Protein AF-A0A7S1I8C1-F1 (afdb_monomer_lite)

Foldseek 3Di:
DDDDPVVVVVVVVVVVVVVVPDDDDDDDDDDDDDDDDDDDDDDDDDDDDDDDDDDDDDDDDDDDDDDDDDDDDDDDDDDDDDDDDDDDDDDPDPPPPVVVVVVVVVVVVVVVVVVPDDDDDDDDDPVVVCVVVVCVVVPPDPPPQDLLGDWDDPAVLRTFFKKKKKWKKAFDDPVLVQQLLVLCVVQVLVLLPDPQKWWKWWAFPPRRMTMIMIMHGPVCVVVCVVVVVPPVVSSLVSSVVGPRIGDTDMAMWTKHWPDDDDFDFADWDAPHPSRIFFKKKKKKKWAFDCPPNRVLVVQLSVLCVVCVVVLNPDRRKTWMWIAGPPRRMTMIMIMHGPVCVVVCVVVVVPPVVSSQVRSVPRPGTDDIDMGMIGMDGPPFPPPNPAPDFDAPFVPRTFFKKKKKWKWAADPPPVRVLVVQLLVLCVVCVVVLVPDPQWWWKWWAAPPRRMTMIIIMHGPVCVVVCVVVVNPPVVVSLVSSVPRPRIGDTDMAMWGKHWPARDDADFADWDAPGVVRIFFKKKKKWKKAFQDSQLVVQLVVLCVVCVCVLRVDPNKIWMWIAGPPRRMTMIMIMHTPVCVVVCVVVVVPPVVVSLVSSVVRPRIGDGDMGMITMDID

Secondary structure (DSSP, 8-state):
---GGGHHHHHHHHHHHHHHHS----PPPP-----------------------------PPPPPP-------------------------S-SSSSSHHHHHHHHHHHHHHHHHHTS-S--PPPPHHHHHHHHHTTTT-------BTTB--EEEETTEEESEEEEEEEEEESSHHHHHHHHHHHHHHHHHHHTSTT-EEEEEE-TTT-EEEEEEEEETTTHHHHHHTTSTTHHHHHHHHHTSTTEEEEEEEEEEEEE--SS-------EEEETTEEESEEEEEEEEE---HHHHHHHHHHHHHHHHHHHHHHTSTT-EEEEEEETTTTEEEEEEEEETTTHHHHHHTTTTTHHHHHHHHHTSTT--EEEEEEEEEEESSSS--SS-PPPEEEETTEEESEEEEEEEEEPPSHHHHHHHHHHHHHHHHHHHHHHTSTT-EEEEEE-TTT-EEEEEEEEEGGGHHHHHHTTSTTHHHHHHHHHTSTT-EEEEEEEEEEEE---SPPPPPPPEEEETTEEESEEEEEEEEEESSHHHHHHHHHHHHHHHHHHHTSTT-EEEEEE-TTT-EEEEEEEEETTTHHHHHHTTTTTHHHHHHHHHTSTTEEEEEEEEEEEEE-

Structure (mmCIF, N/CA/C/O backbone):
data_AF-A0A7S1I8C1-F1
#
_entry.id   AF-A0A7S1I8C1-F1
#
loop_
_atom_site.group_PDB
_atom_site.id
_atom_site.type_symbol
_atom_site.label_atom_id
_atom_site.label_alt_id
_atom_site.label_comp_id
_atom_site.label_asym_id
_atom_site.label_entity_id
_atom_site.label_seq_id
_atom_site.pdbx_PDB_ins_code
_atom_site.Cartn_x
_atom_site.Cartn_y
_atom_site.Cartn_z
_atom_site.occupancy
_atom_site.B_iso_or_equiv
_atom_site.auth_seq_id
_atom_site.auth_comp_id
_atom_site.auth_asym_id
_atom_site.auth_atom_id
_atom_site.pdbx_PDB_model_num
ATOM 1 N N . MET A 1 1 ? -0.318 79.618 -6.166 1.00 37.19 1 MET A N 1
ATOM 2 C CA . MET A 1 1 ? -0.338 79.553 -7.643 1.00 37.19 1 MET A CA 1
ATOM 3 C C . MET A 1 1 ? -0.225 78.093 -8.035 1.00 37.19 1 MET A C 1
ATOM 5 O O . MET A 1 1 ? 0.751 77.452 -7.673 1.00 37.19 1 MET A O 1
ATOM 9 N N . VAL A 1 2 ? -1.281 77.556 -8.643 1.00 34.56 2 VAL A N 1
ATOM 10 C CA . VAL A 1 2 ? -1.393 76.158 -9.086 1.00 34.56 2 VAL A CA 1
ATOM 11 C C . VAL A 1 2 ? -0.577 75.999 -10.368 1.00 34.56 2 VAL A C 1
ATOM 13 O O . VAL A 1 2 ? -0.745 76.809 -11.276 1.00 34.56 2 VAL A O 1
ATOM 16 N N . ASN A 1 3 ? 0.309 75.002 -10.443 1.00 35.75 3 ASN A N 1
ATOM 17 C CA . ASN A 1 3 ? 1.153 74.789 -11.620 1.00 35.75 3 ASN A CA 1
ATOM 18 C C . ASN A 1 3 ? 0.598 73.643 -12.486 1.00 35.75 3 ASN A C 1
ATOM 20 O O . ASN A 1 3 ? 0.357 72.543 -11.996 1.00 35.75 3 ASN A O 1
ATOM 24 N N . GLN A 1 4 ? 0.375 73.938 -13.768 1.00 37.97 4 GLN A N 1
ATOM 25 C CA . GLN A 1 4 ? -0.399 73.174 -14.760 1.00 37.97 4 GLN A CA 1
ATOM 26 C C . GLN A 1 4 ? 0.244 71.861 -15.260 1.00 37.97 4 GLN A C 1
ATOM 28 O O . GLN A 1 4 ? -0.316 71.201 -16.134 1.00 37.97 4 GLN A O 1
ATOM 33 N N . SER A 1 5 ? 1.387 71.433 -14.723 1.00 40.28 5 SER A N 1
ATOM 34 C CA . SER A 1 5 ? 2.154 70.318 -15.306 1.00 40.28 5 SER A CA 1
ATOM 35 C C . SER A 1 5 ? 1.695 68.916 -14.879 1.00 40.28 5 SER A C 1
ATOM 37 O O . SER A 1 5 ? 2.104 67.932 -15.490 1.00 40.28 5 SER A O 1
ATOM 39 N N . THR A 1 6 ? 0.814 68.789 -13.884 1.00 40.53 6 THR A N 1
ATOM 40 C CA . THR A 1 6 ? 0.330 67.483 -13.389 1.00 40.53 6 THR A CA 1
ATOM 41 C C . THR A 1 6 ? -0.906 66.946 -14.122 1.00 40.53 6 THR A C 1
ATOM 43 O O . THR A 1 6 ? -1.202 65.759 -14.008 1.00 40.53 6 THR A O 1
ATOM 46 N N . CYS A 1 7 ? -1.594 67.759 -14.935 1.00 38.00 7 CYS A N 1
ATOM 47 C CA . CYS A 1 7 ? -2.794 67.317 -15.665 1.00 38.00 7 CYS A CA 1
ATOM 48 C C . CYS A 1 7 ? -2.507 66.620 -17.009 1.00 38.00 7 CYS A C 1
ATOM 50 O O . CYS A 1 7 ? -3.356 65.872 -17.494 1.00 38.00 7 CYS A O 1
ATOM 52 N N . MET A 1 8 ? -1.319 66.788 -17.607 1.00 38.31 8 MET A N 1
ATOM 53 C CA . MET A 1 8 ? -1.001 66.117 -18.880 1.00 38.31 8 MET A CA 1
ATOM 54 C C . MET A 1 8 ? -0.524 64.665 -18.710 1.00 38.31 8 MET A C 1
ATOM 56 O O . MET A 1 8 ? -0.721 63.852 -19.610 1.00 38.31 8 MET A O 1
ATOM 60 N N . ALA A 1 9 ? 0.027 64.297 -17.548 1.00 41.09 9 ALA A N 1
ATOM 61 C CA . ALA A 1 9 ? 0.518 62.937 -17.304 1.00 41.09 9 ALA A CA 1
ATOM 62 C C . ALA A 1 9 ? -0.613 61.915 -17.067 1.00 41.09 9 ALA A C 1
ATOM 64 O O . ALA A 1 9 ? -0.488 60.755 -17.454 1.00 41.09 9 ALA A O 1
ATOM 65 N N . PHE A 1 10 ? -1.749 62.344 -16.505 1.00 41.38 10 PHE A N 1
ATOM 66 C CA . PHE A 1 10 ? -2.892 61.454 -16.262 1.00 41.38 10 PHE A CA 1
ATOM 67 C C . PHE A 1 10 ? -3.710 61.146 -17.527 1.00 41.38 10 PHE A C 1
ATOM 69 O O . PHE A 1 10 ? -4.270 60.057 -17.639 1.00 41.38 10 PHE A O 1
ATOM 76 N N . SER A 1 11 ? -3.714 62.042 -18.519 1.00 40.66 11 SER A N 1
ATOM 77 C CA . SER A 1 11 ? -4.449 61.819 -19.776 1.00 40.66 11 SER A CA 1
ATOM 78 C C . SER A 1 11 ? -3.752 60.818 -20.712 1.00 40.66 11 SER A C 1
ATOM 80 O O . SER A 1 11 ? -4.420 60.117 -21.467 1.00 40.66 11 SER A O 1
ATOM 82 N N . ALA A 1 12 ? -2.423 60.678 -20.626 1.00 41.50 12 ALA A N 1
ATOM 83 C CA . ALA A 1 12 ? -1.667 59.712 -21.431 1.00 41.50 12 ALA A CA 1
ATOM 84 C C . ALA A 1 12 ? -1.784 58.267 -20.907 1.00 41.50 12 ALA A C 1
ATOM 86 O O . ALA A 1 12 ? -1.798 57.322 -21.692 1.00 41.50 12 ALA A O 1
ATOM 87 N N . ILE A 1 13 ? -1.926 58.084 -19.589 1.00 44.09 13 ILE A N 1
ATOM 88 C CA . ILE A 1 13 ? -2.053 56.755 -18.966 1.00 44.09 13 ILE A CA 1
ATOM 89 C C . ILE A 1 13 ? -3.467 56.182 -19.173 1.00 44.09 13 ILE A C 1
ATOM 91 O O . ILE A 1 13 ? -3.617 54.986 -19.425 1.00 44.09 13 ILE A O 1
ATOM 95 N N . ALA A 1 14 ? -4.499 57.033 -19.183 1.00 41.22 14 ALA A N 1
ATOM 96 C CA . ALA A 1 14 ? -5.868 56.617 -19.498 1.00 41.22 14 ALA A CA 1
ATOM 97 C C . ALA A 1 14 ? -6.046 56.190 -20.973 1.00 41.22 14 ALA A C 1
ATOM 99 O O . ALA A 1 14 ? -6.811 55.270 -21.259 1.00 41.22 14 ALA A O 1
ATOM 100 N N . ALA A 1 15 ? -5.297 56.791 -21.907 1.00 39.44 15 ALA A N 1
ATOM 101 C CA . ALA A 1 15 ? -5.354 56.443 -23.330 1.00 39.44 15 ALA A CA 1
ATOM 102 C C . ALA A 1 15 ? -4.697 55.085 -23.655 1.00 39.44 15 ALA A C 1
ATOM 104 O O . ALA A 1 15 ? -5.156 54.378 -24.549 1.00 39.44 15 ALA A O 1
ATOM 105 N N . VAL A 1 16 ? -3.666 54.674 -22.905 1.00 41.69 16 VAL A N 1
ATOM 106 C CA . VAL A 1 16 ? -3.013 53.362 -23.090 1.00 41.69 16 VAL A CA 1
ATOM 107 C C . VAL A 1 16 ? -3.849 52.229 -22.485 1.00 41.69 16 VAL A C 1
ATOM 109 O O . VAL A 1 16 ? -3.922 51.150 -23.067 1.00 41.69 16 VAL A O 1
ATOM 112 N N . ALA A 1 17 ? -4.553 52.480 -21.377 1.00 36.91 17 ALA A N 1
ATOM 113 C CA . ALA A 1 17 ? -5.458 51.498 -20.776 1.00 36.91 17 ALA A CA 1
ATOM 114 C C . ALA A 1 17 ? -6.724 51.249 -21.626 1.00 36.91 17 ALA A C 1
ATOM 116 O O . ALA A 1 17 ? -7.213 50.121 -21.680 1.00 36.91 17 ALA A O 1
ATOM 117 N N . ALA A 1 18 ? -7.219 52.263 -22.348 1.00 35.97 18 ALA A N 1
ATOM 118 C CA . ALA A 1 18 ? -8.381 52.126 -23.232 1.00 35.97 18 ALA A CA 1
ATOM 119 C C . ALA A 1 18 ? -8.076 51.371 -24.545 1.00 35.97 18 ALA A C 1
ATOM 121 O O . ALA A 1 18 ? -8.955 50.694 -25.074 1.00 35.97 18 ALA A O 1
ATOM 122 N N . CYS A 1 19 ? -6.833 51.413 -25.041 1.00 35.44 19 CYS A N 1
ATOM 123 C CA . CYS A 1 19 ? -6.423 50.686 -26.252 1.00 35.44 19 CYS A CA 1
ATOM 124 C C . CYS A 1 19 ? -6.177 49.182 -26.035 1.00 35.44 19 CYS A C 1
ATOM 126 O O . CYS A 1 19 ? -6.079 48.443 -27.009 1.00 35.44 19 CYS A O 1
ATOM 128 N N . VAL A 1 20 ? -6.091 48.711 -24.785 1.00 40.03 20 VAL A N 1
ATOM 129 C CA . VAL A 1 20 ? -5.910 47.277 -24.475 1.00 40.03 20 VAL A CA 1
ATOM 130 C C . VAL A 1 20 ? -7.253 46.554 -24.284 1.00 40.03 20 VAL A C 1
ATOM 132 O O . VAL A 1 20 ? -7.303 45.332 -24.378 1.00 40.03 20 VAL A O 1
ATOM 135 N N . PHE A 1 21 ? -8.359 47.285 -24.091 1.00 37.84 21 PHE A N 1
ATOM 136 C CA . PHE A 1 21 ? -9.670 46.692 -23.785 1.00 37.84 21 PHE A CA 1
ATOM 137 C C . PHE A 1 21 ? -10.739 46.812 -24.884 1.00 37.84 21 PHE A C 1
ATOM 139 O O . PHE A 1 21 ? -11.842 46.299 -24.702 1.00 37.84 21 PHE A O 1
ATOM 146 N N . LEU A 1 22 ? -10.443 47.419 -26.039 1.00 41.19 22 LEU A N 1
ATOM 147 C CA . LEU A 1 22 ? -11.403 47.532 -27.145 1.00 41.19 22 LEU A CA 1
ATOM 148 C C . LEU A 1 22 ? -10.769 47.236 -28.515 1.00 41.19 22 LEU A C 1
ATOM 150 O O . LEU A 1 22 ? -10.002 48.033 -29.044 1.00 41.19 22 LEU A O 1
ATOM 154 N N . GLY A 1 23 ? -11.193 46.115 -29.111 1.00 29.22 23 GLY A N 1
ATOM 155 C CA . GLY A 1 23 ? -11.020 45.763 -30.529 1.00 29.22 23 GLY A CA 1
ATOM 156 C C . GLY A 1 23 ? -10.177 44.495 -30.721 1.00 29.22 23 GLY A C 1
ATOM 157 O O . GLY A 1 23 ? -9.024 44.459 -30.332 1.00 29.22 23 GLY A O 1
ATOM 158 N N . THR A 1 24 ? -10.637 43.411 -31.344 1.00 32.47 24 THR A N 1
ATOM 159 C CA . THR A 1 24 ? -11.573 43.325 -32.469 1.00 32.47 24 THR A CA 1
ATOM 160 C C . THR A 1 24 ? -12.175 41.919 -32.552 1.00 32.47 24 THR A C 1
ATOM 162 O O . THR A 1 24 ? -11.469 40.916 -32.591 1.00 32.47 24 THR A O 1
ATOM 165 N N . VAL A 1 25 ? -13.507 41.862 -32.609 1.00 34.44 25 VAL A N 1
ATOM 166 C CA . VAL A 1 25 ? -14.264 40.702 -33.087 1.00 34.44 25 VAL A CA 1
ATOM 167 C C . VAL A 1 25 ? -14.068 40.644 -34.599 1.00 34.44 25 VAL A C 1
ATOM 169 O O . VAL A 1 25 ? -14.557 41.510 -35.323 1.00 34.44 25 VAL A O 1
ATOM 172 N N . VAL A 1 26 ? -13.333 39.642 -35.075 1.00 32.72 26 VAL A N 1
ATOM 173 C CA . VAL A 1 26 ? -13.293 39.281 -36.494 1.00 32.72 26 VAL A CA 1
ATOM 174 C C . VAL A 1 26 ? -14.374 38.232 -36.724 1.00 32.72 26 VAL A C 1
ATOM 176 O O . VAL A 1 26 ? -14.334 37.141 -36.159 1.00 32.72 26 VAL A O 1
ATOM 179 N N . ALA A 1 27 ? -15.366 38.596 -37.533 1.00 36.28 27 ALA A N 1
ATOM 180 C CA . ALA A 1 27 ? -16.424 37.711 -37.989 1.00 36.28 27 ALA A CA 1
ATOM 181 C C . ALA A 1 27 ? -15.836 36.529 -38.781 1.00 36.28 27 ALA A C 1
ATOM 183 O O . ALA A 1 27 ? -15.124 36.733 -39.765 1.00 36.28 27 ALA A O 1
ATOM 184 N N . GLN A 1 28 ? -16.163 35.299 -38.376 1.00 30.73 28 GLN A N 1
ATOM 185 C CA . GLN A 1 28 ? -15.996 34.118 -39.222 1.00 30.73 28 GLN A CA 1
ATOM 186 C C . GLN A 1 28 ? -17.268 33.878 -40.052 1.00 30.73 28 GLN A C 1
ATOM 188 O O . GLN A 1 28 ? -18.375 34.055 -39.536 1.00 30.73 28 GLN A O 1
ATOM 193 N N . PRO A 1 29 ? -17.138 33.472 -41.328 1.00 36.06 29 PRO A N 1
ATOM 194 C CA . PRO A 1 29 ? -18.282 33.181 -42.178 1.00 36.06 29 PRO A CA 1
ATOM 195 C C . PRO A 1 29 ? -18.934 31.853 -41.778 1.00 36.06 29 PRO A C 1
ATOM 197 O O . PRO A 1 29 ? -18.263 30.837 -41.599 1.00 36.06 29 PRO A O 1
ATOM 200 N N . GLN A 1 30 ? -20.264 31.870 -41.677 1.00 31.44 30 GLN A N 1
ATOM 201 C CA . GLN A 1 30 ? -21.093 30.677 -41.543 1.00 31.44 30 GLN A CA 1
ATOM 202 C C . GLN A 1 30 ? -20.862 29.742 -42.736 1.00 31.44 30 GLN A C 1
ATOM 204 O O . GLN A 1 30 ? -21.173 30.092 -43.874 1.00 31.44 30 GLN A O 1
ATOM 209 N N . GLN A 1 31 ? -20.368 28.534 -42.469 1.00 31.52 31 GLN A N 1
ATOM 210 C CA . GLN A 1 31 ? -20.551 27.409 -43.378 1.00 31.52 31 GLN A CA 1
ATOM 211 C C . GLN A 1 31 ? -21.857 26.708 -43.012 1.00 31.52 31 GLN A C 1
ATOM 213 O O . GLN A 1 31 ? -22.021 26.165 -41.920 1.00 31.52 31 GLN A O 1
ATOM 218 N N . SER A 1 32 ? -22.808 26.772 -43.936 1.00 31.12 32 SER A N 1
ATOM 219 C CA . SER A 1 32 ? -24.047 26.015 -43.923 1.00 31.12 32 SER A CA 1
ATOM 220 C C . SER A 1 32 ? -23.748 24.528 -44.126 1.00 31.12 32 SER A C 1
ATOM 222 O O . SER A 1 32 ? -23.233 24.110 -45.161 1.00 31.12 32 SER A O 1
ATOM 224 N N . ILE A 1 33 ? -24.103 23.712 -43.136 1.00 29.45 33 ILE A N 1
ATOM 225 C CA . ILE A 1 33 ? -24.192 22.260 -43.296 1.00 29.45 33 ILE A CA 1
ATOM 226 C C . ILE A 1 33 ? -25.513 21.967 -44.012 1.00 29.45 33 ILE A C 1
ATOM 228 O O . ILE A 1 33 ? -26.596 22.212 -43.483 1.00 29.45 33 ILE A O 1
ATOM 232 N N . SER A 1 34 ? -25.409 21.473 -45.244 1.00 29.80 34 SER A N 1
ATOM 233 C CA . SER A 1 34 ? -26.529 20.946 -46.019 1.00 29.80 34 SER A CA 1
ATOM 234 C C . SER A 1 34 ? -26.852 19.530 -45.531 1.00 29.80 34 SER A C 1
ATOM 236 O O . SER A 1 34 ? -26.017 18.630 -45.612 1.00 29.80 34 SER A O 1
ATOM 238 N N . LEU A 1 35 ? -28.057 19.345 -44.990 1.00 29.31 35 LEU A N 1
ATOM 239 C CA . LEU A 1 35 ? -28.636 18.039 -44.680 1.00 29.31 35 LEU A CA 1
ATOM 240 C C . LEU A 1 35 ? -29.057 17.358 -45.989 1.00 29.31 35 LEU A C 1
ATOM 242 O O . LEU A 1 35 ? -30.078 17.719 -46.572 1.00 29.31 35 LEU A O 1
ATOM 246 N N . TYR A 1 36 ? -28.304 16.347 -46.425 1.00 28.06 36 TYR A N 1
ATOM 247 C CA . TYR A 1 36 ? -28.823 15.361 -47.371 1.00 28.06 36 TYR A CA 1
ATOM 248 C C . TYR A 1 36 ? -29.654 14.331 -46.608 1.00 28.06 36 TYR A C 1
ATOM 250 O O . TYR A 1 36 ? -29.152 13.554 -45.797 1.00 28.06 36 TYR A O 1
ATOM 258 N N . THR A 1 37 ? -30.953 14.355 -46.876 1.00 32.25 37 THR A N 1
ATOM 259 C CA . THR A 1 37 ? -31.883 13.271 -46.584 1.00 32.25 37 THR A CA 1
ATOM 260 C C . THR A 1 37 ? -31.732 12.211 -47.671 1.00 32.25 37 THR A C 1
ATOM 262 O O . THR A 1 37 ? -31.907 12.497 -48.852 1.00 32.25 37 THR A O 1
ATOM 265 N N . THR A 1 38 ? -31.446 10.972 -47.278 1.00 29.30 38 THR A N 1
ATOM 266 C CA . THR A 1 38 ? -31.682 9.797 -48.126 1.00 29.30 38 THR A CA 1
ATOM 267 C C . THR A 1 38 ? -32.585 8.832 -47.383 1.00 29.30 38 THR A C 1
ATOM 269 O O . THR A 1 38 ? -32.194 8.182 -46.417 1.00 29.30 38 THR A O 1
ATOM 272 N N . THR A 1 39 ? -33.826 8.787 -47.849 1.00 35.16 39 THR A N 1
ATOM 273 C CA . THR A 1 39 ? -34.814 7.741 -47.619 1.00 35.16 39 THR A CA 1
ATOM 274 C C . THR A 1 39 ? -34.453 6.493 -48.429 1.00 35.16 39 THR A C 1
ATOM 276 O O . THR A 1 39 ? -34.165 6.574 -49.620 1.00 35.16 39 THR A O 1
ATOM 279 N N . SER A 1 40 ? -34.521 5.319 -47.802 1.00 30.64 40 SER A N 1
ATOM 280 C CA . SER A 1 40 ? -34.923 4.054 -48.443 1.00 30.64 40 SER A CA 1
ATOM 281 C C . SER A 1 40 ? -35.280 3.064 -47.334 1.00 30.64 40 SER A C 1
ATOM 283 O O . SER A 1 40 ? -34.445 2.722 -46.509 1.00 30.64 40 SER A O 1
ATOM 285 N N . THR A 1 41 ? -36.570 2.888 -47.063 1.00 31.31 41 THR A N 1
ATOM 286 C CA . THR A 1 41 ? -37.467 1.867 -47.638 1.00 31.31 41 THR A CA 1
ATOM 287 C C . THR A 1 41 ? -37.170 0.469 -47.104 1.00 31.31 41 THR A C 1
ATOM 289 O O . THR A 1 41 ? -36.234 -0.211 -47.511 1.00 31.31 41 THR A O 1
ATOM 292 N N . VAL A 1 42 ? -38.049 0.069 -46.187 1.00 33.34 42 VAL A N 1
ATOM 293 C CA . VAL A 1 42 ? -38.255 -1.279 -45.665 1.00 33.34 42 VAL A CA 1
ATOM 294 C C . VAL A 1 42 ? -38.789 -2.169 -46.789 1.00 33.34 42 VAL A C 1
ATOM 296 O O . VAL A 1 42 ? -39.798 -1.831 -47.406 1.00 33.34 42 VAL A O 1
ATOM 299 N N . VAL A 1 43 ? -38.162 -3.325 -47.012 1.00 31.77 43 VAL A N 1
ATOM 300 C CA . VAL A 1 43 ? -38.801 -4.459 -47.690 1.00 31.77 43 VAL A CA 1
ATOM 301 C C . VAL A 1 43 ? -38.682 -5.679 -46.790 1.00 31.77 43 VAL A C 1
ATOM 303 O O . VAL A 1 43 ? -37.597 -6.184 -46.511 1.00 31.77 43 VAL A O 1
ATOM 306 N N . SER A 1 44 ? -39.844 -6.116 -46.326 1.00 36.22 44 SER A N 1
ATOM 307 C CA . SER A 1 44 ? -40.100 -7.369 -45.635 1.00 36.22 44 SER A CA 1
ATOM 308 C C . SER A 1 44 ? -39.995 -8.545 -46.608 1.00 36.22 44 SER A C 1
ATOM 310 O O . SER A 1 44 ? -40.531 -8.472 -47.712 1.00 36.22 44 SER A O 1
ATOM 312 N N . ALA A 1 45 ? -39.423 -9.667 -46.172 1.00 32.56 45 ALA A N 1
ATOM 313 C CA . ALA A 1 45 ? -39.722 -10.976 -46.747 1.00 32.56 45 ALA A CA 1
ATOM 314 C C . ALA A 1 45 ? -39.643 -12.062 -45.665 1.00 32.56 45 ALA A C 1
ATOM 316 O O . ALA A 1 45 ? -38.740 -12.086 -44.832 1.00 32.56 45 ALA A O 1
ATOM 317 N N . VAL A 1 46 ? -40.662 -12.914 -45.688 1.00 35.28 46 VAL A N 1
ATOM 318 C CA . VAL A 1 46 ? -41.021 -13.984 -44.755 1.00 35.28 46 VAL A CA 1
ATOM 319 C C . VAL A 1 46 ? -40.590 -15.343 -45.328 1.00 35.28 46 VAL A C 1
ATOM 321 O O . VAL A 1 46 ? -40.656 -15.530 -46.539 1.00 35.28 46 VAL A O 1
ATOM 324 N N . GLY A 1 47 ? -40.287 -16.305 -44.443 1.00 31.72 47 GLY A N 1
ATOM 325 C CA . GLY A 1 47 ? -40.320 -17.763 -44.687 1.00 31.72 47 GLY A CA 1
ATOM 326 C C . GLY A 1 47 ? -38.968 -18.393 -45.051 1.00 31.72 47 GLY A C 1
ATOM 327 O O . GLY A 1 47 ? -38.155 -17.764 -45.708 1.00 31.72 47 GLY A O 1
ATOM 328 N N . THR A 1 48 ? -38.616 -19.628 -44.678 1.00 33.19 48 THR A N 1
ATOM 329 C CA . THR A 1 48 ? -39.319 -20.728 -43.991 1.00 33.19 48 THR A CA 1
ATOM 330 C C . THR A 1 48 ? -38.292 -21.826 -43.646 1.00 33.19 48 THR A C 1
ATOM 332 O O . THR A 1 48 ? -37.316 -21.999 -44.362 1.00 33.19 48 THR A O 1
ATOM 335 N N . ALA A 1 49 ? -38.559 -22.547 -42.554 1.00 34.47 49 ALA A N 1
ATOM 336 C CA . ALA A 1 49 ? -38.154 -23.902 -42.141 1.00 34.47 49 ALA A CA 1
ATOM 337 C C . ALA A 1 49 ? -37.050 -24.717 -42.875 1.00 34.47 49 ALA A C 1
ATOM 339 O O . ALA A 1 49 ? -37.192 -25.074 -44.037 1.00 34.47 49 ALA A O 1
ATOM 340 N N . GLY A 1 50 ? -36.110 -25.229 -42.060 1.00 33.12 50 GLY A N 1
ATOM 341 C CA . GLY A 1 50 ? -35.802 -26.667 -41.931 1.00 33.12 50 GLY A CA 1
ATOM 342 C C . GLY A 1 50 ? -34.701 -27.285 -42.810 1.00 33.12 50 GLY A C 1
ATOM 343 O O . GLY A 1 50 ? -34.831 -27.332 -44.023 1.00 33.12 50 GLY A O 1
ATOM 344 N N . VAL A 1 51 ? -33.683 -27.891 -42.176 1.00 33.53 51 VAL A N 1
ATOM 345 C CA . VAL A 1 51 ? -33.351 -29.343 -42.208 1.00 33.53 51 VAL A CA 1
ATOM 346 C C . VAL A 1 51 ? -31.887 -29.596 -41.781 1.00 33.53 51 VAL A C 1
ATOM 348 O O . VAL A 1 51 ? -30.968 -28.827 -42.038 1.00 33.53 51 VAL A O 1
ATOM 351 N N . VAL A 1 52 ? -31.743 -30.706 -41.060 1.00 40.66 52 VAL A N 1
ATOM 352 C CA . VAL A 1 52 ? -30.594 -31.346 -40.407 1.00 40.66 52 VAL A CA 1
ATOM 353 C C . VAL A 1 52 ? -29.531 -31.879 -41.382 1.00 40.66 52 VAL A C 1
ATOM 355 O O . VAL A 1 52 ? -29.892 -32.586 -42.314 1.00 40.66 52 VAL A O 1
ATOM 358 N N . SER A 1 53 ? -28.236 -31.716 -41.062 1.00 33.56 53 SER A N 1
ATOM 359 C CA . SER A 1 53 ? -27.222 -32.795 -41.166 1.00 33.56 53 SER A CA 1
ATOM 360 C C . SER A 1 53 ? -25.867 -32.414 -40.544 1.00 33.56 53 SER A C 1
ATOM 362 O O . SER A 1 53 ? -25.392 -31.291 -40.678 1.00 33.56 53 SER A O 1
ATOM 364 N N . ARG A 1 54 ? -25.272 -33.391 -39.847 1.00 33.66 54 ARG A N 1
ATOM 365 C CA . ARG A 1 54 ? -23.993 -33.392 -39.103 1.00 33.66 54 ARG A CA 1
ATOM 366 C C . ARG A 1 54 ? -22.814 -33.841 -40.026 1.00 33.66 54 ARG A C 1
ATOM 368 O O . ARG A 1 54 ? -23.057 -34.028 -41.212 1.00 33.66 54 ARG A O 1
ATOM 375 N N . PRO A 1 55 ? -21.549 -33.987 -39.562 1.00 53.22 55 PRO A N 1
ATOM 376 C CA . PRO A 1 55 ? -20.383 -33.324 -40.153 1.00 53.22 55 PRO A CA 1
ATOM 377 C C . PRO A 1 55 ? -19.392 -34.274 -40.858 1.00 53.22 55 PRO A C 1
ATOM 379 O O . PRO A 1 55 ? -19.380 -35.477 -40.605 1.00 53.22 55 PRO A O 1
ATOM 382 N N . THR A 1 56 ? -18.464 -33.723 -41.645 1.00 35.34 56 THR A N 1
ATOM 383 C CA . THR A 1 56 ? -17.290 -34.463 -42.143 1.00 35.34 56 THR A CA 1
ATOM 384 C C . THR A 1 56 ? -15.991 -33.676 -41.975 1.00 35.34 56 THR A C 1
ATOM 386 O O . THR A 1 56 ? -15.769 -32.666 -42.631 1.00 35.34 56 THR A O 1
ATOM 389 N N . ASN A 1 57 ? -15.161 -34.192 -41.065 1.00 32.84 57 ASN A N 1
ATOM 390 C CA . ASN A 1 57 ? -13.736 -34.510 -41.209 1.00 32.84 57 ASN A CA 1
ATOM 391 C C . ASN A 1 57 ? -12.836 -33.534 -42.003 1.00 32.84 57 ASN A C 1
ATOM 393 O O . ASN A 1 57 ? -12.807 -33.557 -43.230 1.00 32.84 57 ASN A O 1
ATOM 397 N N . MET A 1 58 ? -12.000 -32.777 -41.282 1.00 31.98 58 MET A N 1
ATOM 398 C CA . MET A 1 58 ? -10.779 -32.163 -41.815 1.00 31.98 58 MET A CA 1
ATOM 399 C C . MET A 1 58 ? -9.569 -33.043 -41.476 1.00 31.98 58 MET A C 1
ATOM 401 O O . MET A 1 58 ? -9.321 -33.335 -40.307 1.00 31.98 58 MET A O 1
ATOM 405 N N . GLN A 1 59 ? -8.791 -33.414 -42.495 1.00 34.22 59 GLN A N 1
ATOM 406 C CA . GLN A 1 59 ? -7.402 -33.859 -42.355 1.00 34.22 59 GLN A CA 1
ATOM 407 C C . GLN A 1 59 ? -6.441 -32.817 -42.963 1.00 34.22 59 GLN A C 1
ATOM 409 O O . GLN A 1 59 ? -6.845 -32.066 -43.853 1.00 34.22 59 GLN A O 1
ATOM 414 N N . PRO A 1 60 ? -5.188 -32.740 -42.473 1.00 43.78 60 PRO A N 1
ATOM 415 C CA . PRO A 1 60 ? -4.314 -31.584 -42.658 1.00 43.78 60 PRO A CA 1
ATOM 416 C C . PRO A 1 60 ? -3.485 -31.630 -43.951 1.00 43.78 60 PRO A C 1
ATOM 418 O O . PRO A 1 60 ? -2.946 -32.667 -44.340 1.00 43.78 60 PRO A O 1
ATOM 421 N N . HIS A 1 61 ? -3.313 -30.461 -44.573 1.00 32.53 61 HIS A N 1
ATOM 422 C CA . HIS A 1 61 ? -2.379 -30.247 -45.677 1.00 32.53 61 HIS A CA 1
ATOM 423 C C . HIS A 1 61 ? -0.931 -30.145 -45.172 1.00 32.53 61 HIS A C 1
ATOM 425 O O . HIS A 1 61 ? -0.606 -29.322 -44.319 1.00 32.53 61 HIS A O 1
ATOM 431 N N . LYS A 1 62 ? -0.058 -30.974 -45.755 1.00 31.78 62 LYS A N 1
ATOM 432 C CA . LYS A 1 62 ? 1.406 -30.884 -45.671 1.00 31.78 62 LYS A CA 1
ATOM 433 C C . LYS A 1 62 ? 1.895 -29.654 -46.447 1.00 31.78 62 LYS A C 1
ATOM 435 O O . LYS A 1 62 ? 1.546 -29.503 -47.616 1.00 31.78 62 LYS A O 1
ATOM 440 N N . SER A 1 63 ? 2.730 -28.822 -45.827 1.00 35.25 63 SER A N 1
ATOM 441 C CA . SER A 1 63 ? 3.483 -27.762 -46.503 1.00 35.25 63 SER A CA 1
ATOM 442 C C . SER A 1 63 ? 4.751 -28.340 -47.141 1.00 35.25 63 SER A C 1
ATOM 444 O O . SER A 1 63 ? 5.521 -29.054 -46.500 1.00 35.25 63 SER A O 1
ATOM 446 N N . GLN A 1 64 ? 4.950 -28.053 -48.428 1.00 32.72 64 GLN A N 1
ATOM 447 C CA . GLN A 1 64 ? 6.201 -28.294 -49.143 1.00 32.72 64 GLN A CA 1
ATOM 448 C C . GLN A 1 64 ? 7.000 -26.991 -49.189 1.00 32.72 64 GLN A C 1
ATOM 450 O O . GLN A 1 64 ? 6.488 -25.941 -49.572 1.00 32.72 64 GLN A O 1
ATOM 455 N N . THR A 1 65 ? 8.259 -27.082 -48.781 1.00 35.59 65 THR A N 1
ATOM 456 C CA . THR A 1 65 ? 9.312 -26.084 -48.950 1.00 35.59 65 THR A CA 1
ATOM 457 C C . THR A 1 65 ? 9.792 -26.075 -50.401 1.00 35.59 65 THR A C 1
ATOM 459 O O . THR A 1 65 ? 10.130 -27.121 -50.950 1.00 35.59 65 THR A O 1
ATOM 462 N N . ALA A 1 66 ? 9.869 -24.891 -51.010 1.00 32.19 66 ALA A N 1
ATOM 463 C CA . ALA A 1 66 ? 10.559 -24.682 -52.278 1.00 32.19 66 ALA A CA 1
ATOM 464 C C . ALA A 1 66 ? 11.471 -23.454 -52.169 1.00 32.19 66 ALA A C 1
ATOM 466 O O . ALA A 1 66 ? 11.022 -22.318 -52.035 1.00 32.19 66 ALA A O 1
ATOM 467 N N . THR A 1 67 ? 12.769 -23.733 -52.194 1.00 35.84 67 THR A N 1
ATOM 468 C CA . THR A 1 67 ? 13.889 -22.801 -52.310 1.00 35.84 67 THR A CA 1
ATOM 469 C C . THR A 1 67 ? 14.040 -22.402 -53.778 1.00 35.84 67 THR A C 1
ATOM 471 O O . THR A 1 67 ? 14.132 -23.280 -54.634 1.00 35.84 67 THR A O 1
ATOM 474 N N . ALA A 1 68 ? 14.117 -21.107 -54.085 1.00 33.06 68 ALA A N 1
ATOM 475 C CA . ALA A 1 68 ? 14.526 -20.631 -55.406 1.00 33.06 68 ALA A CA 1
ATOM 476 C C . ALA A 1 68 ? 15.468 -19.430 -55.262 1.00 33.06 68 ALA A C 1
ATOM 478 O O . ALA A 1 68 ? 15.106 -18.392 -54.711 1.00 33.06 68 ALA A O 1
ATOM 479 N N . ALA A 1 69 ? 16.696 -19.629 -55.736 1.00 32.62 69 ALA A N 1
ATOM 480 C CA . ALA A 1 69 ? 17.742 -18.629 -55.875 1.00 32.62 69 ALA A CA 1
ATOM 481 C C . ALA A 1 69 ? 17.489 -17.750 -57.113 1.00 32.62 69 ALA A C 1
ATOM 483 O O . ALA A 1 69 ? 16.994 -18.242 -58.127 1.00 32.62 69 ALA A O 1
ATOM 484 N N . LEU A 1 70 ? 17.885 -16.477 -57.047 1.00 36.38 70 LEU A N 1
ATOM 485 C CA . LEU A 1 70 ? 17.979 -15.576 -58.201 1.00 36.38 70 LEU A CA 1
ATOM 486 C C . LEU A 1 70 ? 19.431 -15.095 -58.373 1.00 36.38 70 LEU A C 1
ATOM 488 O O . LEU A 1 70 ? 20.117 -14.910 -57.365 1.00 36.38 70 LEU A O 1
ATOM 492 N N . PRO A 1 71 ? 19.915 -14.918 -59.618 1.00 52.53 71 PRO A N 1
ATOM 493 C CA . PRO A 1 71 ? 21.314 -14.622 -59.894 1.00 52.53 71 PRO A CA 1
ATOM 494 C C . PRO A 1 71 ? 21.623 -13.119 -59.971 1.00 52.53 71 PRO A C 1
ATOM 496 O O . PRO A 1 71 ? 20.757 -12.281 -60.217 1.00 52.53 71 PRO A O 1
ATOM 499 N N . PHE A 1 72 ? 22.912 -12.832 -59.789 1.00 35.38 72 PHE A N 1
ATOM 500 C CA . PHE A 1 72 ? 23.589 -11.552 -59.981 1.00 35.38 72 PHE A CA 1
ATOM 501 C C . PHE A 1 72 ? 23.534 -11.056 -61.437 1.00 35.38 72 PHE A C 1
ATOM 503 O O . PHE A 1 72 ? 23.655 -11.848 -62.371 1.00 35.38 72 PHE A O 1
ATOM 510 N N . GLY A 1 73 ? 23.460 -9.732 -61.605 1.00 33.28 73 GLY A N 1
ATOM 511 C CA . GLY A 1 73 ? 23.721 -9.016 -62.855 1.00 33.28 73 GLY A CA 1
ATOM 512 C C . GLY A 1 73 ? 24.422 -7.685 -62.565 1.00 33.28 73 GLY A C 1
ATOM 513 O O . GLY A 1 73 ? 23.963 -6.913 -61.726 1.00 33.28 73 GLY A O 1
ATOM 514 N N . GLU A 1 74 ? 25.563 -7.485 -63.219 1.00 31.34 74 GLU A N 1
ATOM 515 C C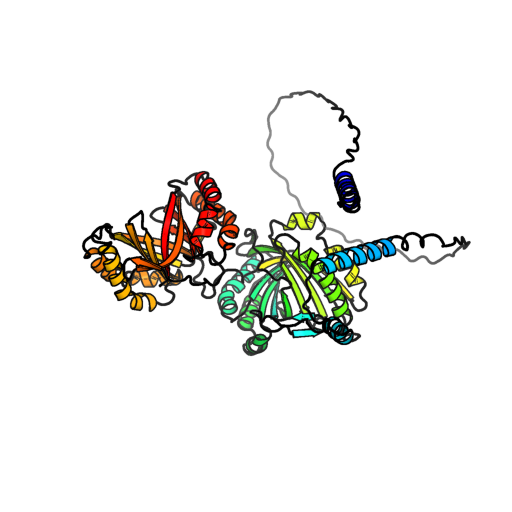A . GLU A 1 74 ? 26.502 -6.363 -63.106 1.00 31.34 74 GLU A CA 1
ATOM 516 C C . GLU A 1 74 ? 26.076 -5.113 -63.911 1.00 31.34 74 GLU A C 1
ATOM 518 O O . GLU A 1 74 ? 25.381 -5.221 -64.916 1.00 31.34 74 GLU A O 1
ATOM 523 N N . VAL A 1 75 ? 26.542 -3.961 -63.404 1.00 38.97 75 VAL A N 1
ATOM 524 C CA . VAL A 1 75 ? 26.789 -2.608 -63.965 1.00 38.97 75 VAL A CA 1
ATOM 525 C C . VAL A 1 75 ? 26.326 -2.214 -65.377 1.00 38.97 75 VAL A C 1
ATOM 527 O O . VAL A 1 75 ? 26.677 -2.853 -66.358 1.00 38.97 75 VAL A O 1
ATOM 530 N N . ASP A 1 76 ? 25.761 -0.997 -65.472 1.00 29.78 76 ASP A N 1
ATOM 531 C CA . ASP A 1 76 ? 26.290 0.024 -66.391 1.00 29.78 76 ASP A CA 1
ATOM 532 C C . ASP A 1 76 ? 25.925 1.476 -66.007 1.00 29.78 76 ASP A C 1
ATOM 534 O O . ASP A 1 76 ? 25.097 1.744 -65.138 1.00 29.78 76 ASP A O 1
ATOM 538 N N . ALA A 1 77 ? 26.660 2.399 -66.628 1.00 31.19 77 ALA A N 1
ATOM 539 C CA . ALA A 1 77 ? 27.067 3.716 -66.158 1.00 31.19 77 ALA A CA 1
ATOM 540 C C . ALA A 1 77 ? 26.080 4.908 -66.280 1.00 31.19 77 ALA A C 1
ATOM 542 O O . ALA A 1 77 ? 25.060 4.902 -66.962 1.00 31.19 77 ALA A O 1
ATOM 543 N N . VAL A 1 78 ? 26.516 5.974 -65.598 1.00 37.53 78 VAL A N 1
ATOM 544 C CA . VAL A 1 78 ? 26.071 7.378 -65.503 1.00 37.53 78 VAL A CA 1
ATOM 545 C C . VAL A 1 78 ? 25.801 8.067 -66.855 1.00 37.53 78 VAL A C 1
ATOM 547 O O . VAL A 1 78 ? 26.527 7.837 -67.821 1.00 37.53 78 VAL A O 1
ATOM 550 N N . PRO A 1 79 ? 24.898 9.071 -66.874 1.00 40.91 79 PRO A N 1
ATOM 551 C CA . PRO A 1 79 ? 25.304 10.369 -67.414 1.00 40.91 79 PRO A CA 1
ATOM 552 C C . PRO A 1 79 ? 25.005 11.547 -66.468 1.00 40.91 79 PRO A C 1
ATOM 554 O O . PRO A 1 79 ? 23.945 11.668 -65.857 1.00 40.91 79 PRO A O 1
ATOM 557 N N . SER A 1 80 ? 25.997 12.426 -66.374 1.00 42.25 80 SER A N 1
ATOM 558 C CA . SER A 1 80 ? 26.028 13.733 -65.719 1.00 42.25 80 SER A CA 1
ATOM 559 C C . SER A 1 80 ? 25.382 14.818 -66.589 1.00 42.25 80 SER A C 1
ATOM 561 O O . SER A 1 80 ? 25.490 14.718 -67.807 1.00 42.25 80 SER A O 1
ATOM 563 N N . ASN A 1 81 ? 24.765 15.853 -65.977 1.00 30.41 81 ASN A N 1
ATOM 564 C CA . ASN A 1 81 ? 24.983 17.317 -66.172 1.00 30.41 81 ASN A CA 1
ATOM 565 C C . ASN A 1 81 ? 23.854 18.176 -65.500 1.00 30.41 81 ASN A C 1
ATOM 567 O O . ASN A 1 81 ? 22.877 17.595 -65.041 1.00 30.41 81 ASN A O 1
ATOM 571 N N . PRO A 1 82 ? 23.922 19.529 -65.403 1.00 50.31 82 PRO A N 1
ATOM 572 C CA . PRO A 1 82 ? 24.686 20.281 -64.400 1.00 50.31 82 PRO A CA 1
ATOM 573 C C . PRO A 1 82 ? 23.884 21.376 -63.63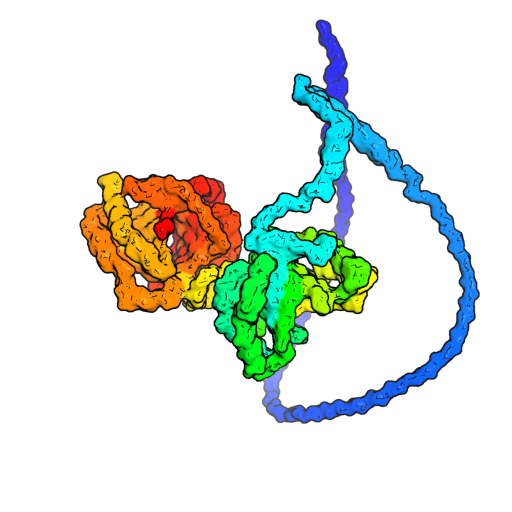6 1.00 50.31 82 PRO A C 1
ATOM 575 O O . PRO A 1 82 ? 22.789 21.772 -64.011 1.00 50.31 82 PRO A O 1
ATOM 578 N N . LEU A 1 83 ? 24.530 21.911 -62.588 1.00 35.22 83 LEU A N 1
ATOM 579 C CA . LEU A 1 83 ? 24.521 23.300 -62.075 1.00 35.22 83 LEU A CA 1
ATOM 580 C C . LEU A 1 83 ? 23.224 24.143 -62.101 1.00 35.22 83 LEU A C 1
ATOM 582 O O . LEU A 1 83 ? 22.829 24.672 -63.135 1.00 35.22 83 LEU A O 1
ATOM 586 N N . ALA A 1 84 ? 22.771 24.536 -60.903 1.00 33.41 84 ALA A N 1
ATOM 587 C CA . ALA A 1 84 ? 22.201 25.8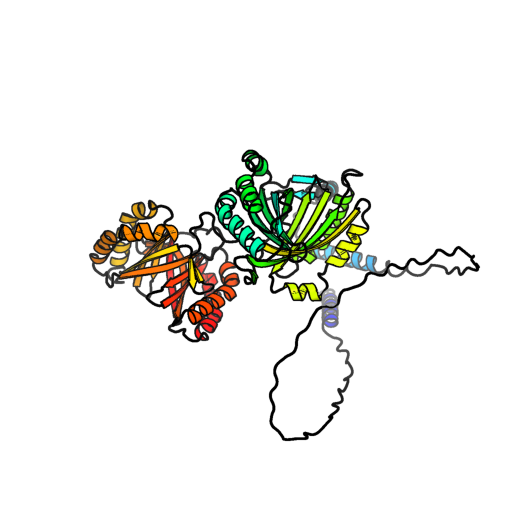66 -60.668 1.00 33.41 84 ALA A CA 1
ATOM 588 C C . ALA A 1 84 ? 22.662 26.420 -59.306 1.00 33.41 84 ALA A C 1
ATOM 590 O O . ALA A 1 84 ? 22.337 25.891 -58.246 1.00 33.41 84 ALA A O 1
ATOM 591 N N . ARG A 1 85 ? 23.459 27.495 -59.359 1.00 38.47 85 ARG A N 1
ATOM 592 C CA . ARG A 1 85 ? 23.790 28.375 -58.229 1.00 38.47 85 ARG A CA 1
ATOM 593 C C . ARG A 1 85 ? 22.598 29.301 -57.967 1.00 38.47 85 ARG A C 1
ATOM 595 O O . ARG A 1 85 ? 22.098 29.908 -58.907 1.00 38.47 85 ARG A O 1
ATOM 602 N N . GLY A 1 86 ? 22.215 29.472 -56.704 1.00 31.64 86 GLY A N 1
ATOM 603 C CA . GLY A 1 86 ? 21.229 30.460 -56.264 1.00 31.64 86 GLY A CA 1
ATOM 604 C C . GLY A 1 86 ? 21.625 31.032 -54.906 1.00 31.64 86 GLY A C 1
ATOM 605 O O . GLY A 1 86 ? 21.837 30.300 -53.948 1.00 31.64 86 GLY A O 1
ATOM 606 N N . THR A 1 87 ? 21.806 32.343 -54.878 1.00 34.47 87 THR A N 1
ATOM 607 C CA . THR A 1 87 ? 22.428 33.182 -53.850 1.00 34.47 87 THR A CA 1
ATOM 608 C C . THR A 1 87 ? 21.587 33.366 -52.587 1.00 34.47 87 THR A C 1
ATOM 610 O O . THR A 1 87 ? 20.403 33.685 -52.669 1.00 34.47 87 THR A O 1
ATOM 613 N N . GLY A 1 88 ? 22.229 33.279 -51.419 1.00 33.19 88 GLY A N 1
ATOM 614 C CA . GLY A 1 88 ? 21.696 33.770 -50.149 1.00 33.19 88 GLY A CA 1
ATOM 615 C C . GLY A 1 88 ? 22.001 35.255 -49.942 1.00 33.19 88 GLY A C 1
ATOM 616 O O . GLY A 1 88 ? 23.145 35.668 -50.095 1.00 33.19 88 GLY A O 1
ATOM 617 N N . ALA A 1 89 ? 20.973 36.033 -49.592 1.00 36.50 89 ALA A N 1
ATOM 618 C CA . ALA A 1 89 ? 21.032 37.273 -48.807 1.00 36.50 89 ALA A CA 1
ATOM 619 C C . ALA A 1 89 ? 19.618 37.877 -48.738 1.00 36.50 89 ALA A C 1
ATOM 621 O O . ALA A 1 89 ? 19.206 38.503 -49.707 1.00 36.50 89 ALA A O 1
ATOM 622 N N . SER A 1 90 ? 18.878 37.676 -47.633 1.00 36.84 90 SER A N 1
ATOM 623 C CA . SER A 1 90 ? 17.786 38.558 -47.136 1.00 36.84 90 SER A CA 1
ATOM 624 C C . SER A 1 90 ? 17.026 37.938 -45.944 1.00 36.84 90 SER A C 1
ATOM 626 O O . SER A 1 90 ? 15.834 37.685 -46.041 1.00 36.84 90 SER A O 1
ATOM 628 N N . VAL A 1 91 ? 17.680 37.681 -44.799 1.00 36.56 91 VAL A N 1
ATOM 629 C CA . VAL A 1 91 ? 16.968 37.375 -43.523 1.00 36.56 91 VAL A CA 1
ATOM 630 C C . VAL A 1 91 ? 17.667 38.009 -42.305 1.00 36.56 91 VAL A C 1
ATOM 632 O O . VAL A 1 91 ? 17.601 37.521 -41.185 1.00 36.56 91 VAL A O 1
ATOM 635 N N . LEU A 1 92 ? 18.361 39.133 -42.489 1.00 35.56 92 LEU A N 1
ATOM 636 C CA . LEU A 1 92 ? 19.082 39.807 -41.402 1.00 35.56 92 LEU A CA 1
ATOM 637 C C . LEU A 1 92 ? 18.783 41.306 -41.415 1.00 35.56 92 LEU A C 1
ATOM 639 O O . LEU A 1 92 ? 19.643 42.123 -41.712 1.00 35.56 92 LEU A O 1
ATOM 643 N N . ARG A 1 93 ? 17.518 41.666 -41.152 1.00 36.09 93 ARG A N 1
ATOM 644 C CA . ARG A 1 93 ? 17.130 43.056 -40.828 1.00 36.09 93 ARG A CA 1
ATOM 645 C C . ARG A 1 93 ? 15.853 43.232 -39.993 1.00 36.09 93 ARG A C 1
ATOM 647 O O . ARG A 1 93 ? 15.478 44.369 -39.744 1.00 36.09 93 ARG A O 1
ATOM 654 N N . LEU A 1 94 ? 15.227 42.158 -39.492 1.00 32.88 94 LEU A N 1
ATOM 655 C CA . LEU A 1 94 ? 14.091 42.264 -38.552 1.00 32.88 94 LEU A CA 1
ATOM 656 C C . LEU A 1 94 ? 14.443 41.998 -37.075 1.00 32.88 94 LEU A C 1
ATOM 658 O O . LEU A 1 94 ? 13.640 42.307 -36.203 1.00 32.88 94 LEU A O 1
ATOM 662 N N . ALA A 1 95 ? 15.647 41.508 -36.764 1.00 35.31 95 ALA A N 1
ATOM 663 C CA . ALA A 1 95 ? 16.045 41.181 -35.386 1.00 35.31 95 ALA A CA 1
ATOM 664 C C . ALA A 1 95 ? 16.698 42.345 -34.605 1.00 35.31 95 ALA A C 1
ATOM 666 O O . ALA A 1 95 ? 17.021 42.188 -33.434 1.00 35.31 95 ALA A O 1
ATOM 667 N N . GLN A 1 96 ? 16.905 43.516 -35.224 1.00 36.53 96 GLN A N 1
ATOM 668 C CA . GLN A 1 96 ? 17.584 44.655 -34.579 1.00 36.53 96 GLN A CA 1
ATOM 669 C C . GLN A 1 96 ? 16.642 45.733 -34.021 1.00 36.53 96 GLN A C 1
ATOM 671 O O . GLN A 1 96 ? 17.091 46.587 -33.263 1.00 36.53 96 GLN A O 1
ATOM 676 N N . VAL A 1 97 ? 15.343 45.688 -34.338 1.00 39.16 97 VAL A N 1
ATOM 677 C CA . VAL A 1 97 ? 14.368 46.684 -33.847 1.00 39.16 97 VAL A CA 1
ATOM 678 C C . VAL A 1 97 ? 13.717 46.248 -32.523 1.00 39.16 97 VAL A C 1
ATOM 680 O O . VAL A 1 97 ? 13.340 47.093 -31.717 1.00 39.16 97 VAL A O 1
ATOM 683 N N . SER A 1 98 ? 13.660 44.945 -32.226 1.00 42.62 98 SER A N 1
ATOM 684 C CA . SER A 1 98 ? 13.047 44.422 -30.993 1.00 42.62 98 SER A CA 1
ATOM 685 C C . SER A 1 98 ? 13.923 44.599 -29.745 1.00 42.62 98 SER A C 1
ATOM 687 O O . SER A 1 98 ? 13.398 44.851 -28.662 1.00 42.62 98 SER A O 1
ATOM 689 N N . SER A 1 99 ? 15.251 44.559 -29.879 1.00 44.44 99 SER A N 1
ATOM 690 C CA . SER A 1 99 ? 16.171 44.670 -28.736 1.00 44.44 99 SER A CA 1
ATOM 691 C C . SER A 1 99 ? 16.217 46.079 -28.132 1.00 44.44 99 SER A C 1
ATOM 693 O O . SER A 1 99 ? 16.373 46.227 -26.922 1.00 44.44 99 SER A O 1
ATOM 695 N N . GLY A 1 100 ? 16.030 47.122 -28.951 1.00 46.16 100 GLY A N 1
ATOM 696 C CA . GLY A 1 100 ? 16.039 48.516 -28.489 1.00 46.16 100 GLY A CA 1
ATOM 697 C C . GLY A 1 100 ? 14.812 48.884 -27.650 1.00 46.16 100 GLY A C 1
ATOM 698 O O . GLY A 1 100 ? 14.929 49.605 -26.661 1.00 46.16 100 GLY A O 1
ATOM 699 N N . VAL A 1 101 ? 13.643 48.335 -27.998 1.00 53.38 101 VAL A N 1
ATOM 700 C CA . VAL A 1 101 ? 12.384 48.589 -27.278 1.00 53.38 101 VAL A CA 1
ATOM 701 C C . VAL A 1 101 ? 12.378 47.885 -25.920 1.00 53.38 101 VAL A C 1
ATOM 703 O O . VAL A 1 101 ? 11.976 48.482 -24.925 1.00 53.38 101 VAL A O 1
ATOM 706 N N . VAL A 1 102 ? 12.904 46.659 -25.838 1.00 58.31 102 VAL A N 1
ATOM 707 C CA . VAL A 1 102 ? 12.991 45.908 -24.572 1.00 58.31 102 VAL A CA 1
ATOM 708 C C . VAL A 1 102 ? 13.972 46.566 -23.593 1.00 58.31 102 VAL A C 1
ATOM 710 O O . VAL A 1 102 ? 13.673 46.673 -22.404 1.00 58.31 102 VAL A O 1
ATOM 713 N N . LEU A 1 103 ? 15.100 47.092 -24.084 1.00 55.25 103 LEU A N 1
ATOM 714 C CA . LEU A 1 103 ? 16.058 47.842 -23.262 1.00 55.25 103 LEU A CA 1
ATOM 715 C C . LEU A 1 103 ? 15.492 49.182 -22.765 1.00 55.25 103 LEU A C 1
ATOM 717 O O . LEU A 1 103 ? 15.701 49.536 -21.605 1.00 55.25 103 LEU A O 1
ATOM 721 N N . ALA A 1 104 ? 14.731 49.900 -23.597 1.00 61.84 104 ALA A N 1
ATOM 722 C CA . ALA A 1 104 ? 14.106 51.164 -23.207 1.00 61.84 104 ALA A CA 1
ATOM 723 C C . ALA A 1 104 ? 12.976 50.970 -22.177 1.00 61.84 104 ALA A C 1
ATOM 725 O O . ALA A 1 104 ? 12.889 51.721 -21.205 1.00 61.84 104 ALA A O 1
ATOM 726 N N . VAL A 1 105 ? 12.153 49.926 -22.340 1.00 67.38 105 VAL A N 1
ATOM 727 C CA . VAL A 1 105 ? 11.088 49.574 -21.384 1.00 67.38 105 VAL A CA 1
ATOM 728 C C . VAL A 1 105 ? 11.679 49.063 -20.066 1.00 67.38 105 VAL A C 1
ATOM 730 O O . VAL A 1 105 ? 11.219 49.461 -18.997 1.00 67.38 105 VAL A O 1
ATOM 733 N N . GLY A 1 106 ? 12.749 48.264 -20.118 1.00 68.38 106 GLY A N 1
ATOM 734 C CA . GLY A 1 106 ? 13.470 47.813 -18.925 1.00 68.38 106 GLY A CA 1
ATOM 735 C C . GLY A 1 106 ? 14.098 48.966 -18.135 1.00 68.38 106 GLY A C 1
ATOM 736 O O . GLY A 1 106 ? 13.970 49.020 -16.912 1.00 68.38 106 GLY A O 1
ATOM 737 N N . ALA A 1 107 ? 14.706 49.937 -18.823 1.00 69.25 107 ALA A N 1
ATOM 738 C CA . ALA A 1 107 ? 15.281 51.123 -18.189 1.00 69.25 107 ALA A CA 1
ATOM 739 C C . ALA A 1 107 ? 14.207 52.037 -17.567 1.00 69.25 107 ALA A C 1
ATOM 741 O O . ALA A 1 107 ? 14.404 52.553 -16.465 1.00 69.25 107 ALA A O 1
ATOM 742 N N . ALA A 1 108 ? 13.054 52.194 -18.227 1.00 69.50 108 ALA A N 1
ATOM 743 C CA . ALA A 1 108 ? 11.931 52.971 -17.705 1.00 69.50 108 ALA A CA 1
ATOM 744 C C . ALA A 1 108 ? 11.294 52.312 -16.467 1.00 69.50 108 ALA A C 1
ATOM 746 O O . ALA A 1 108 ? 11.060 52.987 -15.465 1.00 69.50 108 ALA A O 1
ATOM 747 N N . LEU A 1 109 ? 11.088 50.990 -16.486 1.00 67.44 109 LEU A N 1
ATOM 748 C CA . LEU A 1 109 ? 10.570 50.239 -15.335 1.00 67.44 109 LEU A CA 1
ATOM 749 C C . LEU A 1 109 ? 11.547 50.250 -14.152 1.00 67.44 109 LEU A C 1
ATOM 751 O O . LEU A 1 109 ? 11.123 50.380 -13.004 1.00 67.44 109 LEU A O 1
ATOM 755 N N . TYR A 1 110 ? 12.853 50.193 -14.420 1.00 59.47 110 TYR A N 1
ATOM 756 C CA . TYR A 1 110 ? 13.884 50.322 -13.392 1.00 59.47 110 TYR A CA 1
ATOM 757 C C . TYR A 1 110 ? 13.914 51.729 -12.771 1.00 59.47 110 TYR A C 1
ATOM 759 O O . TYR A 1 110 ? 14.032 51.861 -11.552 1.00 59.47 110 TYR A O 1
ATOM 767 N N . ALA A 1 111 ? 13.744 52.784 -13.575 1.00 70.06 111 ALA A N 1
ATOM 768 C CA . ALA A 1 111 ? 13.661 54.161 -13.086 1.00 70.06 111 ALA A CA 1
ATOM 769 C C . ALA A 1 111 ? 12.405 54.402 -12.228 1.00 70.06 111 ALA A C 1
ATOM 771 O O . ALA A 1 111 ? 12.496 55.038 -11.177 1.00 70.06 111 ALA A O 1
ATOM 772 N N . VAL A 1 112 ? 11.260 53.827 -12.616 1.00 67.31 112 VAL A N 1
ATOM 773 C CA . VAL A 1 112 ? 10.019 53.862 -11.823 1.00 67.31 112 VAL A CA 1
ATOM 774 C C . VAL A 1 112 ? 10.190 53.091 -10.511 1.00 67.31 112 VAL A C 1
ATOM 776 O O . VAL A 1 112 ? 9.864 53.617 -9.452 1.00 67.31 112 VAL A O 1
ATOM 779 N N . ALA A 1 113 ? 10.798 51.901 -10.532 1.00 62.41 113 ALA A N 1
ATOM 780 C CA . ALA A 1 113 ? 11.078 51.130 -9.317 1.00 62.41 113 ALA A CA 1
ATOM 781 C C . ALA A 1 113 ? 12.042 51.850 -8.350 1.00 62.41 113 ALA A C 1
ATOM 783 O O . ALA A 1 113 ? 11.972 51.642 -7.136 1.00 62.41 113 ALA A O 1
ATOM 784 N N . ARG A 1 114 ? 12.916 52.723 -8.870 1.00 56.94 114 ARG A N 1
ATOM 785 C CA . ARG A 1 114 ? 13.828 53.560 -8.075 1.00 56.94 114 ARG A CA 1
ATOM 786 C C . ARG A 1 114 ? 13.132 54.740 -7.395 1.00 56.94 114 ARG A C 1
ATOM 788 O O . ARG A 1 114 ? 13.592 55.170 -6.346 1.00 56.94 114 ARG A O 1
ATOM 795 N N . LEU A 1 115 ? 12.027 55.233 -7.956 1.00 57.22 115 LEU A N 1
ATOM 796 C CA . LEU A 1 115 ? 11.238 56.327 -7.377 1.00 57.22 115 LEU A CA 1
ATOM 797 C C . LEU A 1 115 ? 10.370 55.879 -6.186 1.00 57.22 115 LEU A C 1
ATOM 799 O O . LEU A 1 115 ? 9.954 56.722 -5.398 1.00 57.22 115 LEU A O 1
ATOM 803 N N . PHE A 1 116 ? 10.143 54.570 -6.012 1.00 56.00 116 PHE A N 1
ATOM 804 C CA . PHE A 1 116 ? 9.304 54.012 -4.939 1.00 56.00 116 PHE A CA 1
ATOM 805 C C . PHE A 1 116 ? 10.073 53.404 -3.754 1.00 56.00 116 PHE A C 1
ATOM 807 O O . PHE A 1 116 ? 9.451 52.870 -2.837 1.00 56.00 116 PHE A O 1
ATOM 814 N N . LYS A 1 117 ? 11.411 53.477 -3.723 1.00 45.62 117 LYS A N 1
ATOM 815 C CA . LYS A 1 117 ? 12.208 52.974 -2.591 1.00 45.62 117 LYS A CA 1
ATOM 816 C C . LYS A 1 117 ? 12.945 54.119 -1.902 1.00 45.62 117 LYS A C 1
ATOM 818 O O . LYS A 1 117 ? 13.817 54.747 -2.493 1.00 45.62 117 LYS A O 1
ATOM 823 N N . GLY A 1 118 ? 12.558 54.376 -0.651 1.00 52.19 118 GLY A N 1
ATOM 824 C CA . GLY A 1 118 ? 13.178 55.361 0.233 1.00 52.19 118 GLY A CA 1
ATOM 825 C C . GLY A 1 118 ? 14.661 55.078 0.527 1.00 52.19 118 GLY A C 1
ATOM 826 O O . GLY A 1 118 ? 15.175 54.004 0.195 1.00 52.19 118 GLY A O 1
ATOM 827 N N . PRO A 1 119 ? 15.369 56.050 1.124 1.00 45.25 119 PRO A N 1
ATOM 828 C CA . PRO A 1 119 ? 16.820 56.082 1.141 1.00 45.25 119 PRO A CA 1
ATOM 829 C C . PRO A 1 119 ? 17.369 55.262 2.307 1.00 45.25 119 PRO A C 1
ATOM 831 O O . PRO A 1 119 ? 17.698 55.815 3.342 1.00 45.25 119 PRO A O 1
ATOM 834 N N . GLU A 1 120 ? 17.489 53.948 2.139 1.00 49.66 120 GLU A N 1
ATOM 835 C CA . GLU A 1 120 ? 18.436 53.146 2.921 1.00 49.66 120 GLU A CA 1
ATOM 836 C C . GLU A 1 120 ? 18.602 51.759 2.294 1.00 49.66 120 GLU A C 1
ATOM 838 O O . GLU A 1 120 ? 17.794 50.854 2.494 1.00 49.66 120 GLU A O 1
ATOM 843 N N . ARG A 1 121 ? 19.653 51.599 1.484 1.00 42.53 121 ARG A N 1
ATOM 844 C CA . ARG A 1 121 ? 20.398 50.340 1.319 1.00 42.53 121 ARG A CA 1
ATOM 845 C C . ARG A 1 121 ? 21.675 50.610 0.533 1.00 42.53 121 ARG A C 1
ATOM 847 O O . ARG A 1 121 ? 21.641 51.177 -0.558 1.00 42.53 121 ARG A O 1
ATOM 854 N N . GLN A 1 122 ? 22.795 50.213 1.127 1.00 49.56 122 GLN A N 1
ATOM 855 C CA . GLN A 1 122 ? 24.134 50.318 0.561 1.00 49.56 122 GLN A CA 1
ATOM 856 C C . GLN A 1 122 ? 24.216 49.566 -0.774 1.00 49.56 122 GLN A C 1
ATOM 858 O O . GLN A 1 122 ? 23.750 48.433 -0.900 1.00 49.56 122 GLN A O 1
ATOM 863 N N . SER A 1 123 ? 24.797 50.218 -1.780 1.00 49.34 123 SER A N 1
ATOM 864 C CA . SER A 1 123 ? 25.093 49.618 -3.077 1.00 49.34 123 SER A CA 1
ATOM 865 C C . SER A 1 123 ? 26.220 48.596 -2.929 1.00 49.34 123 SER A C 1
ATOM 867 O O . SER A 1 123 ? 27.329 48.967 -2.545 1.00 49.34 123 SER A O 1
ATOM 869 N N . LEU A 1 124 ? 25.946 47.335 -3.260 1.00 49.78 124 LEU A N 1
ATOM 870 C CA . LEU A 1 124 ? 26.980 46.316 -3.427 1.00 49.78 124 LEU A CA 1
ATOM 871 C C . LEU A 1 124 ? 27.852 46.636 -4.645 1.00 49.78 124 LEU A C 1
ATOM 873 O O . LEU A 1 124 ? 27.371 47.179 -5.646 1.00 49.78 124 LEU A O 1
ATOM 877 N N . SER A 1 125 ? 29.140 46.322 -4.538 1.00 68.62 125 SER A N 1
ATOM 878 C CA . SER A 1 125 ? 30.122 46.631 -5.569 1.00 68.62 125 SER A CA 1
ATOM 879 C C . SER A 1 125 ? 29.972 45.692 -6.781 1.00 68.62 125 SER A C 1
ATOM 881 O O . SER A 1 125 ? 29.446 44.584 -6.653 1.00 68.62 125 SER A O 1
ATOM 883 N N . PRO A 1 126 ? 30.470 46.071 -7.973 1.00 49.88 126 PRO A N 1
ATOM 884 C CA . PRO A 1 126 ? 30.497 45.188 -9.145 1.00 49.88 126 PRO A CA 1
ATOM 885 C C . PRO A 1 126 ? 31.233 43.851 -8.914 1.00 49.88 126 PRO A C 1
ATOM 887 O O . PRO A 1 126 ? 30.964 42.879 -9.618 1.00 49.88 126 PRO A O 1
ATOM 890 N N . VAL A 1 127 ? 32.117 43.781 -7.909 1.00 56.81 127 VAL A N 1
ATOM 891 C CA . VAL A 1 127 ? 32.822 42.554 -7.495 1.00 56.81 127 VAL A CA 1
ATOM 892 C C . VAL A 1 127 ? 31.882 41.606 -6.738 1.00 56.81 127 VAL A C 1
ATOM 894 O O . VAL A 1 127 ? 31.917 40.396 -6.958 1.00 56.81 127 VAL A O 1
ATOM 897 N N . ASP A 1 128 ? 30.960 42.148 -5.942 1.00 52.53 128 ASP A N 1
ATOM 898 C CA . ASP A 1 128 ? 29.951 41.363 -5.224 1.00 52.53 128 ASP A CA 1
ATOM 899 C C . ASP A 1 128 ? 28.895 40.787 -6.181 1.00 52.53 128 ASP A C 1
ATOM 901 O O . ASP A 1 128 ? 28.420 39.669 -5.986 1.00 52.53 128 ASP A O 1
ATOM 905 N N . LEU A 1 129 ? 28.577 41.497 -7.274 1.00 45.81 129 LEU A N 1
ATOM 906 C CA . LEU A 1 129 ? 27.692 40.985 -8.330 1.00 45.81 129 LEU A CA 1
ATOM 907 C C . LEU A 1 129 ? 28.333 39.838 -9.130 1.00 45.81 129 LEU A C 1
ATOM 909 O O . LEU A 1 129 ? 27.636 38.895 -9.512 1.00 45.81 129 LEU A O 1
ATOM 913 N N . ALA A 1 130 ? 29.650 39.886 -9.355 1.00 45.88 130 ALA A N 1
ATOM 914 C CA . ALA A 1 130 ? 30.390 38.820 -10.030 1.00 45.88 130 ALA A CA 1
ATOM 915 C C . ALA A 1 130 ? 30.485 37.549 -9.166 1.00 45.88 130 ALA A C 1
ATOM 917 O O . ALA A 1 130 ? 30.334 36.444 -9.688 1.00 45.88 130 ALA A O 1
ATOM 918 N N . HIS A 1 131 ? 30.615 37.686 -7.841 1.00 46.69 131 HIS A N 1
ATOM 919 C CA . HIS A 1 131 ? 30.521 36.553 -6.912 1.00 46.69 131 HIS A CA 1
ATOM 920 C C . HIS A 1 131 ? 29.096 35.979 -6.811 1.00 46.69 131 HIS A C 1
ATOM 922 O O . HIS A 1 131 ? 28.929 34.771 -6.632 1.00 46.69 131 HIS A O 1
ATOM 928 N N . HIS A 1 132 ? 28.062 36.810 -6.985 1.00 42.22 132 HIS A N 1
ATOM 929 C CA . HIS A 1 132 ? 26.664 36.366 -6.963 1.00 42.22 132 HIS A CA 1
ATOM 930 C C . HIS A 1 132 ? 26.235 35.617 -8.240 1.00 42.22 132 HIS A C 1
ATOM 932 O O . HIS A 1 132 ? 25.381 34.734 -8.169 1.00 42.22 132 HIS A O 1
ATOM 938 N N . TYR A 1 133 ? 26.845 35.914 -9.397 1.00 41.06 133 TYR A N 1
ATOM 939 C CA . TYR A 1 133 ? 26.562 35.223 -10.666 1.00 41.06 133 TYR A CA 1
ATOM 940 C C . TYR A 1 133 ? 27.548 34.090 -11.005 1.00 41.06 133 TYR A C 1
ATOM 942 O O . TYR A 1 133 ? 27.144 33.132 -11.658 1.00 41.06 133 TYR A O 1
ATOM 950 N N . GLY A 1 134 ? 28.794 34.131 -10.518 1.00 34.97 134 GLY A N 1
ATOM 951 C CA . GLY A 1 134 ? 29.790 33.063 -10.713 1.00 34.97 134 GLY A CA 1
ATOM 952 C C . GLY A 1 134 ? 29.624 31.841 -9.796 1.00 34.97 134 GLY A C 1
ATOM 953 O O . GLY A 1 134 ? 30.214 30.798 -10.053 1.00 34.97 134 GLY A O 1
ATOM 954 N N . SER A 1 135 ? 28.801 31.944 -8.746 1.00 37.81 135 SER A N 1
ATOM 955 C CA . SER A 1 135 ? 28.554 30.869 -7.766 1.00 37.81 135 SER A CA 1
ATOM 956 C C . SER A 1 135 ? 27.339 29.982 -8.106 1.00 37.81 135 SER A C 1
ATOM 958 O O . SER A 1 135 ? 27.124 28.928 -7.506 1.00 37.81 135 SER A O 1
ATOM 960 N N . ARG A 1 136 ? 26.539 30.345 -9.121 1.00 36.25 136 ARG A N 1
ATOM 961 C CA . ARG A 1 136 ? 25.321 29.593 -9.483 1.00 36.25 136 ARG A CA 1
ATOM 962 C C . ARG A 1 136 ? 25.570 28.252 -10.182 1.00 36.25 136 ARG A C 1
ATOM 964 O O . ARG A 1 136 ? 24.637 27.466 -10.283 1.00 36.25 136 ARG A O 1
ATOM 971 N N . THR A 1 137 ? 26.803 27.953 -10.586 1.00 38.00 137 THR A N 1
ATOM 972 C CA . THR A 1 137 ? 27.174 26.661 -11.194 1.00 38.00 137 THR A CA 1
ATOM 973 C C . THR A 1 137 ? 27.651 25.618 -10.173 1.00 38.00 137 THR A C 1
ATOM 975 O O . THR A 1 137 ? 27.855 24.470 -10.542 1.00 38.00 137 THR A O 1
ATOM 978 N N . MET A 1 138 ? 27.799 25.982 -8.892 1.00 38.47 138 MET A N 1
ATOM 979 C CA . MET A 1 138 ? 28.203 25.069 -7.802 1.00 38.47 138 MET A CA 1
ATOM 980 C C . MET A 1 138 ? 27.122 24.908 -6.715 1.00 38.47 138 MET A C 1
ATOM 982 O O . MET A 1 138 ? 27.301 24.148 -5.770 1.00 38.47 138 MET A O 1
ATOM 986 N N . ALA A 1 139 ? 25.975 25.584 -6.846 1.00 34.00 139 ALA A N 1
ATOM 987 C CA . ALA A 1 139 ? 24.855 25.509 -5.902 1.00 34.00 139 ALA A CA 1
ATOM 988 C C . ALA A 1 139 ? 23.788 24.465 -6.305 1.00 34.00 139 ALA A C 1
ATOM 990 O O . ALA A 1 139 ? 22.595 24.676 -6.100 1.00 34.00 139 ALA A O 1
ATOM 991 N N . MET A 1 140 ? 24.211 23.340 -6.884 1.00 42.31 140 MET A N 1
ATOM 992 C CA . MET A 1 140 ? 23.379 22.149 -7.088 1.00 42.31 140 MET A CA 1
ATOM 993 C C . MET A 1 140 ? 23.958 21.006 -6.257 1.00 42.31 140 MET A C 1
ATOM 995 O O . MET A 1 140 ? 24.728 20.215 -6.779 1.00 42.31 140 MET A O 1
ATOM 999 N N . ALA A 1 141 ? 23.646 20.989 -4.955 1.00 41.78 141 ALA A N 1
ATOM 1000 C CA . ALA A 1 141 ? 23.596 19.806 -4.079 1.00 41.78 141 ALA A CA 1
ATOM 1001 C C . ALA A 1 141 ? 23.680 20.214 -2.595 1.00 41.78 141 ALA A C 1
ATOM 1003 O O . ALA A 1 141 ? 24.548 19.760 -1.854 1.00 41.78 141 ALA A O 1
ATOM 1004 N N . THR A 1 142 ? 22.734 21.005 -2.086 1.00 39.69 142 THR A N 1
ATOM 1005 C CA . THR A 1 142 ? 22.254 20.674 -0.736 1.00 39.69 142 THR A CA 1
ATOM 1006 C C . THR A 1 142 ? 21.394 19.432 -0.911 1.00 39.69 142 THR A C 1
ATOM 1008 O O . THR A 1 142 ? 20.204 19.542 -1.193 1.00 39.69 142 THR A O 1
ATOM 1011 N N . ALA A 1 143 ? 22.037 18.260 -0.884 1.00 45.38 143 ALA A N 1
ATOM 1012 C CA . ALA A 1 143 ? 21.369 16.974 -0.978 1.00 45.38 143 ALA A CA 1
ATOM 1013 C C . ALA A 1 143 ? 20.392 16.867 0.195 1.00 45.38 143 ALA A C 1
ATOM 1015 O O . ALA A 1 143 ? 20.789 16.612 1.332 1.00 45.38 143 ALA A O 1
ATOM 1016 N N . THR A 1 144 ? 19.109 17.107 -0.062 1.00 43.56 144 THR A N 1
ATOM 1017 C CA . THR A 1 144 ? 18.051 16.641 0.824 1.00 43.56 144 THR A CA 1
ATOM 1018 C C . THR A 1 144 ? 18.227 15.135 0.921 1.00 43.56 144 THR A C 1
ATOM 1020 O O . THR A 1 144 ? 18.119 14.434 -0.084 1.00 43.56 144 THR A O 1
ATOM 1023 N N . ALA A 1 145 ? 18.586 14.649 2.110 1.00 48.25 145 ALA A N 1
ATOM 1024 C CA . ALA A 1 145 ? 18.700 13.226 2.368 1.00 48.25 145 ALA A CA 1
ATOM 1025 C C . ALA A 1 145 ? 17.360 12.576 2.004 1.00 48.25 145 ALA A C 1
ATOM 1027 O O . ALA A 1 145 ? 16.341 12.824 2.648 1.00 48.25 145 ALA A O 1
ATOM 1028 N N . THR A 1 146 ? 17.349 11.811 0.916 1.00 65.94 146 THR A N 1
ATOM 1029 C CA . THR A 1 146 ? 16.198 10.981 0.569 1.00 65.94 146 THR A CA 1
ATOM 1030 C C . THR A 1 146 ? 16.189 9.764 1.489 1.00 65.94 146 THR A C 1
ATOM 1032 O O . THR A 1 146 ? 17.225 9.411 2.061 1.00 65.94 146 THR A O 1
ATOM 1035 N N . LYS A 1 147 ? 15.042 9.085 1.601 1.00 72.94 147 LYS A N 1
ATOM 1036 C CA . LYS A 1 147 ? 14.942 7.785 2.291 1.00 72.94 147 LYS A CA 1
ATOM 1037 C C . LYS A 1 147 ? 15.967 6.748 1.781 1.00 72.94 147 LYS A C 1
ATOM 1039 O O . LYS A 1 147 ? 16.252 5.789 2.482 1.00 72.94 147 LYS A O 1
ATOM 1044 N N . ASP A 1 148 ? 16.531 6.972 0.593 1.00 78.00 148 ASP A N 1
ATOM 1045 C CA . ASP A 1 148 ? 17.434 6.071 -0.122 1.00 78.00 148 ASP A CA 1
ATOM 1046 C C . ASP A 1 148 ? 18.918 6.481 -0.023 1.00 78.00 148 ASP A C 1
ATOM 1048 O O . ASP A 1 148 ? 19.771 5.914 -0.703 1.00 78.00 148 ASP A O 1
ATOM 1052 N N . GLY A 1 149 ? 19.250 7.469 0.816 1.00 85.00 149 GLY A N 1
ATOM 1053 C CA . GLY A 1 149 ? 20.625 7.936 1.005 1.00 85.00 149 GLY A CA 1
ATOM 1054 C C . GLY A 1 149 ? 21.103 8.943 -0.056 1.00 85.00 149 GLY A C 1
ATOM 1055 O O . GLY A 1 149 ? 20.285 9.556 -0.755 1.00 85.00 149 GLY A O 1
ATOM 1056 N N . PRO A 1 150 ? 22.425 9.202 -0.127 1.00 89.56 150 PRO A N 1
ATOM 1057 C CA . PRO A 1 150 ? 23.002 10.161 -1.062 1.00 89.56 150 PRO A CA 1
ATOM 1058 C C . PRO A 1 150 ? 23.039 9.614 -2.494 1.00 89.56 150 PRO A C 1
ATOM 1060 O O . PRO A 1 150 ? 23.198 8.418 -2.728 1.00 89.56 150 PRO A O 1
ATOM 1063 N N . MET A 1 151 ? 22.953 10.524 -3.461 1.00 90.50 151 MET A N 1
ATOM 1064 C CA . MET A 1 151 ? 23.140 10.206 -4.875 1.00 90.50 151 MET A CA 1
ATOM 1065 C C . MET A 1 151 ? 24.618 9.924 -5.172 1.00 90.50 151 MET A C 1
ATOM 1067 O O . MET A 1 151 ? 25.494 10.691 -4.777 1.00 90.50 151 MET A O 1
ATOM 1071 N N . ILE A 1 152 ? 24.881 8.841 -5.897 1.00 92.94 152 ILE A N 1
ATOM 1072 C CA . ILE A 1 152 ? 26.199 8.394 -6.348 1.00 92.94 152 ILE A CA 1
ATOM 1073 C C . ILE A 1 152 ? 26.303 8.636 -7.852 1.00 92.94 152 ILE A C 1
ATOM 1075 O O . ILE A 1 152 ? 25.432 8.225 -8.616 1.00 92.94 152 ILE A O 1
ATOM 1079 N N . GLU A 1 153 ? 27.375 9.280 -8.299 1.00 93.38 153 GLU A N 1
ATOM 1080 C CA . GLU A 1 153 ? 27.610 9.541 -9.718 1.00 93.38 153 GLU A CA 1
ATOM 1081 C C . GLU A 1 153 ? 28.370 8.382 -10.380 1.00 93.38 153 GLU A C 1
ATOM 1083 O O . GLU A 1 153 ? 29.472 8.023 -9.970 1.00 93.38 153 GLU A O 1
ATOM 1088 N N . LYS A 1 154 ? 27.773 7.768 -11.410 1.00 90.06 154 LYS A N 1
ATOM 1089 C CA . LYS A 1 154 ? 28.383 6.675 -12.192 1.00 90.06 154 LYS A CA 1
ATOM 1090 C C . LYS A 1 154 ? 29.234 7.187 -13.358 1.00 90.06 154 LYS A C 1
ATOM 1092 O O . LYS A 1 154 ? 30.210 6.532 -13.734 1.00 90.06 154 LYS A O 1
ATOM 1097 N N . ALA A 1 155 ? 28.786 8.286 -13.951 1.00 90.25 155 ALA A N 1
ATOM 1098 C CA . ALA A 1 155 ? 29.372 9.063 -15.039 1.00 90.25 155 ALA A CA 1
ATOM 1099 C C . ALA A 1 155 ? 28.770 10.483 -14.953 1.00 90.25 155 ALA A C 1
ATOM 1101 O O . ALA A 1 155 ? 27.723 10.616 -14.316 1.00 90.25 155 ALA A O 1
ATOM 1102 N N . PRO A 1 156 ? 29.362 11.519 -15.575 1.00 91.25 156 PRO A N 1
ATOM 1103 C CA . PRO A 1 156 ? 28.853 12.891 -15.492 1.00 91.25 156 PRO A CA 1
ATOM 1104 C C . PRO A 1 156 ? 27.340 13.001 -15.757 1.00 91.25 156 PRO A C 1
ATOM 1106 O O . PRO A 1 156 ? 26.880 12.672 -16.851 1.00 91.25 156 PRO A O 1
ATOM 1109 N N . GLY A 1 157 ? 26.569 13.431 -14.753 1.00 86.81 157 GLY A N 1
ATOM 1110 C CA . GLY A 1 157 ? 25.101 13.561 -14.810 1.00 86.81 157 GLY A CA 1
ATOM 1111 C C . GLY A 1 157 ? 24.308 12.255 -14.622 1.00 86.81 157 GLY A C 1
ATOM 1112 O O . GLY A 1 157 ? 23.084 12.265 -14.515 1.00 86.81 157 GLY A O 1
ATOM 1113 N N . VAL A 1 158 ? 24.977 11.104 -14.525 1.00 91.06 158 VAL A N 1
ATOM 1114 C CA . VAL A 1 158 ? 24.355 9.783 -14.346 1.00 91.06 158 VAL A CA 1
ATOM 1115 C C . VAL A 1 158 ? 24.400 9.394 -12.871 1.00 91.06 158 VAL A C 1
ATOM 1117 O O . VAL A 1 158 ? 25.315 8.707 -12.415 1.00 91.06 158 VAL A O 1
ATOM 1120 N N . LEU A 1 159 ? 23.402 9.846 -12.115 1.00 91.75 159 LEU A N 1
ATOM 1121 C CA . LEU A 1 159 ? 23.327 9.672 -10.660 1.00 91.75 159 LEU A CA 1
ATOM 1122 C C . LEU A 1 159 ? 22.436 8.495 -10.246 1.00 91.75 159 LEU A C 1
ATOM 1124 O O . LEU A 1 159 ? 21.410 8.278 -10.863 1.00 91.75 159 LEU A O 1
ATOM 1128 N N . PHE A 1 160 ? 22.731 7.766 -9.180 1.00 93.38 160 PHE A N 1
ATOM 1129 C CA . PHE A 1 160 ? 21.839 6.732 -8.641 1.00 93.38 160 PHE A CA 1
ATOM 1130 C C . PHE A 1 160 ? 21.940 6.678 -7.119 1.00 93.38 160 PHE A C 1
ATOM 1132 O O . PHE A 1 160 ? 22.988 6.964 -6.558 1.00 93.38 160 PHE A O 1
ATOM 1139 N N . ASN A 1 161 ? 20.871 6.282 -6.444 1.00 93.25 161 ASN A N 1
ATOM 1140 C CA . ASN A 1 161 ? 20.840 6.077 -4.992 1.00 93.25 161 ASN A CA 1
ATOM 1141 C C . ASN A 1 161 ? 20.414 4.652 -4.617 1.00 93.25 161 ASN A C 1
ATOM 1143 O O . ASN A 1 161 ? 20.411 4.306 -3.440 1.00 93.25 161 ASN A O 1
ATOM 1147 N N . ARG A 1 162 ? 20.084 3.805 -5.600 1.00 95.31 162 ARG A N 1
ATOM 1148 C CA . ARG A 1 162 ? 19.693 2.412 -5.380 1.00 95.31 162 ARG A CA 1
ATOM 1149 C C . ARG A 1 162 ? 20.473 1.472 -6.290 1.00 95.31 162 ARG A C 1
ATOM 1151 O O . ARG A 1 162 ? 20.833 1.805 -7.424 1.00 95.31 162 ARG A O 1
ATOM 1158 N N . VAL A 1 163 ? 20.721 0.270 -5.788 1.00 96.56 163 VAL A N 1
ATOM 1159 C CA . VAL A 1 163 ? 21.272 -0.842 -6.568 1.00 96.56 163 VAL A CA 1
ATOM 1160 C C . VAL A 1 163 ? 20.237 -1.950 -6.572 1.00 96.56 163 VAL A C 1
ATOM 1162 O O . VAL A 1 163 ? 19.614 -2.228 -5.548 1.00 96.56 163 VAL A O 1
ATOM 1165 N N . ALA A 1 164 ? 20.021 -2.550 -7.736 1.00 96.88 164 ALA A N 1
ATOM 1166 C CA . ALA A 1 164 ? 19.010 -3.568 -7.929 1.00 96.88 164 ALA A CA 1
ATOM 1167 C C . ALA A 1 164 ? 19.610 -4.892 -8.390 1.00 96.88 164 ALA A C 1
ATOM 1169 O O . ALA A 1 164 ? 20.556 -4.937 -9.183 1.00 96.88 164 ALA A O 1
ATOM 1170 N N . ARG A 1 165 ? 19.002 -5.963 -7.887 1.00 97.56 165 ARG A N 1
ATOM 1171 C CA . ARG A 1 165 ? 19.235 -7.349 -8.258 1.00 97.56 165 ARG A CA 1
ATOM 1172 C C . ARG A 1 165 ? 17.996 -7.867 -8.987 1.00 97.56 165 ARG A C 1
ATOM 1174 O O . ARG A 1 165 ? 16.917 -7.946 -8.408 1.00 97.56 165 ARG A O 1
ATOM 1181 N N . GLU A 1 166 ? 18.149 -8.164 -10.271 1.00 97.38 166 GLU A N 1
ATOM 1182 C CA . GLU A 1 166 ? 17.132 -8.787 -11.122 1.00 97.38 166 GLU A CA 1
ATOM 1183 C C . GLU A 1 166 ? 17.331 -10.302 -11.114 1.00 97.38 166 GLU A C 1
ATOM 1185 O O . GLU A 1 166 ? 18.421 -10.791 -11.412 1.00 97.38 166 GLU A O 1
ATOM 1190 N N . TRP A 1 167 ? 16.265 -11.037 -10.824 1.00 98.12 167 TRP A N 1
ATOM 1191 C CA . TRP A 1 167 ? 16.118 -12.467 -11.073 1.00 98.12 167 TRP A CA 1
ATOM 1192 C C . TRP A 1 167 ? 15.167 -12.634 -12.241 1.00 98.12 167 TRP A C 1
ATOM 1194 O O . TRP A 1 167 ? 14.096 -12.026 -12.245 1.00 98.12 167 TRP A O 1
ATOM 1204 N N . ARG A 1 168 ? 15.523 -13.442 -13.234 1.00 97.31 168 ARG A N 1
ATOM 1205 C CA . ARG A 1 168 ? 14.705 -13.583 -14.440 1.00 97.31 168 ARG A CA 1
ATOM 1206 C C . ARG A 1 168 ? 14.636 -15.015 -14.928 1.00 97.31 168 ARG A C 1
ATOM 1208 O O . ARG A 1 168 ? 15.568 -15.787 -14.726 1.00 97.31 168 ARG A O 1
ATOM 1215 N N . CYS A 1 169 ? 13.554 -15.331 -15.626 1.00 98.31 169 CYS A N 1
ATOM 1216 C CA . CYS A 1 169 ? 13.411 -16.555 -16.399 1.00 98.31 169 CYS A CA 1
ATOM 1217 C C . CYS A 1 169 ? 12.515 -16.347 -17.627 1.00 98.31 169 CYS A C 1
ATOM 1219 O O . CYS A 1 169 ? 11.825 -15.329 -17.756 1.00 98.31 169 CYS A O 1
ATOM 1221 N N . LYS A 1 170 ? 12.527 -17.331 -18.526 1.00 98.25 170 LYS A N 1
ATOM 1222 C CA . LYS A 1 170 ? 11.584 -17.481 -19.634 1.00 98.25 170 LYS A CA 1
ATOM 1223 C C . LYS A 1 170 ? 10.504 -18.499 -19.289 1.00 98.25 170 LYS A C 1
ATOM 1225 O O . LYS A 1 170 ? 10.825 -19.515 -18.681 1.00 98.25 170 LYS A O 1
ATOM 1230 N N . TRP A 1 171 ? 9.272 -18.270 -19.741 1.00 98.06 171 TRP A N 1
ATOM 1231 C CA . TRP A 1 171 ? 8.139 -19.192 -19.565 1.00 98.06 171 TRP A CA 1
ATOM 1232 C C . TRP A 1 171 ? 7.519 -19.632 -20.902 1.00 98.06 171 TRP A C 1
ATOM 1234 O O . TRP A 1 171 ? 7.515 -18.877 -21.874 1.00 98.06 171 TRP A O 1
ATOM 1244 N N . THR A 1 172 ? 6.983 -20.851 -20.976 1.00 97.69 172 THR A N 1
ATOM 1245 C CA . THR A 1 172 ? 6.366 -21.393 -22.205 1.00 97.69 172 THR A CA 1
ATOM 1246 C C . THR A 1 172 ? 4.863 -21.147 -22.292 1.00 97.69 172 THR A C 1
ATOM 1248 O O . THR A 1 172 ? 4.351 -20.858 -23.374 1.00 97.69 172 THR A O 1
ATOM 1251 N N . ASP A 1 173 ? 4.154 -21.223 -21.166 1.00 97.25 173 ASP A N 1
ATOM 1252 C CA . ASP A 1 173 ? 2.700 -21.082 -21.084 1.00 97.25 173 ASP A CA 1
ATOM 1253 C C . ASP A 1 173 ? 2.232 -20.429 -19.767 1.00 97.25 173 ASP A C 1
ATOM 1255 O O . ASP A 1 173 ? 3.023 -20.087 -18.883 1.00 97.25 173 ASP A O 1
ATOM 1259 N N . ASN A 1 174 ? 0.918 -20.220 -19.651 1.00 94.44 174 ASN A N 1
ATOM 1260 C CA . ASN A 1 174 ? 0.323 -19.578 -18.481 1.00 94.44 174 ASN A CA 1
ATOM 1261 C C . ASN A 1 174 ? 0.451 -20.422 -17.203 1.00 94.44 174 ASN A C 1
ATOM 1263 O O . ASN A 1 174 ? 0.454 -19.840 -16.123 1.00 94.44 174 ASN A O 1
ATOM 1267 N N . ALA A 1 175 ? 0.571 -21.751 -17.297 1.00 94.19 175 ALA A N 1
ATOM 1268 C CA . ALA A 1 175 ? 0.747 -22.597 -16.119 1.00 94.19 175 ALA A CA 1
ATOM 1269 C C . ALA A 1 175 ? 2.146 -22.393 -15.520 1.00 94.19 175 ALA A C 1
ATOM 1271 O O . ALA A 1 175 ? 2.263 -22.160 -14.316 1.00 94.19 175 ALA A O 1
ATOM 1272 N N . ALA A 1 176 ? 3.184 -22.359 -16.363 1.00 97.81 176 ALA A N 1
ATOM 1273 C CA . ALA A 1 176 ? 4.547 -22.031 -15.948 1.00 97.81 176 ALA A CA 1
ATOM 1274 C C . ALA A 1 176 ? 4.637 -20.618 -15.340 1.00 97.81 176 ALA A C 1
ATOM 1276 O O . ALA A 1 176 ? 5.265 -20.418 -14.299 1.00 97.81 176 ALA A O 1
ATOM 1277 N N . LEU A 1 177 ? 3.960 -19.634 -15.947 1.00 96.38 177 LEU A N 1
ATOM 1278 C CA . LEU A 1 177 ? 3.907 -18.263 -15.431 1.00 96.38 177 LEU A CA 1
ATOM 1279 C C . LEU A 1 177 ? 3.203 -18.174 -14.063 1.00 96.38 177 LEU A C 1
ATOM 1281 O O . LEU A 1 177 ? 3.704 -17.507 -13.155 1.00 96.38 177 LEU A O 1
ATOM 1285 N N . SER A 1 178 ? 2.062 -18.849 -13.896 1.00 90.25 178 SER A N 1
ATOM 1286 C CA . SER A 1 178 ? 1.343 -18.922 -12.618 1.00 90.25 178 SER A CA 1
ATOM 1287 C C . SER A 1 178 ? 2.161 -19.634 -11.537 1.00 90.25 178 SER A C 1
ATOM 1289 O O . SER A 1 178 ? 2.177 -19.187 -10.392 1.00 90.25 178 SER A O 1
ATOM 1291 N N . ALA A 1 179 ? 2.896 -20.692 -11.882 1.00 93.12 179 ALA A N 1
ATOM 1292 C CA . ALA A 1 179 ? 3.796 -21.368 -10.950 1.00 93.12 179 ALA A CA 1
ATOM 1293 C C . ALA A 1 179 ? 4.975 -20.468 -10.531 1.00 93.12 179 ALA A C 1
ATOM 1295 O O . ALA A 1 179 ? 5.281 -20.367 -9.344 1.00 93.12 179 ALA A O 1
ATOM 1296 N N . ALA A 1 180 ? 5.586 -19.734 -11.469 1.00 96.81 180 ALA A N 1
ATOM 1297 C CA . ALA A 1 180 ? 6.645 -18.770 -11.153 1.00 96.81 180 ALA A CA 1
ATOM 1298 C C . ALA A 1 180 ? 6.143 -17.666 -10.206 1.00 96.81 180 ALA A C 1
ATOM 1300 O O . ALA A 1 180 ? 6.846 -17.243 -9.286 1.00 96.81 180 ALA A O 1
ATOM 1301 N N . GLN A 1 181 ? 4.892 -17.235 -10.388 1.00 94.56 181 GLN A N 1
ATOM 1302 C CA . GLN A 1 181 ? 4.236 -16.301 -9.483 1.00 94.56 181 GLN A CA 1
ATOM 1303 C C . GLN A 1 181 ? 4.057 -16.876 -8.074 1.00 94.56 181 GLN A C 1
ATOM 1305 O O . GLN A 1 181 ? 4.309 -16.158 -7.112 1.00 94.56 181 GLN A O 1
ATOM 1310 N N . GLN A 1 182 ? 3.677 -18.148 -7.930 1.00 88.44 182 GLN A N 1
ATOM 1311 C CA . GLN A 1 182 ? 3.563 -18.797 -6.616 1.00 88.44 182 GLN A CA 1
ATOM 1312 C C . GLN A 1 182 ? 4.913 -18.866 -5.889 1.00 88.44 182 GLN A C 1
ATOM 1314 O O . GLN A 1 182 ? 4.972 -18.604 -4.687 1.00 88.44 182 GLN A O 1
ATOM 1319 N N . VAL A 1 183 ? 6.007 -19.136 -6.613 1.00 96.81 183 VAL A N 1
ATOM 1320 C CA . VAL A 1 183 ? 7.366 -19.077 -6.045 1.00 96.81 183 VAL A CA 1
ATOM 1321 C C . VAL A 1 183 ? 7.689 -17.660 -5.560 1.00 96.81 183 VAL A C 1
ATOM 1323 O O . VAL A 1 183 ? 8.209 -17.492 -4.458 1.00 96.81 183 VAL A O 1
ATOM 1326 N N . LEU A 1 184 ? 7.325 -16.619 -6.320 1.00 95.19 184 LEU A N 1
ATOM 1327 C CA . LEU A 1 184 ? 7.462 -15.237 -5.850 1.00 95.19 184 LEU A CA 1
ATOM 1328 C C . LEU A 1 184 ? 6.639 -14.971 -4.586 1.00 95.19 184 LEU A C 1
ATOM 1330 O O . LEU A 1 184 ? 7.183 -14.384 -3.658 1.00 95.19 184 LEU A O 1
ATOM 1334 N N . GLU A 1 185 ? 5.374 -15.395 -4.515 1.00 88.44 185 GLU A N 1
ATOM 1335 C CA . GLU A 1 185 ? 4.556 -15.189 -3.308 1.00 88.44 185 GLU A CA 1
ATOM 1336 C C . GLU A 1 185 ? 5.192 -15.812 -2.067 1.00 88.44 185 GLU A C 1
ATOM 1338 O O . GLU A 1 185 ? 5.267 -15.165 -1.024 1.00 88.44 185 GLU A O 1
ATOM 1343 N N . LYS A 1 186 ? 5.721 -17.031 -2.197 1.00 91.00 186 LYS A N 1
ATOM 1344 C CA . LYS A 1 186 ? 6.397 -17.742 -1.109 1.00 91.00 186 LYS A CA 1
ATOM 1345 C C . LYS A 1 186 ? 7.608 -16.976 -0.565 1.00 91.00 186 LYS A C 1
ATOM 1347 O O . LYS A 1 186 ? 7.826 -16.948 0.643 1.00 91.00 186 LYS A O 1
ATOM 1352 N N . HIS A 1 187 ? 8.396 -16.357 -1.446 1.00 95.12 187 HIS A N 1
ATOM 1353 C CA . HIS A 1 187 ? 9.638 -15.656 -1.084 1.00 95.12 187 HIS A CA 1
ATOM 1354 C C . HIS A 1 187 ? 9.450 -14.157 -0.815 1.00 95.12 187 HIS A C 1
ATOM 1356 O O . HIS A 1 187 ? 10.351 -13.496 -0.291 1.00 95.12 187 HIS A O 1
ATOM 1362 N N . LEU A 1 188 ? 8.278 -13.602 -1.130 1.00 89.31 188 LEU A N 1
ATOM 1363 C CA . LEU A 1 188 ? 7.995 -12.179 -0.979 1.00 89.31 188 LEU A CA 1
ATOM 1364 C C . LEU A 1 188 ? 8.123 -11.665 0.468 1.00 89.31 188 LEU A C 1
ATOM 1366 O O . LEU A 1 188 ? 8.668 -10.571 0.626 1.00 89.31 188 LEU A O 1
ATOM 1370 N N . PRO A 1 189 ? 7.680 -12.381 1.524 1.00 86.56 189 PRO A N 1
ATOM 1371 C CA . PRO A 1 189 ? 7.844 -11.910 2.900 1.00 86.56 189 PRO A CA 1
ATOM 1372 C C . PRO A 1 189 ? 9.310 -11.677 3.278 1.00 86.56 189 PRO A C 1
ATOM 1374 O O . PRO A 1 189 ? 9.628 -10.656 3.884 1.00 86.56 189 PRO A O 1
ATOM 1377 N N . ALA A 1 190 ? 10.212 -12.572 2.861 1.00 89.06 190 ALA A N 1
ATOM 1378 C CA . ALA A 1 190 ? 11.646 -12.421 3.099 1.00 89.06 190 ALA A CA 1
ATOM 1379 C C . ALA A 1 190 ? 12.209 -11.201 2.357 1.00 89.06 190 ALA A C 1
ATOM 1381 O O . ALA A 1 190 ? 12.924 -10.397 2.950 1.00 89.06 190 ALA A O 1
ATOM 1382 N N . LEU A 1 191 ? 11.815 -11.012 1.092 1.00 91.75 191 LEU A N 1
ATOM 1383 C CA . LEU A 1 191 ? 12.214 -9.845 0.306 1.00 91.75 191 LEU A CA 1
ATOM 1384 C C . LEU A 1 191 ? 11.725 -8.521 0.918 1.00 91.75 191 LEU A C 1
ATOM 1386 O O . LEU A 1 191 ? 12.464 -7.541 0.958 1.00 91.75 191 LEU A O 1
ATOM 1390 N N . LYS A 1 192 ? 10.486 -8.492 1.418 1.00 85.06 192 LYS A N 1
ATOM 1391 C CA . LYS A 1 192 ? 9.885 -7.314 2.064 1.00 85.06 192 LYS A CA 1
ATOM 1392 C C . LYS A 1 192 ? 10.409 -7.052 3.474 1.00 85.06 192 LYS A C 1
ATOM 1394 O O . LYS A 1 192 ? 10.280 -5.935 3.963 1.00 85.06 192 LYS A O 1
ATOM 1399 N N . GLY A 1 193 ? 10.978 -8.062 4.129 1.00 84.75 193 GLY A N 1
ATOM 1400 C CA . GLY A 1 193 ? 11.608 -7.923 5.440 1.00 84.75 193 GLY A CA 1
ATOM 1401 C C . GLY A 1 193 ? 12.944 -7.176 5.401 1.00 84.75 193 GLY A C 1
ATOM 1402 O O . GLY A 1 193 ? 13.455 -6.791 6.450 1.00 84.75 193 GLY A O 1
ATOM 1403 N N . MET A 1 194 ? 13.513 -6.954 4.213 1.00 86.88 194 MET A N 1
ATOM 1404 C CA . MET A 1 194 ? 14.773 -6.235 4.058 1.00 86.88 194 MET A CA 1
ATOM 1405 C C . MET A 1 194 ? 14.559 -4.725 4.182 1.00 86.88 194 MET A C 1
ATOM 1407 O O . MET A 1 194 ? 13.750 -4.128 3.469 1.00 86.88 194 MET A O 1
ATOM 1411 N N . ALA A 1 195 ? 15.305 -4.098 5.093 1.00 85.06 195 ALA A N 1
ATOM 1412 C CA . ALA A 1 195 ? 15.220 -2.663 5.335 1.00 85.06 195 ALA A CA 1
ATOM 1413 C C . ALA A 1 195 ? 15.485 -1.870 4.044 1.00 85.06 195 ALA A C 1
ATOM 1415 O O . ALA A 1 195 ? 16.466 -2.107 3.344 1.00 85.06 195 ALA A O 1
ATOM 1416 N N . GLY A 1 196 ? 14.572 -0.954 3.713 1.00 87.31 196 GLY A N 1
ATOM 1417 C CA . GLY A 1 196 ? 14.673 -0.105 2.523 1.00 87.31 196 GLY A CA 1
ATOM 1418 C C . GLY A 1 196 ? 14.507 -0.829 1.181 1.00 87.31 196 GLY A C 1
ATOM 1419 O O . GLY A 1 196 ? 14.613 -0.175 0.139 1.00 87.31 196 GLY A O 1
ATOM 1420 N N . ALA A 1 197 ? 14.249 -2.142 1.166 1.00 91.25 197 ALA A N 1
ATOM 1421 C CA . ALA A 1 197 ? 14.122 -2.897 -0.071 1.00 91.25 197 ALA A CA 1
ATOM 1422 C C . ALA A 1 197 ? 12.820 -2.579 -0.816 1.00 91.25 197 ALA A C 1
ATOM 1424 O O . ALA A 1 197 ? 11.753 -2.431 -0.221 1.00 91.25 197 ALA A O 1
ATOM 1425 N N . GLU A 1 198 ? 12.911 -2.521 -2.142 1.00 91.31 198 GLU A N 1
ATOM 1426 C CA . GLU A 1 198 ? 11.763 -2.413 -3.031 1.00 91.31 198 GLU A CA 1
ATOM 1427 C C . GLU A 1 198 ? 11.743 -3.560 -4.029 1.00 91.31 198 GLU A C 1
ATOM 1429 O O . GLU A 1 198 ? 12.752 -3.851 -4.666 1.00 91.31 198 GLU A O 1
ATOM 1434 N N . VAL A 1 199 ? 10.583 -4.203 -4.164 1.00 93.00 199 VAL A N 1
ATOM 1435 C CA . VAL A 1 199 ? 10.389 -5.390 -4.997 1.00 93.00 199 VAL A CA 1
ATOM 1436 C C . VAL A 1 199 ? 9.424 -5.047 -6.118 1.00 93.00 199 VAL A C 1
ATOM 1438 O O . VAL A 1 199 ? 8.271 -4.678 -5.880 1.00 93.00 199 VAL A O 1
ATOM 1441 N N . GLN A 1 200 ? 9.880 -5.216 -7.351 1.00 93.44 200 GLN A N 1
ATOM 1442 C CA . GLN A 1 200 ? 9.067 -5.052 -8.543 1.00 93.44 200 GLN A CA 1
ATOM 1443 C C . GLN A 1 200 ? 8.991 -6.358 -9.310 1.00 93.44 200 GLN A C 1
ATOM 1445 O O . GLN A 1 200 ? 9.972 -7.087 -9.451 1.00 93.44 200 GLN A O 1
ATOM 1450 N N . ARG A 1 201 ? 7.807 -6.640 -9.842 1.00 95.00 201 ARG A N 1
ATOM 1451 C CA . ARG A 1 201 ? 7.590 -7.785 -10.715 1.00 95.00 201 ARG A CA 1
ATOM 1452 C C . ARG A 1 201 ? 7.307 -7.309 -12.129 1.00 95.00 201 ARG A C 1
ATOM 1454 O O . ARG A 1 201 ? 6.428 -6.468 -12.334 1.00 95.00 201 ARG A O 1
ATOM 1461 N N . VAL A 1 202 ? 8.007 -7.902 -13.090 1.00 95.44 202 VAL A N 1
ATOM 1462 C CA . VAL A 1 202 ? 7.897 -7.588 -14.516 1.00 95.44 202 VAL A CA 1
ATOM 1463 C C . VAL A 1 202 ? 7.468 -8.832 -15.280 1.00 95.44 202 VAL A C 1
ATOM 1465 O O . VAL A 1 202 ? 8.110 -9.876 -15.173 1.00 95.44 202 VAL A O 1
ATOM 1468 N N . VAL A 1 203 ? 6.412 -8.720 -16.087 1.00 95.00 203 VAL A N 1
ATOM 1469 C CA . VAL A 1 203 ? 5.991 -9.795 -16.998 1.00 95.00 203 VAL A CA 1
ATOM 1470 C C . VAL A 1 203 ? 5.866 -9.271 -18.419 1.00 95.00 203 VAL A C 1
ATOM 1472 O O . VAL A 1 203 ? 5.125 -8.330 -18.697 1.00 95.00 203 VAL A O 1
ATOM 1475 N N . CYS A 1 204 ? 6.586 -9.910 -19.334 1.00 95.12 204 CYS A N 1
ATOM 1476 C CA . CYS A 1 204 ? 6.600 -9.583 -20.753 1.00 95.12 204 CYS A CA 1
ATOM 1477 C C . CYS A 1 204 ? 5.836 -10.655 -21.537 1.00 95.12 204 CYS A C 1
ATOM 1479 O O . CYS A 1 204 ? 6.319 -11.776 -21.701 1.00 95.12 204 CYS A O 1
ATOM 1481 N N . GLY A 1 205 ? 4.656 -10.317 -22.062 1.00 88.50 205 GLY A N 1
ATOM 1482 C CA . GLY A 1 205 ? 3.823 -11.267 -22.811 1.00 88.50 205 GLY A CA 1
ATOM 1483 C C . GLY A 1 205 ? 4.425 -11.721 -24.148 1.00 88.50 205 GLY A C 1
ATOM 1484 O O . GLY A 1 205 ? 4.189 -12.859 -24.561 1.00 88.50 205 GLY A O 1
ATOM 1485 N N . GLY A 1 206 ? 5.210 -10.854 -24.801 1.00 89.38 206 GLY A N 1
ATOM 1486 C CA . GLY A 1 206 ? 5.826 -11.124 -26.106 1.00 89.38 206 GLY A CA 1
ATOM 1487 C C . GLY A 1 206 ? 7.127 -11.918 -26.004 1.00 89.38 206 GLY A C 1
ATOM 1488 O O . GLY A 1 206 ? 7.263 -12.974 -26.607 1.00 89.38 206 GLY A O 1
ATOM 1489 N N . CYS A 1 207 ? 8.064 -11.437 -25.188 1.00 92.06 207 CYS A N 1
ATOM 1490 C CA . CYS A 1 207 ? 9.375 -12.058 -24.999 1.00 92.06 207 CYS A CA 1
ATOM 1491 C C . CYS A 1 207 ? 9.393 -13.174 -23.947 1.00 92.06 207 CYS A C 1
ATOM 1493 O O . CYS A 1 207 ? 10.448 -13.769 -23.719 1.00 92.06 207 CYS A O 1
ATOM 1495 N N . LYS A 1 208 ? 8.245 -13.430 -23.308 1.00 96.19 208 LYS A N 1
ATOM 1496 C CA . LYS A 1 208 ? 8.048 -14.447 -22.274 1.00 96.19 208 LYS A CA 1
ATOM 1497 C C . LYS A 1 208 ? 8.997 -14.325 -21.085 1.00 96.19 208 LYS A C 1
ATOM 1499 O O . LYS A 1 208 ? 9.367 -15.330 -20.500 1.00 96.19 208 LYS A O 1
ATOM 1504 N N . ASP A 1 209 ? 9.394 -13.106 -20.725 1.00 96.62 209 ASP A N 1
ATOM 1505 C CA . ASP A 1 209 ? 10.162 -12.872 -19.499 1.00 96.62 209 ASP A CA 1
ATOM 1506 C C . ASP A 1 209 ? 9.235 -12.819 -18.280 1.00 96.62 209 ASP A C 1
ATOM 1508 O O . ASP A 1 209 ? 8.196 -12.148 -18.309 1.00 96.62 209 ASP A O 1
ATOM 1512 N N . PHE A 1 210 ? 9.668 -13.455 -17.197 1.00 97.56 210 PHE A N 1
ATOM 1513 C CA . PHE A 1 210 ? 9.238 -13.183 -15.830 1.00 97.56 210 PHE A CA 1
ATOM 1514 C C . PHE A 1 210 ? 10.454 -12.675 -15.057 1.00 97.56 210 PHE A C 1
ATOM 1516 O O . PHE A 1 210 ? 11.491 -13.339 -15.048 1.00 97.56 210 PHE A O 1
ATOM 1523 N N . LYS A 1 211 ? 10.354 -11.487 -14.453 1.00 97.31 211 LYS A N 1
ATOM 1524 C CA . LYS A 1 211 ? 11.448 -10.877 -13.690 1.00 97.31 211 LYS A CA 1
ATOM 1525 C C . LYS A 1 211 ? 10.978 -10.441 -12.309 1.00 97.31 211 LYS A C 1
ATOM 1527 O O . LYS A 1 211 ? 9.882 -9.895 -12.163 1.00 97.31 211 LYS A O 1
ATOM 1532 N N . VAL A 1 212 ? 11.848 -10.624 -11.328 1.00 97.00 212 VAL A N 1
ATOM 1533 C CA . VAL A 1 212 ? 11.740 -10.085 -9.974 1.00 97.00 212 VAL A CA 1
ATOM 1534 C C . VAL A 1 212 ? 12.925 -9.156 -9.778 1.00 97.00 212 VAL A C 1
ATOM 1536 O O . VAL A 1 212 ? 14.069 -9.577 -9.905 1.00 97.00 212 VAL A O 1
ATOM 1539 N N . VAL A 1 213 ? 12.657 -7.885 -9.520 1.00 96.69 213 VAL A N 1
ATOM 1540 C CA . VAL A 1 213 ? 13.673 -6.855 -9.318 1.00 96.69 213 VAL A CA 1
ATOM 1541 C C . VAL A 1 213 ? 13.612 -6.423 -7.867 1.00 96.69 213 VAL A C 1
ATOM 1543 O O . VAL A 1 213 ? 12.631 -5.811 -7.453 1.00 96.69 213 VAL A O 1
ATOM 1546 N N . THR A 1 214 ? 14.663 -6.715 -7.112 1.00 96.06 214 THR A N 1
ATOM 1547 C CA . THR A 1 214 ? 14.818 -6.257 -5.732 1.00 96.06 214 THR A CA 1
ATOM 1548 C C . THR A 1 214 ? 15.865 -5.157 -5.706 1.00 96.06 214 THR A C 1
ATOM 1550 O O . THR A 1 214 ? 17.041 -5.411 -5.960 1.00 96.06 214 THR A O 1
ATOM 1553 N N . SER A 1 215 ? 15.449 -3.927 -5.420 1.00 95.25 215 SER A N 1
ATOM 1554 C CA . SER A 1 215 ? 16.353 -2.797 -5.206 1.00 95.25 215 SER A CA 1
ATOM 1555 C C . SER A 1 215 ? 16.523 -2.509 -3.723 1.00 95.25 215 SER A C 1
ATOM 1557 O O . SER A 1 215 ? 15.579 -2.674 -2.959 1.00 95.25 215 SER A O 1
ATOM 1559 N N . VAL A 1 216 ? 17.702 -2.048 -3.322 1.00 94.88 216 VAL A N 1
ATOM 1560 C CA . VAL A 1 216 ? 18.012 -1.565 -1.967 1.00 94.88 216 VAL A CA 1
ATOM 1561 C C . VAL A 1 216 ? 18.737 -0.218 -2.065 1.00 94.88 216 VAL A C 1
ATOM 1563 O O . VAL A 1 216 ? 19.307 0.072 -3.129 1.00 94.88 216 VAL A O 1
ATOM 1566 N N . PRO A 1 217 ? 18.740 0.617 -1.006 1.00 94.94 217 PRO A N 1
ATOM 1567 C CA . PRO A 1 217 ? 19.587 1.803 -0.965 1.00 94.94 217 PRO A CA 1
ATOM 1568 C C . PRO A 1 217 ? 21.033 1.423 -1.284 1.00 94.94 217 PRO A C 1
ATOM 1570 O O . PRO A 1 217 ? 21.523 0.375 -0.863 1.00 94.94 217 PRO A O 1
ATOM 1573 N N . ALA A 1 218 ? 21.735 2.256 -2.048 1.00 95.06 218 ALA A N 1
ATOM 1574 C CA . ALA A 1 218 ? 23.080 1.923 -2.514 1.00 95.06 218 ALA A CA 1
ATOM 1575 C C . ALA A 1 218 ? 24.066 1.713 -1.351 1.00 95.06 218 ALA A C 1
ATOM 1577 O O . ALA A 1 218 ? 24.974 0.892 -1.461 1.00 95.06 218 ALA A O 1
ATOM 1578 N N . ALA A 1 219 ? 23.846 2.405 -0.229 1.00 94.00 219 ALA A N 1
ATOM 1579 C CA . ALA A 1 219 ? 24.605 2.219 1.007 1.00 94.00 219 ALA A CA 1
ATOM 1580 C C . ALA A 1 219 ? 24.414 0.823 1.633 1.00 94.00 219 ALA A C 1
ATOM 1582 O O . ALA A 1 219 ? 25.334 0.310 2.266 1.00 94.00 219 ALA A O 1
ATOM 1583 N N . ASP A 1 220 ? 23.263 0.189 1.404 1.00 94.69 220 ASP A N 1
ATOM 1584 C CA . ASP A 1 220 ? 22.893 -1.099 1.998 1.00 94.69 220 ASP A CA 1
ATOM 1585 C C . ASP A 1 220 ? 23.215 -2.286 1.075 1.00 94.69 220 ASP A C 1
ATOM 1587 O O . ASP A 1 220 ? 23.178 -3.444 1.499 1.00 94.69 220 ASP A O 1
ATOM 1591 N N . PHE A 1 221 ? 23.573 -2.027 -0.190 1.00 95.50 221 PHE A N 1
ATOM 1592 C CA . PHE A 1 221 ? 23.806 -3.082 -1.178 1.00 95.50 221 PHE A CA 1
ATOM 1593 C C . PHE A 1 221 ? 24.924 -4.050 -0.775 1.00 95.50 221 PHE A C 1
ATOM 1595 O O . PHE A 1 221 ? 24.780 -5.249 -0.980 1.00 95.50 221 PHE A O 1
ATOM 1602 N N . GLY A 1 222 ? 26.001 -3.570 -0.144 1.00 96.38 222 GLY A N 1
ATOM 1603 C CA . GLY A 1 222 ? 27.082 -4.448 0.321 1.00 96.38 222 GLY A CA 1
ATOM 1604 C C . GLY A 1 222 ? 26.616 -5.479 1.358 1.00 96.38 222 GLY A C 1
ATOM 1605 O O . GLY A 1 222 ? 27.051 -6.627 1.325 1.00 96.38 222 GLY A O 1
ATOM 1606 N N . ALA A 1 223 ? 25.683 -5.106 2.242 1.00 94.81 223 ALA A N 1
ATOM 1607 C CA . ALA A 1 223 ? 25.085 -6.036 3.201 1.00 94.81 223 ALA A CA 1
ATOM 1608 C C . ALA A 1 223 ? 24.140 -7.034 2.511 1.00 94.81 223 ALA A C 1
ATOM 1610 O O . ALA A 1 223 ? 24.118 -8.215 2.863 1.00 94.81 223 ALA A O 1
ATOM 1611 N N . PHE A 1 224 ? 23.393 -6.575 1.503 1.00 95.62 224 PHE A N 1
ATOM 1612 C CA . PHE A 1 224 ? 22.531 -7.433 0.691 1.00 95.62 224 PHE A CA 1
ATOM 1613 C C . PHE A 1 224 ? 23.330 -8.445 -0.150 1.00 95.62 224 PHE A C 1
ATOM 1615 O O . PHE A 1 224 ? 22.964 -9.614 -0.224 1.00 95.62 224 PHE A O 1
ATOM 1622 N N . GLU A 1 225 ? 24.459 -8.040 -0.728 1.00 97.06 225 GLU A N 1
ATOM 1623 C CA . GLU A 1 225 ? 25.366 -8.936 -1.451 1.00 97.06 225 GLU A CA 1
ATOM 1624 C C . GLU A 1 225 ? 26.025 -9.951 -0.504 1.00 97.06 225 GLU A C 1
ATOM 1626 O O . GLU A 1 225 ? 26.046 -11.148 -0.795 1.00 97.06 225 GLU A O 1
ATOM 1631 N N . ALA A 1 226 ? 26.493 -9.506 0.669 1.00 95.94 226 ALA A N 1
ATOM 1632 C CA . ALA A 1 226 ? 27.114 -10.375 1.670 1.00 95.94 226 ALA A CA 1
ATOM 1633 C C . ALA A 1 226 ? 26.163 -11.454 2.223 1.00 95.94 226 ALA A C 1
ATOM 1635 O O . ALA A 1 226 ? 26.624 -12.513 2.648 1.00 95.94 226 ALA A O 1
ATOM 1636 N N . S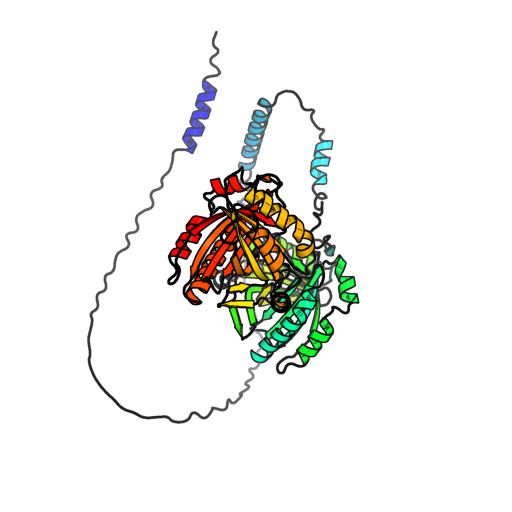ER A 1 227 ? 24.845 -11.223 2.189 1.00 94.81 227 SER A N 1
ATOM 1637 C CA . SER A 1 227 ? 23.834 -12.229 2.549 1.00 94.81 227 SER A CA 1
ATOM 1638 C C . SER A 1 227 ? 23.528 -13.226 1.420 1.00 94.81 227 SER A C 1
ATOM 1640 O O . SER A 1 227 ? 22.641 -14.069 1.561 1.00 94.81 227 SER A O 1
ATOM 1642 N N . GLY A 1 228 ? 24.240 -13.139 0.292 1.00 96.31 228 GLY A N 1
ATOM 1643 C CA . GLY A 1 228 ? 23.981 -13.944 -0.899 1.00 96.31 228 GLY A CA 1
ATOM 1644 C C . GLY A 1 228 ? 22.724 -13.505 -1.649 1.00 96.31 228 GLY A C 1
ATOM 1645 O O . GLY A 1 228 ? 22.099 -14.333 -2.308 1.00 96.31 228 GLY A O 1
ATOM 1646 N N . HIS A 1 229 ? 22.336 -12.230 -1.530 1.00 96.81 229 HIS A N 1
ATOM 1647 C CA . HIS A 1 229 ? 21.097 -11.685 -2.088 1.00 96.81 229 HIS A CA 1
ATOM 1648 C C . HIS A 1 229 ? 19.846 -12.428 -1.586 1.00 96.81 229 HIS A C 1
ATOM 1650 O O . HIS A 1 229 ? 18.880 -12.612 -2.329 1.00 96.81 229 HIS A O 1
ATOM 1656 N N . GLY A 1 230 ? 19.866 -12.926 -0.343 1.00 91.00 230 GLY A N 1
ATOM 1657 C CA . GLY A 1 230 ? 18.808 -13.786 0.190 1.00 91.00 230 GLY A CA 1
ATOM 1658 C C . GLY A 1 230 ? 17.402 -13.185 0.008 1.00 91.00 230 GLY A C 1
ATOM 1659 O O . GLY A 1 230 ? 17.224 -11.993 0.261 1.00 91.00 230 GLY A O 1
ATOM 1660 N N . PRO A 1 231 ? 16.394 -13.974 -0.425 1.00 96.25 231 PRO A N 1
ATOM 1661 C CA . PRO A 1 231 ? 16.380 -15.435 -0.600 1.00 96.25 231 PRO A CA 1
ATOM 1662 C C . PRO A 1 231 ? 16.768 -15.961 -2.010 1.00 96.25 231 PRO A C 1
ATOM 1664 O O . PRO A 1 231 ? 16.289 -17.024 -2.403 1.00 96.25 231 PRO A O 1
ATOM 1667 N N . GLU A 1 232 ? 17.621 -15.265 -2.779 1.00 97.62 232 GLU A N 1
ATOM 1668 C CA . GLU A 1 232 ? 17.944 -15.581 -4.192 1.00 97.62 232 GLU A CA 1
ATOM 1669 C C . GLU A 1 232 ? 18.175 -17.071 -4.486 1.00 97.62 232 GLU A C 1
ATOM 1671 O O . GLU A 1 232 ? 17.530 -17.623 -5.374 1.00 97.62 232 GLU A O 1
ATOM 1676 N N . ALA A 1 233 ? 19.062 -17.746 -3.747 1.00 97.75 233 ALA A N 1
ATOM 1677 C CA . ALA A 1 233 ? 19.422 -19.135 -4.044 1.00 97.75 233 ALA A CA 1
ATOM 1678 C C . ALA A 1 233 ? 18.208 -20.084 -4.021 1.00 97.75 233 ALA A C 1
ATOM 1680 O O . ALA A 1 233 ? 17.997 -20.830 -4.978 1.00 97.75 233 ALA A O 1
ATOM 1681 N N . ALA A 1 234 ? 17.385 -20.004 -2.970 1.00 97.81 234 ALA A N 1
ATOM 1682 C CA . ALA A 1 234 ? 16.185 -20.827 -2.825 1.00 97.81 234 ALA A CA 1
ATOM 1683 C C . ALA A 1 234 ? 15.125 -20.468 -3.877 1.00 97.81 234 ALA A C 1
ATOM 1685 O O . ALA A 1 234 ? 14.523 -21.351 -4.486 1.00 97.81 234 ALA A O 1
ATOM 1686 N N . PHE A 1 235 ? 14.942 -19.172 -4.144 1.00 98.00 235 PHE A N 1
ATOM 1687 C CA . PHE A 1 235 ? 14.020 -18.702 -5.174 1.00 98.00 235 PHE A CA 1
ATOM 1688 C C . PHE A 1 235 ? 14.387 -19.249 -6.564 1.00 98.00 235 PHE A C 1
ATOM 1690 O O . PHE A 1 235 ? 13.530 -19.776 -7.272 1.00 98.00 235 PHE A O 1
ATOM 1697 N N . LEU A 1 236 ? 15.661 -19.156 -6.960 1.00 98.25 236 LEU A N 1
ATOM 1698 C CA . LEU A 1 236 ? 16.122 -19.608 -8.276 1.00 98.25 236 LEU A CA 1
ATOM 1699 C C . LEU A 1 236 ? 16.086 -21.132 -8.421 1.00 98.25 236 LEU A C 1
ATOM 1701 O O . LEU A 1 236 ? 15.850 -21.623 -9.524 1.00 98.25 236 LEU A O 1
ATOM 1705 N N . GLU A 1 237 ? 16.346 -21.880 -7.347 1.00 98.31 237 GLU A N 1
ATOM 1706 C CA . GLU A 1 237 ? 16.228 -23.342 -7.344 1.00 98.31 237 GLU A CA 1
ATOM 1707 C C . GLU A 1 237 ? 14.782 -23.776 -7.607 1.00 98.31 237 GLU A C 1
ATOM 1709 O O . GLU A 1 237 ? 14.534 -24.558 -8.525 1.00 98.31 237 GLU A O 1
ATOM 1714 N N . GLU A 1 238 ? 13.822 -23.200 -6.881 1.00 98.38 238 GLU A N 1
ATOM 1715 C CA . GLU A 1 238 ? 12.397 -23.482 -7.081 1.00 98.38 238 GLU A CA 1
ATOM 1716 C C . GLU A 1 238 ? 11.923 -23.075 -8.479 1.00 98.38 238 GLU A C 1
ATOM 1718 O O . GLU A 1 238 ? 11.201 -23.828 -9.129 1.00 98.38 238 GLU A O 1
ATOM 1723 N N . LEU A 1 239 ? 12.384 -21.925 -8.984 1.00 97.94 239 LEU A N 1
ATOM 1724 C CA . LEU A 1 239 ? 12.037 -21.440 -10.319 1.00 97.94 239 LEU A CA 1
ATOM 1725 C C . LEU A 1 239 ? 12.520 -22.393 -11.426 1.00 97.94 239 LEU A C 1
ATOM 1727 O O . LEU A 1 239 ? 11.801 -22.619 -12.396 1.00 97.94 239 LEU A O 1
ATOM 1731 N N . LYS A 1 240 ? 13.714 -22.985 -11.276 1.00 98.38 240 LYS A N 1
ATOM 1732 C CA . LYS A 1 240 ? 14.255 -23.998 -12.206 1.00 98.38 240 LYS A CA 1
ATOM 1733 C C . LYS A 1 240 ? 13.489 -25.321 -12.164 1.00 98.38 240 LYS A C 1
ATOM 1735 O O . LYS A 1 240 ? 13.551 -26.069 -13.134 1.00 98.38 240 LYS A O 1
ATOM 1740 N N . GLY A 1 241 ? 12.813 -25.621 -11.056 1.00 98.06 241 GLY A N 1
ATOM 1741 C CA . GLY A 1 241 ? 12.032 -26.847 -10.881 1.00 98.06 241 GLY A CA 1
ATOM 1742 C C . GLY A 1 241 ? 10.667 -26.835 -11.576 1.00 98.06 241 GLY A C 1
ATOM 1743 O O . GLY A 1 241 ? 10.007 -27.871 -11.621 1.00 98.06 241 GLY A O 1
ATOM 1744 N N . ILE A 1 242 ? 10.227 -25.691 -12.107 1.00 98.06 242 ILE A N 1
ATOM 1745 C CA . ILE A 1 242 ? 8.926 -25.546 -12.766 1.00 98.06 242 ILE A CA 1
ATOM 1746 C C . ILE A 1 242 ? 9.022 -26.007 -14.224 1.00 98.06 242 ILE A C 1
ATOM 1748 O O . ILE A 1 242 ? 9.824 -25.485 -15.002 1.00 98.06 242 ILE A O 1
ATOM 1752 N N . ASP A 1 243 ? 8.151 -26.938 -14.613 1.00 98.31 243 ASP A N 1
ATOM 1753 C CA . ASP A 1 243 ? 8.007 -27.331 -16.015 1.00 98.31 243 ASP A CA 1
ATOM 1754 C C . ASP A 1 243 ? 7.580 -26.131 -16.878 1.00 98.31 243 ASP A C 1
ATOM 1756 O O . ASP A 1 243 ? 6.704 -25.351 -16.504 1.00 98.31 243 ASP A O 1
ATOM 1760 N N . GLY A 1 244 ? 8.237 -25.952 -18.024 1.00 97.88 244 GLY A N 1
ATOM 1761 C CA . GLY A 1 244 ? 8.030 -24.787 -18.888 1.00 97.88 244 GLY A CA 1
ATOM 1762 C C . GLY A 1 244 ? 8.816 -23.522 -18.511 1.00 97.88 244 GLY A C 1
ATOM 1763 O O . GLY A 1 244 ? 8.655 -22.497 -19.180 1.00 97.88 244 GLY A O 1
ATOM 1764 N N . ILE A 1 245 ? 9.693 -23.563 -17.498 1.00 98.44 245 ILE A N 1
ATOM 1765 C CA . ILE A 1 245 ? 10.650 -22.483 -17.204 1.00 98.44 245 ILE A CA 1
ATOM 1766 C C . ILE A 1 245 ? 12.030 -22.761 -17.822 1.00 98.44 245 ILE A C 1
ATOM 1768 O O . ILE A 1 245 ? 12.541 -23.877 -17.806 1.00 98.44 245 ILE A O 1
ATOM 1772 N N . SER A 1 246 ? 12.671 -21.723 -18.366 1.00 98.19 246 SER A N 1
ATOM 1773 C CA . SER A 1 246 ? 14.044 -21.780 -18.892 1.00 98.19 246 SER A CA 1
ATOM 1774 C C . SER A 1 246 ? 14.805 -20.465 -18.667 1.00 98.19 246 SER A C 1
ATOM 1776 O O . SER A 1 246 ? 14.239 -19.500 -18.162 1.00 98.19 246 SER A O 1
ATOM 1778 N N . GLN A 1 247 ? 16.099 -20.421 -19.019 1.00 97.38 247 GLN A N 1
ATOM 1779 C CA . GLN A 1 247 ? 16.958 -19.220 -18.940 1.00 97.38 247 GLN A CA 1
ATOM 1780 C C . GLN A 1 247 ? 16.893 -18.500 -17.581 1.00 97.38 247 GLN A C 1
ATOM 1782 O O . GLN A 1 247 ? 16.663 -17.293 -17.508 1.00 97.38 247 GLN A O 1
ATOM 1787 N N . VAL A 1 248 ? 17.050 -19.264 -16.497 1.00 97.94 248 VAL A N 1
ATOM 1788 C CA . VAL A 1 248 ? 17.077 -18.710 -15.140 1.00 97.94 248 VAL A CA 1
ATOM 1789 C C . VAL A 1 248 ? 18.417 -18.016 -14.905 1.00 97.94 248 VAL A C 1
ATOM 1791 O O . VAL A 1 248 ? 19.451 -18.677 -14.796 1.00 97.94 248 VAL A O 1
ATOM 1794 N N . GLU A 1 249 ? 18.388 -16.690 -14.834 1.00 97.06 249 GLU A N 1
ATOM 1795 C CA . GLU A 1 249 ? 19.566 -15.823 -14.786 1.00 97.06 249 GLU A CA 1
ATOM 1796 C C . GLU A 1 249 ? 19.399 -14.724 -13.731 1.00 97.06 249 GLU A C 1
ATOM 1798 O O . GLU A 1 249 ? 18.295 -14.428 -13.266 1.00 97.06 249 GLU A O 1
ATOM 1803 N N . THR A 1 250 ? 20.514 -14.087 -13.376 1.00 97.56 250 THR A N 1
ATOM 1804 C CA . THR A 1 250 ? 20.540 -12.946 -12.457 1.00 97.56 250 THR A CA 1
ATOM 1805 C C . THR A 1 250 ? 21.340 -11.796 -13.038 1.00 97.56 250 THR A C 1
ATOM 1807 O O . THR A 1 250 ? 22.353 -12.029 -13.700 1.00 97.56 250 THR A O 1
ATOM 1810 N N . GLN A 1 251 ? 20.962 -10.564 -12.719 1.00 96.69 251 GLN A N 1
ATOM 1811 C CA . GLN A 1 251 ? 21.695 -9.374 -13.132 1.00 96.69 251 GLN A CA 1
ATOM 1812 C C . GLN A 1 251 ? 21.729 -8.331 -12.015 1.00 96.69 251 GLN A C 1
ATOM 1814 O O . GLN A 1 251 ? 20.747 -8.142 -11.306 1.00 96.69 251 GLN A O 1
ATOM 1819 N N . THR A 1 252 ? 22.851 -7.622 -11.889 1.00 96.81 252 THR A N 1
ATOM 1820 C CA . THR A 1 252 ? 22.980 -6.463 -10.995 1.00 96.81 252 THR A CA 1
ATOM 1821 C C . THR A 1 252 ? 23.118 -5.188 -11.823 1.00 96.81 252 THR A C 1
ATOM 1823 O O . THR A 1 252 ? 23.869 -5.150 -12.805 1.00 96.81 252 THR A O 1
ATOM 1826 N N . TYR A 1 253 ? 22.397 -4.137 -11.442 1.00 95.56 253 TYR A N 1
ATOM 1827 C CA . TYR A 1 253 ? 22.469 -2.834 -12.101 1.00 95.56 253 TYR A CA 1
ATOM 1828 C C . TYR A 1 253 ? 22.168 -1.683 -11.141 1.00 95.56 253 TYR A C 1
ATOM 1830 O O . TYR A 1 253 ? 21.564 -1.872 -10.085 1.00 95.56 253 TYR A O 1
ATOM 1838 N N . THR A 1 254 ? 22.585 -0.471 -11.515 1.00 95.12 254 THR A N 1
ATOM 1839 C CA . THR A 1 254 ? 22.160 0.729 -10.794 1.00 95.12 254 THR A CA 1
ATOM 1840 C C . THR A 1 254 ? 20.741 1.086 -11.210 1.00 95.12 254 THR A C 1
ATOM 1842 O O . THR A 1 254 ? 20.353 0.910 -12.369 1.00 95.12 254 THR A O 1
ATOM 1845 N N . PHE A 1 255 ? 19.960 1.555 -10.246 1.00 92.69 255 PHE A N 1
ATOM 1846 C CA . PHE A 1 255 ? 18.544 1.837 -10.403 1.00 92.69 255 PHE A CA 1
ATOM 1847 C C . PHE A 1 255 ? 18.252 3.225 -9.846 1.00 92.69 255 PHE A C 1
ATOM 1849 O O . PHE A 1 255 ? 18.753 3.598 -8.784 1.00 92.69 255 PHE A O 1
ATOM 1856 N N . GLN A 1 256 ? 17.463 4.000 -10.576 1.00 90.50 256 GLN A N 1
ATOM 1857 C CA . GLN A 1 256 ? 17.041 5.321 -10.145 1.00 90.50 256 GLN A CA 1
ATOM 1858 C C . GLN A 1 256 ? 15.567 5.511 -10.487 1.00 90.50 256 GLN A C 1
ATOM 1860 O O . GLN A 1 256 ? 15.183 5.370 -11.651 1.00 90.50 256 GLN A O 1
ATOM 1865 N N . ASP A 1 257 ? 14.768 5.864 -9.482 1.00 86.88 257 ASP A N 1
ATOM 1866 C CA . ASP A 1 257 ? 13.456 6.452 -9.724 1.00 86.88 257 ASP A CA 1
ATOM 1867 C C . ASP A 1 257 ? 13.666 7.905 -10.165 1.00 86.88 257 ASP A C 1
ATOM 1869 O O . ASP A 1 257 ? 14.356 8.685 -9.498 1.00 86.88 257 ASP A O 1
ATOM 1873 N N . LEU A 1 258 ? 13.170 8.235 -11.354 1.00 85.94 258 LEU A N 1
ATOM 1874 C CA . LEU A 1 258 ? 13.260 9.576 -11.904 1.00 85.94 258 LEU A CA 1
ATOM 1875 C C . LEU A 1 258 ? 12.032 10.404 -11.542 1.00 85.94 258 LEU A C 1
ATOM 1877 O O . LEU A 1 258 ? 11.967 11.545 -11.983 1.00 85.94 258 LEU A O 1
ATOM 1881 N N . ASP A 1 259 ? 11.095 9.924 -10.733 1.00 79.50 259 ASP A N 1
ATOM 1882 C CA . ASP A 1 259 ? 10.010 10.750 -10.213 1.00 79.50 259 ASP A CA 1
ATOM 1883 C C . ASP A 1 259 ? 10.273 11.262 -8.807 1.00 79.50 259 ASP A C 1
ATOM 1885 O O . ASP A 1 259 ? 11.097 10.762 -8.047 1.00 79.50 259 ASP A O 1
ATOM 1889 N N . VAL A 1 260 ? 9.551 12.328 -8.474 1.00 63.47 260 VAL A N 1
ATOM 1890 C CA . VAL A 1 260 ? 9.613 12.978 -7.161 1.00 63.47 260 VAL A CA 1
ATOM 1891 C C . VAL A 1 260 ? 8.385 12.680 -6.302 1.00 63.47 260 VAL A C 1
ATOM 1893 O O . VAL A 1 260 ? 8.361 13.063 -5.135 1.00 63.47 260 VAL A O 1
ATOM 1896 N N . ALA A 1 261 ? 7.367 12.015 -6.856 1.00 67.00 261 ALA A N 1
ATOM 1897 C CA . ALA A 1 261 ? 6.108 11.746 -6.177 1.00 67.00 261 ALA A CA 1
ATOM 1898 C C . ALA A 1 261 ? 5.703 10.271 -6.324 1.00 67.00 261 ALA A C 1
ATOM 1900 O O . ALA A 1 261 ? 5.876 9.707 -7.406 1.00 67.00 261 ALA A O 1
ATOM 1901 N N . PRO A 1 262 ? 5.129 9.657 -5.272 1.00 66.94 262 PRO A N 1
ATOM 1902 C CA . PRO A 1 262 ? 4.443 8.381 -5.398 1.00 66.94 262 PRO A CA 1
ATOM 1903 C C . PRO A 1 262 ? 3.353 8.494 -6.456 1.00 66.94 262 PRO A C 1
ATOM 1905 O O . PRO A 1 262 ? 2.613 9.480 -6.499 1.00 66.94 262 PRO A O 1
ATOM 1908 N N . VAL A 1 263 ? 3.258 7.480 -7.302 1.00 71.06 263 VAL A N 1
ATOM 1909 C CA . VAL A 1 263 ? 2.290 7.455 -8.389 1.00 71.06 263 VAL A CA 1
ATOM 1910 C C . VAL A 1 263 ? 1.179 6.496 -8.012 1.00 71.06 263 VAL A C 1
ATOM 1912 O O . VAL A 1 263 ? 1.456 5.372 -7.598 1.00 71.06 263 VAL A O 1
ATOM 1915 N N . GLU A 1 264 ? -0.068 6.937 -8.142 1.00 68.50 264 GLU A N 1
ATOM 1916 C CA . GLU A 1 264 ? -1.207 6.073 -7.862 1.00 68.50 264 GLU A CA 1
ATOM 1917 C C . GLU A 1 264 ? -1.272 4.902 -8.837 1.00 68.50 264 GLU A C 1
ATOM 1919 O O . GLU A 1 264 ? -0.873 4.990 -10.006 1.00 68.50 264 GLU A O 1
ATOM 1924 N N . ASP A 1 265 ? -1.790 3.799 -8.321 1.00 76.06 265 ASP A N 1
ATOM 1925 C CA . ASP A 1 265 ? -2.000 2.578 -9.064 1.00 76.06 265 ASP A CA 1
ATOM 1926 C C . ASP A 1 265 ? -3.444 2.506 -9.571 1.00 76.06 265 ASP A C 1
ATOM 1928 O O . ASP A 1 265 ? -4.387 2.841 -8.856 1.00 76.06 265 ASP A O 1
ATOM 1932 N N . GLY A 1 266 ? -3.611 2.047 -10.813 1.00 76.94 266 GLY A N 1
ATOM 1933 C CA . GLY A 1 266 ? -4.923 1.790 -11.406 1.00 76.94 266 GLY A CA 1
ATOM 1934 C C . GLY A 1 266 ? -5.564 0.481 -10.918 1.00 76.94 266 GLY A C 1
ATOM 1935 O O . GLY A 1 266 ? -4.948 -0.284 -10.165 1.00 76.94 266 GLY A O 1
ATOM 1936 N N . PRO A 1 267 ? -6.794 0.160 -11.365 1.00 79.06 267 PRO A N 1
ATOM 1937 C CA . PRO A 1 267 ? -7.442 -1.109 -11.075 1.00 79.06 267 PRO A CA 1
ATOM 1938 C C . PRO A 1 267 ? -6.598 -2.304 -11.526 1.00 79.06 267 PRO A C 1
ATOM 1940 O O . PRO A 1 267 ? -6.000 -2.332 -12.606 1.00 79.06 267 PRO A O 1
ATOM 1943 N N . MET A 1 268 ? -6.625 -3.343 -10.698 1.00 84.94 268 MET A N 1
ATOM 1944 C CA . MET A 1 268 ? -5.942 -4.603 -10.956 1.00 84.94 268 MET A CA 1
ATOM 1945 C C . MET A 1 268 ? -6.529 -5.325 -12.174 1.00 84.94 268 MET A C 1
ATOM 1947 O O . MET A 1 268 ? -7.732 -5.574 -12.268 1.00 84.94 268 MET A O 1
ATOM 1951 N N . LYS A 1 269 ? -5.655 -5.719 -13.097 1.00 87.19 269 LYS A N 1
ATOM 1952 C CA . LYS A 1 269 ? -5.931 -6.579 -14.249 1.00 87.19 269 LYS A CA 1
ATOM 1953 C C . LYS A 1 269 ? -5.257 -7.933 -14.052 1.00 87.19 269 LYS A C 1
ATOM 1955 O O . LYS A 1 269 ? -4.232 -8.038 -13.386 1.00 87.19 269 LYS A O 1
ATOM 1960 N N . THR A 1 270 ? -5.823 -8.979 -14.647 1.00 85.75 270 THR A N 1
ATOM 1961 C CA . THR A 1 270 ? -5.305 -10.356 -14.560 1.00 85.75 270 THR A CA 1
ATOM 1962 C C . THR A 1 270 ? -4.746 -10.784 -15.914 1.00 85.75 270 THR A C 1
ATOM 1964 O O . THR A 1 270 ? -5.407 -10.588 -16.931 1.00 85.75 270 THR A O 1
ATOM 1967 N N . VAL A 1 271 ? -3.536 -11.352 -15.939 1.00 82.69 271 VAL A N 1
ATOM 1968 C CA . VAL A 1 271 ? -2.971 -12.008 -17.138 1.00 82.69 271 VAL A CA 1
ATOM 1969 C C . VAL A 1 271 ? -3.420 -13.468 -17.183 1.00 82.69 271 VAL A C 1
ATOM 1971 O O . VAL A 1 271 ? -3.930 -13.936 -18.196 1.00 82.69 271 VAL A O 1
ATOM 1974 N N . CYS A 1 272 ? -3.232 -14.171 -16.067 1.00 83.25 272 CYS A N 1
ATOM 1975 C CA . CYS A 1 272 ? -3.659 -15.543 -15.809 1.00 83.25 272 CYS A CA 1
ATOM 1976 C C . CYS A 1 272 ? -3.790 -15.748 -14.290 1.00 83.25 272 CYS A C 1
ATOM 1978 O O . CYS A 1 272 ? -3.517 -14.826 -13.517 1.00 83.25 272 CYS A O 1
ATOM 1980 N N . ASP A 1 273 ? -4.207 -16.934 -13.853 1.00 74.12 273 ASP A N 1
ATOM 1981 C CA . ASP A 1 273 ? -4.472 -17.228 -12.442 1.00 74.12 273 ASP A CA 1
ATOM 1982 C C . ASP A 1 273 ? -3.278 -16.886 -11.540 1.00 74.12 273 ASP A C 1
ATOM 1984 O O . ASP A 1 273 ? -2.139 -17.284 -11.787 1.00 74.12 273 ASP A O 1
ATOM 1988 N N . GLY A 1 274 ? -3.538 -16.092 -10.499 1.00 73.25 274 GLY A N 1
ATOM 1989 C CA . GLY A 1 274 ? -2.522 -15.591 -9.568 1.00 73.25 274 GLY A CA 1
ATOM 1990 C C . GLY A 1 274 ? -1.653 -14.446 -10.105 1.00 73.25 274 GLY A C 1
ATOM 1991 O O . GLY A 1 274 ? -0.978 -13.781 -9.324 1.00 73.25 274 GLY A O 1
ATOM 1992 N N . VAL A 1 275 ? -1.690 -14.148 -11.407 1.00 81.56 275 VAL A N 1
ATOM 1993 C CA . VAL A 1 275 ? -0.816 -13.163 -12.051 1.00 81.56 275 VAL A CA 1
ATOM 1994 C C . VAL A 1 275 ? -1.587 -11.897 -12.392 1.00 81.56 275 VAL A C 1
ATOM 1996 O O . VAL A 1 275 ? -2.272 -11.810 -13.412 1.00 81.56 275 VAL A O 1
ATOM 1999 N N . GLN A 1 276 ? -1.410 -10.876 -11.556 1.00 86.75 276 GLN A N 1
ATOM 2000 C CA . GLN A 1 276 ? -2.109 -9.601 -11.691 1.00 86.75 276 GLN A CA 1
ATOM 2001 C C . GLN A 1 276 ? -1.148 -8.424 -11.910 1.00 86.75 276 GLN A C 1
ATOM 2003 O O . GLN A 1 276 ? 0.033 -8.487 -11.563 1.00 86.75 276 GLN A O 1
ATOM 2008 N N . PHE A 1 277 ? -1.643 -7.341 -12.496 1.00 90.56 277 PHE A N 1
ATOM 2009 C CA . PHE A 1 277 ? -0.895 -6.114 -12.759 1.00 90.56 277 PHE A CA 1
ATOM 2010 C C . PHE A 1 277 ? -1.833 -4.909 -12.754 1.00 90.56 277 PHE A C 1
ATOM 2012 O O . PHE A 1 277 ? -2.997 -5.029 -13.112 1.00 90.56 277 PHE A O 1
ATOM 2019 N N . ASN A 1 278 ? -1.319 -3.744 -12.395 1.00 90.44 278 ASN A N 1
ATOM 2020 C CA . ASN A 1 278 ? -2.053 -2.475 -12.390 1.00 90.44 278 ASN A CA 1
ATOM 2021 C C . ASN A 1 278 ? -1.391 -1.415 -13.275 1.00 90.44 278 ASN A C 1
ATOM 2023 O O . ASN A 1 278 ? -1.998 -0.389 -13.576 1.00 90.44 278 ASN A O 1
ATOM 2027 N N . ARG A 1 279 ? -0.165 -1.674 -13.742 1.00 94.25 279 ARG A N 1
ATOM 2028 C CA . ARG A 1 279 ? 0.586 -0.765 -14.603 1.00 94.25 279 ARG A CA 1
ATOM 2029 C C . ARG A 1 279 ? 1.067 -1.475 -15.856 1.00 94.25 279 ARG A C 1
ATOM 2031 O O . ARG A 1 279 ? 1.414 -2.659 -15.836 1.00 94.25 279 ARG A O 1
ATOM 2038 N N . ILE A 1 280 ? 1.124 -0.732 -16.952 1.00 95.75 280 ILE A N 1
ATOM 2039 C CA . ILE A 1 280 ? 1.797 -1.161 -18.177 1.00 95.75 280 ILE A CA 1
ATOM 2040 C C . ILE A 1 280 ? 2.945 -0.196 -18.419 1.00 95.75 280 ILE A C 1
ATOM 2042 O O . ILE A 1 280 ? 2.780 1.020 -18.327 1.00 95.75 280 ILE A O 1
ATOM 2046 N N . ALA A 1 281 ? 4.113 -0.753 -18.702 1.00 96.00 281 ALA A N 1
ATOM 2047 C CA . ALA A 1 281 ? 5.326 -0.004 -18.925 1.00 96.00 281 ALA A CA 1
ATOM 2048 C C . ALA A 1 281 ? 5.863 -0.203 -20.331 1.00 96.00 281 ALA A C 1
ATOM 2050 O O . ALA A 1 281 ? 5.736 -1.271 -20.942 1.00 96.00 281 ALA A O 1
ATOM 2051 N N . ARG A 1 282 ? 6.488 0.863 -20.811 1.00 97.12 282 ARG A N 1
ATOM 2052 C CA . ARG A 1 282 ? 7.267 0.906 -22.030 1.00 97.12 282 ARG A CA 1
ATOM 2053 C C . ARG A 1 282 ? 8.727 1.095 -21.644 1.00 97.12 282 ARG A C 1
ATOM 2055 O O . ARG A 1 282 ? 9.070 2.071 -20.984 1.00 97.12 282 ARG A O 1
ATOM 2062 N N . GLU A 1 283 ? 9.559 0.132 -22.011 1.00 96.94 283 GLU A N 1
ATOM 2063 C CA . GLU A 1 283 ? 11.008 0.197 -21.846 1.00 96.94 283 GLU A CA 1
ATOM 2064 C C . GLU A 1 283 ? 11.644 0.606 -23.165 1.00 96.94 283 GLU A C 1
ATOM 2066 O O . GLU A 1 283 ? 11.391 -0.014 -24.200 1.00 96.94 283 GLU A O 1
ATOM 2071 N N . TRP A 1 284 ? 12.495 1.620 -23.101 1.00 97.88 284 TRP A N 1
ATOM 2072 C CA . TRP A 1 284 ? 13.431 1.990 -24.147 1.00 97.88 284 TRP A CA 1
ATOM 2073 C C . TRP A 1 284 ? 14.821 1.582 -23.696 1.00 97.88 284 TRP A C 1
ATOM 2075 O O . TRP A 1 284 ? 15.274 1.975 -22.621 1.00 97.88 284 TRP A O 1
ATOM 2085 N N . ARG A 1 285 ? 15.499 0.780 -24.507 1.00 96.56 285 ARG A N 1
ATOM 2086 C CA . ARG A 1 285 ? 16.796 0.202 -24.177 1.00 96.56 285 ARG A CA 1
ATOM 2087 C C . ARG A 1 285 ? 17.802 0.572 -25.243 1.00 96.56 285 ARG A C 1
ATOM 2089 O O . ARG A 1 285 ? 17.507 0.449 -26.426 1.00 96.56 285 ARG A O 1
ATOM 2096 N N . CYS A 1 286 ? 19.010 0.931 -24.834 1.00 97.56 286 CYS A N 1
ATOM 2097 C CA . CYS A 1 286 ? 20.134 1.020 -25.749 1.00 97.56 286 CYS A CA 1
ATOM 2098 C C . CYS A 1 286 ? 21.422 0.424 -25.172 1.00 97.56 286 CYS A C 1
ATOM 2100 O O . CYS A 1 286 ? 21.599 0.326 -23.953 1.00 97.56 286 CYS A O 1
ATOM 2102 N N . LYS A 1 287 ? 22.312 -0.006 -26.073 1.00 97.75 287 LYS A N 1
ATOM 2103 C CA . LYS A 1 287 ? 23.665 -0.471 -25.750 1.00 97.75 287 LYS A CA 1
ATOM 2104 C C . LYS A 1 287 ? 24.653 0.672 -25.902 1.00 97.75 287 LYS A C 1
ATOM 2106 O O . LYS A 1 287 ? 24.816 1.159 -27.016 1.00 97.75 287 LYS A O 1
ATOM 2111 N N . TRP A 1 288 ? 25.302 1.073 -24.814 1.00 97.06 288 TRP A N 1
ATOM 2112 C CA . TRP A 1 288 ? 26.312 2.135 -24.807 1.00 97.06 288 TRP A CA 1
ATOM 2113 C C . TRP A 1 288 ? 27.743 1.576 -24.857 1.00 97.06 288 TRP A C 1
ATOM 2115 O O . TRP A 1 288 ? 27.960 0.376 -24.690 1.00 97.06 288 TRP A O 1
ATOM 2125 N N . SER A 1 289 ? 28.724 2.440 -25.117 1.00 95.31 289 SER A N 1
ATOM 2126 C CA . SER A 1 289 ? 30.154 2.098 -25.148 1.00 95.31 289 SER A CA 1
ATOM 2127 C C . SER A 1 289 ? 30.924 2.831 -24.049 1.00 95.31 289 SER A C 1
ATOM 2129 O O . SER A 1 289 ? 30.665 4.011 -23.795 1.00 95.31 289 SER A O 1
ATOM 2131 N N . ASP A 1 290 ? 31.907 2.150 -23.448 1.00 92.31 290 ASP A N 1
ATOM 2132 C CA . ASP A 1 290 ? 32.871 2.748 -22.512 1.00 92.31 290 ASP A CA 1
ATOM 2133 C C . ASP A 1 290 ? 33.818 3.749 -23.196 1.00 92.31 290 ASP A C 1
ATOM 2135 O O . ASP A 1 290 ? 34.506 4.506 -22.509 1.00 92.31 290 ASP A O 1
ATOM 2139 N N . ASP A 1 291 ? 33.853 3.776 -24.533 1.00 90.56 291 ASP A N 1
ATOM 2140 C CA . ASP A 1 291 ? 34.728 4.657 -25.300 1.00 90.56 291 ASP A CA 1
ATOM 2141 C C . ASP A 1 291 ? 34.549 6.130 -24.916 1.00 90.56 291 ASP A C 1
ATOM 2143 O O . ASP A 1 291 ? 33.431 6.635 -24.762 1.00 90.56 291 ASP A O 1
ATOM 2147 N N . ASN A 1 292 ? 35.675 6.848 -24.859 1.00 86.31 292 ASN A N 1
ATOM 2148 C CA . ASN A 1 292 ? 35.735 8.259 -24.472 1.00 86.31 292 ASN A CA 1
ATOM 2149 C C . ASN A 1 292 ? 35.061 8.509 -23.112 1.00 86.31 292 ASN A C 1
ATOM 2151 O O . ASN A 1 292 ? 34.197 9.374 -23.004 1.00 86.31 292 ASN A O 1
ATOM 2155 N N . ASP A 1 293 ? 35.420 7.722 -22.097 1.00 87.62 293 ASP A N 1
ATOM 2156 C CA . ASP A 1 293 ? 34.916 7.861 -20.725 1.00 87.62 293 ASP A CA 1
ATOM 2157 C C . ASP A 1 293 ? 33.387 7.743 -20.626 1.00 87.62 293 ASP A C 1
ATOM 2159 O O . ASP A 1 293 ? 32.711 8.555 -19.994 1.00 87.62 293 ASP A O 1
ATOM 2163 N N . SER A 1 294 ? 32.816 6.710 -21.259 1.00 92.50 294 SER A N 1
ATOM 2164 C CA . SER A 1 294 ? 31.359 6.488 -21.305 1.00 92.50 294 SER A CA 1
ATOM 2165 C C . SER A 1 294 ? 30.582 7.658 -21.928 1.00 92.50 294 SER A C 1
ATOM 2167 O O . SER A 1 294 ? 29.427 7.907 -21.572 1.00 92.50 294 SER A O 1
ATOM 2169 N N . ARG A 1 295 ? 31.182 8.390 -22.877 1.00 93.69 295 ARG A N 1
ATOM 2170 C CA . ARG A 1 295 ? 30.560 9.569 -23.504 1.00 93.69 295 ARG A CA 1
ATOM 2171 C C . ARG A 1 295 ? 29.170 9.286 -24.070 1.00 93.69 295 ARG A C 1
ATOM 2173 O O . ARG A 1 295 ? 28.277 10.111 -23.908 1.00 93.69 295 ARG A O 1
ATOM 2180 N N . SER A 1 296 ? 28.979 8.126 -24.696 1.00 97.12 296 SER A N 1
ATOM 2181 C CA . SER A 1 296 ? 27.681 7.728 -25.260 1.00 97.12 296 SER A CA 1
ATOM 2182 C C . SER A 1 296 ? 26.578 7.616 -24.197 1.00 97.12 296 SER A C 1
ATOM 2184 O O . SER A 1 296 ? 25.443 8.018 -24.442 1.00 97.12 296 SER A O 1
ATOM 2186 N N . LEU A 1 297 ? 26.917 7.158 -22.986 1.00 96.38 297 LEU A N 1
ATOM 2187 C CA . LEU A 1 297 ? 26.002 7.113 -21.844 1.00 96.38 297 LEU A CA 1
ATOM 2188 C C . LEU A 1 297 ? 25.659 8.525 -21.342 1.00 96.38 297 LEU A C 1
ATOM 2190 O O . LEU A 1 297 ? 24.497 8.804 -21.064 1.00 96.38 297 LEU A O 1
ATOM 2194 N N . VAL A 1 298 ? 26.651 9.418 -21.256 1.00 95.12 298 VAL A N 1
ATOM 2195 C CA . VAL A 1 298 ? 26.452 10.822 -20.845 1.00 95.12 298 VAL A CA 1
ATOM 2196 C C . VAL A 1 298 ? 25.578 11.575 -21.850 1.00 95.12 298 VAL A C 1
ATOM 2198 O O . VAL A 1 298 ? 24.698 12.337 -21.461 1.00 95.12 298 VAL A O 1
ATOM 2201 N N . GLU A 1 299 ? 25.795 11.374 -23.150 1.00 96.62 299 GLU A N 1
ATOM 2202 C CA . GLU A 1 299 ? 24.966 11.985 -24.195 1.00 96.62 299 GLU A CA 1
ATOM 2203 C C . GLU A 1 299 ? 23.530 11.440 -24.154 1.00 96.62 299 GLU A C 1
ATOM 2205 O O . GLU A 1 299 ? 22.587 12.224 -24.216 1.00 96.62 299 GLU A O 1
ATOM 2210 N N . ALA A 1 300 ? 23.344 10.133 -23.939 1.00 97.31 300 ALA A N 1
ATOM 2211 C CA . ALA A 1 300 ? 22.009 9.551 -23.803 1.00 97.31 300 ALA A CA 1
ATOM 2212 C C . ALA A 1 300 ? 21.289 10.036 -22.531 1.00 97.31 300 ALA A C 1
ATOM 2214 O O . ALA A 1 300 ? 20.077 10.240 -22.544 1.00 97.31 300 ALA A O 1
ATOM 2215 N N . GLN A 1 301 ? 22.025 10.282 -21.444 1.00 96.44 301 GLN A N 1
ATOM 2216 C CA . GLN A 1 301 ? 21.476 10.872 -20.223 1.00 96.44 301 GLN A CA 1
ATOM 2217 C C . GLN A 1 301 ? 20.925 12.287 -20.454 1.00 96.44 301 GLN A C 1
ATOM 2219 O O . GLN A 1 301 ? 19.867 12.612 -19.921 1.00 96.44 301 GLN A O 1
ATOM 2224 N N . LYS A 1 302 ? 21.575 13.104 -21.291 1.00 95.50 302 LYS A N 1
ATOM 2225 C CA . LYS A 1 302 ? 21.064 14.443 -21.643 1.00 95.50 302 LYS A CA 1
ATOM 2226 C C . LYS A 1 302 ? 19.731 14.369 -22.386 1.00 95.50 302 LYS A C 1
ATOM 2228 O O . LYS A 1 302 ? 18.810 15.099 -22.041 1.00 95.50 302 LYS A O 1
ATOM 2233 N N . VAL A 1 303 ? 19.600 13.429 -23.325 1.00 97.75 303 VAL A N 1
ATOM 2234 C CA . VAL A 1 303 ? 18.327 13.165 -24.024 1.00 97.75 303 VAL A CA 1
ATOM 2235 C C . VAL A 1 303 ? 17.217 12.822 -23.020 1.00 97.75 303 VAL A C 1
ATOM 2237 O O . VAL A 1 303 ? 16.098 13.323 -23.118 1.00 97.75 303 VAL A O 1
ATOM 2240 N N . ILE A 1 304 ? 17.521 12.005 -22.003 1.00 96.25 304 ILE A N 1
ATOM 2241 C CA . ILE A 1 304 ? 16.562 11.682 -20.934 1.00 96.25 304 ILE A CA 1
ATOM 2242 C C . ILE A 1 304 ? 16.156 12.946 -20.171 1.00 96.25 304 ILE A C 1
ATOM 2244 O O . ILE A 1 304 ? 14.966 13.177 -19.970 1.00 96.25 304 ILE A O 1
ATOM 2248 N N . GLU A 1 305 ? 17.118 13.768 -19.756 1.00 92.94 305 GLU A N 1
ATOM 2249 C CA . GLU A 1 305 ? 16.865 15.002 -19.001 1.00 92.94 305 GLU A CA 1
ATOM 2250 C C . GLU A 1 305 ? 15.980 15.994 -19.760 1.00 92.94 305 GLU A C 1
ATOM 2252 O O . GLU A 1 305 ? 15.083 16.594 -19.165 1.00 92.94 305 GLU A O 1
ATOM 2257 N N . GLU A 1 306 ? 16.174 16.117 -21.073 1.00 94.94 306 GLU A N 1
ATOM 2258 C CA . GLU A 1 306 ? 15.360 16.970 -21.943 1.00 94.94 306 GLU A CA 1
ATOM 2259 C C . GLU A 1 306 ? 13.913 16.463 -22.079 1.00 94.94 306 GLU A C 1
ATOM 2261 O O . GLU A 1 306 ? 12.970 17.258 -22.142 1.00 94.94 306 GLU A O 1
ATOM 2266 N N . LEU A 1 307 ? 13.710 15.141 -22.066 1.00 95.62 307 LEU A N 1
ATOM 2267 C CA . LEU A 1 307 ? 12.388 14.519 -22.200 1.00 95.62 307 LEU A CA 1
ATOM 2268 C C . LEU A 1 307 ? 11.666 14.291 -20.866 1.00 95.62 307 LEU A C 1
ATOM 2270 O O . LEU A 1 307 ? 10.444 14.113 -20.860 1.00 95.62 307 LEU A O 1
ATOM 2274 N N . LEU A 1 308 ? 12.374 14.336 -19.735 1.00 92.44 308 LEU A N 1
ATOM 2275 C CA . LEU A 1 308 ? 11.805 14.090 -18.408 1.00 92.44 308 LEU A CA 1
ATOM 2276 C C . LEU A 1 308 ? 10.565 14.938 -18.085 1.00 92.44 308 LEU A C 1
ATOM 2278 O O . LEU A 1 308 ? 9.604 14.369 -17.567 1.00 92.44 308 LEU A O 1
ATOM 2282 N N . PRO A 1 309 ? 10.506 16.250 -18.394 1.00 90.75 309 PRO A N 1
ATOM 2283 C CA . PRO A 1 309 ? 9.302 17.043 -18.154 1.00 90.75 309 PRO A CA 1
ATOM 2284 C C . PRO A 1 309 ? 8.069 16.522 -18.903 1.00 90.75 309 PRO A C 1
ATOM 2286 O O . PRO A 1 309 ? 6.964 16.577 -18.372 1.00 90.75 309 PRO A O 1
ATOM 2289 N N . GLN A 1 310 ? 8.250 15.996 -20.120 1.00 92.31 310 GLN A N 1
ATOM 2290 C CA . GLN A 1 310 ? 7.154 15.428 -20.909 1.00 92.31 310 GLN A CA 1
ATOM 2291 C C . GLN A 1 310 ? 6.709 14.085 -20.337 1.00 92.31 310 GLN A C 1
ATOM 2293 O O . GLN A 1 310 ? 5.512 13.859 -20.186 1.00 92.31 310 GLN A O 1
ATOM 2298 N N . LEU A 1 311 ? 7.670 13.227 -19.980 1.00 93.00 311 LEU A N 1
ATOM 2299 C CA . LEU A 1 311 ? 7.394 11.928 -19.375 1.00 93.00 311 LEU A CA 1
ATOM 2300 C C . LEU A 1 311 ? 6.655 12.078 -18.045 1.00 93.00 311 LEU A C 1
ATOM 2302 O O . LEU A 1 311 ? 5.609 11.470 -17.879 1.00 93.00 311 LEU A O 1
ATOM 2306 N N . ARG A 1 312 ? 7.137 12.951 -17.152 1.00 88.56 312 ARG A N 1
ATOM 2307 C CA . ARG A 1 312 ? 6.507 13.252 -15.853 1.00 88.56 312 ARG A CA 1
ATOM 2308 C C . ARG A 1 312 ? 5.153 13.952 -15.974 1.00 88.56 312 ARG A C 1
ATOM 2310 O O . ARG A 1 312 ? 4.364 13.931 -15.037 1.00 88.56 312 ARG A O 1
ATOM 2317 N N . GLY A 1 313 ? 4.899 14.621 -17.098 1.00 87.88 313 GLY A N 1
ATOM 2318 C CA . GLY A 1 313 ? 3.631 15.298 -17.368 1.00 87.88 313 GLY A CA 1
ATOM 2319 C C . GLY A 1 313 ? 2.495 14.347 -17.752 1.00 87.88 313 GLY A C 1
ATOM 2320 O O . GLY A 1 313 ? 1.351 14.786 -17.882 1.00 87.88 313 GLY A O 1
ATOM 2321 N N . MET A 1 314 ? 2.784 13.060 -17.958 1.00 89.75 314 MET A N 1
ATOM 2322 C CA . MET A 1 314 ? 1.775 12.074 -18.318 1.00 89.75 314 MET A CA 1
ATOM 2323 C C . MET A 1 314 ? 0.932 11.669 -17.090 1.00 89.75 314 MET A C 1
ATOM 2325 O O . MET A 1 314 ? 1.483 11.400 -16.022 1.00 89.75 314 MET A O 1
ATOM 2329 N N . PRO A 1 315 ? -0.408 11.572 -17.212 1.00 86.19 315 PRO A N 1
ATOM 2330 C CA . PRO A 1 315 ? -1.270 11.200 -16.091 1.00 86.19 315 PRO A CA 1
ATOM 2331 C C . PRO A 1 315 ? -0.900 9.846 -15.474 1.00 86.19 315 PRO A C 1
ATOM 2333 O O . PRO A 1 315 ? -1.032 8.794 -16.107 1.00 86.19 315 PRO A O 1
ATOM 2336 N N . GLY A 1 316 ? -0.452 9.886 -14.218 1.00 86.62 316 GLY A N 1
ATOM 2337 C CA . GLY A 1 316 ? -0.062 8.701 -13.464 1.00 86.62 316 GLY A CA 1
ATOM 2338 C C . GLY A 1 316 ? 1.211 8.028 -13.982 1.00 86.62 316 GLY A C 1
ATOM 2339 O O . GLY A 1 316 ? 1.384 6.837 -13.753 1.00 86.62 316 GLY A O 1
ATOM 2340 N N . SER A 1 317 ? 2.102 8.716 -14.697 1.00 92.44 317 SER A N 1
ATOM 2341 C CA . SER A 1 317 ? 3.364 8.104 -15.125 1.00 92.44 317 SER A CA 1
ATOM 2342 C C . SER A 1 317 ? 4.357 7.916 -13.994 1.00 92.44 317 SER A C 1
ATOM 2344 O O . SER A 1 317 ? 4.511 8.810 -13.170 1.00 92.44 317 SER A O 1
ATOM 2346 N N . GLN A 1 318 ? 5.075 6.794 -14.041 1.00 92.81 318 GLN A N 1
ATOM 2347 C CA . GLN A 1 318 ? 6.308 6.567 -13.307 1.00 92.81 318 GLN A CA 1
ATOM 2348 C C . GLN A 1 318 ? 7.464 6.330 -14.291 1.00 92.81 318 GLN A C 1
ATOM 2350 O O . GLN A 1 318 ? 7.319 5.513 -15.202 1.00 92.81 318 GLN A O 1
ATOM 2355 N N . VAL A 1 319 ? 8.600 6.995 -14.120 1.00 94.44 319 VAL A N 1
ATOM 2356 C CA . VAL A 1 319 ? 9.790 6.949 -14.963 1.00 94.44 319 VAL A CA 1
ATOM 2357 C C . VAL A 1 319 ? 10.962 6.420 -14.150 1.00 94.44 319 VAL A C 1
ATOM 2359 O O . VAL A 1 319 ? 11.353 6.983 -13.136 1.00 94.44 319 VAL A O 1
ATOM 2362 N N . GLN A 1 320 ? 11.579 5.351 -14.630 1.00 94.88 320 GLN A N 1
ATOM 2363 C CA . GLN A 1 320 ? 12.713 4.712 -13.975 1.00 94.88 320 GLN A CA 1
ATOM 2364 C C . GLN A 1 320 ? 13.872 4.581 -14.951 1.00 94.88 320 GLN A C 1
ATOM 2366 O O . GLN A 1 320 ? 13.672 4.379 -16.151 1.00 94.88 320 GLN A O 1
ATOM 2371 N N . ARG A 1 321 ? 15.098 4.651 -14.434 1.00 96.00 321 ARG A N 1
ATOM 2372 C CA . ARG A 1 321 ? 16.311 4.441 -15.223 1.00 96.00 321 ARG A CA 1
ATOM 2373 C C . ARG A 1 321 ? 17.155 3.327 -14.639 1.00 96.00 321 ARG A C 1
ATOM 2375 O O . ARG A 1 321 ? 17.405 3.276 -13.435 1.00 96.00 321 ARG A O 1
ATOM 2382 N N . VAL A 1 322 ? 17.658 2.480 -15.528 1.00 95.81 322 VAL A N 1
ATOM 2383 C CA . VAL A 1 322 ? 18.608 1.416 -15.213 1.00 95.81 322 VAL A CA 1
ATOM 2384 C C . VAL A 1 322 ? 19.881 1.611 -16.017 1.00 95.81 322 VAL A C 1
ATOM 2386 O O . VAL A 1 322 ? 19.825 1.797 -17.233 1.00 95.81 322 VAL A O 1
ATOM 2389 N N . VAL A 1 323 ? 21.031 1.520 -15.348 1.00 95.19 323 VAL A N 1
ATOM 2390 C CA . VAL A 1 323 ? 22.340 1.476 -16.007 1.00 95.19 323 VAL A CA 1
ATOM 2391 C C . VAL A 1 323 ? 23.082 0.229 -15.548 1.00 95.19 323 VAL A C 1
ATOM 2393 O O . VAL A 1 323 ? 23.389 0.054 -14.368 1.00 95.19 323 VAL A O 1
ATOM 2396 N N . CYS A 1 324 ? 23.395 -0.658 -16.489 1.00 94.31 324 CYS A N 1
ATOM 2397 C CA . CYS A 1 324 ? 24.189 -1.846 -16.205 1.00 94.31 324 CYS A CA 1
ATOM 2398 C C . CYS A 1 324 ? 25.612 -1.674 -16.740 1.00 94.31 324 CYS A C 1
ATOM 2400 O O . CYS A 1 324 ? 25.833 -1.593 -17.949 1.00 94.31 324 CYS A O 1
ATOM 2402 N N . GLY A 1 325 ? 26.593 -1.668 -15.834 1.00 89.19 325 GLY A N 1
ATOM 2403 C CA . GLY A 1 325 ? 28.009 -1.556 -16.191 1.00 89.19 325 GLY A CA 1
ATOM 2404 C C . GLY A 1 325 ? 28.584 -2.792 -16.891 1.00 89.19 325 GLY A C 1
ATOM 2405 O O . GLY A 1 325 ? 29.557 -2.655 -17.624 1.00 89.19 325 GLY A O 1
ATOM 2406 N N . GLY A 1 326 ? 27.992 -3.976 -16.691 1.00 89.94 326 GLY A N 1
ATOM 2407 C CA . GLY A 1 326 ? 28.480 -5.233 -17.267 1.00 89.94 326 GLY A CA 1
ATOM 2408 C C . GLY A 1 326 ? 28.039 -5.437 -18.715 1.00 89.94 326 GLY A C 1
ATOM 2409 O O . GLY A 1 326 ? 28.868 -5.587 -19.604 1.00 89.94 326 GLY A O 1
ATOM 2410 N N . CYS A 1 327 ? 26.729 -5.398 -18.973 1.00 92.06 327 CYS A N 1
ATOM 2411 C CA . CYS A 1 327 ? 26.181 -5.616 -20.318 1.00 92.06 327 CYS A CA 1
ATOM 2412 C C . CYS A 1 327 ? 26.024 -4.329 -21.143 1.00 92.06 327 CYS A C 1
ATOM 2414 O O . CYS A 1 327 ? 25.491 -4.396 -22.254 1.00 92.06 327 CYS A O 1
ATOM 2416 N N . LYS A 1 328 ? 26.428 -3.182 -20.583 1.00 95.88 328 LYS A N 1
ATOM 2417 C CA . LYS A 1 328 ? 26.327 -1.848 -21.188 1.00 95.88 328 LYS A CA 1
ATOM 2418 C C . LYS A 1 328 ? 24.913 -1.469 -21.617 1.00 95.88 328 LYS A C 1
ATOM 2420 O O . LYS A 1 328 ? 24.716 -0.844 -22.651 1.00 95.88 328 LYS A O 1
ATOM 2425 N N . ASP A 1 329 ? 23.918 -1.862 -20.828 1.00 96.19 329 ASP A N 1
ATOM 2426 C CA . ASP A 1 329 ? 22.542 -1.415 -21.037 1.00 96.19 329 ASP A CA 1
ATOM 2427 C C . ASP A 1 329 ? 22.307 -0.067 -20.360 1.00 96.19 329 ASP A C 1
ATOM 2429 O O . ASP A 1 329 ? 22.646 0.113 -19.187 1.00 96.19 329 ASP A O 1
ATOM 2433 N N . LEU A 1 330 ? 21.660 0.836 -21.088 1.00 97.31 330 LEU A N 1
ATOM 2434 C CA . LEU A 1 330 ? 20.875 1.936 -20.545 1.00 97.31 330 LEU A CA 1
ATOM 2435 C C . LEU A 1 330 ? 19.408 1.624 -20.842 1.00 97.31 330 LEU A C 1
ATOM 2437 O O . LEU A 1 330 ? 19.055 1.379 -21.995 1.00 97.31 330 LEU A O 1
ATOM 2441 N N . LYS A 1 331 ? 18.563 1.610 -19.811 1.00 97.44 331 LYS A N 1
ATOM 2442 C CA . LYS A 1 331 ? 17.116 1.430 -19.959 1.00 97.44 331 LYS A CA 1
ATOM 2443 C C . LYS A 1 331 ? 16.380 2.606 -19.333 1.00 97.44 331 LYS A C 1
ATOM 2445 O O . LYS A 1 331 ? 16.717 3.018 -18.222 1.00 97.44 331 LYS A O 1
ATOM 2450 N N . VAL A 1 332 ? 15.360 3.091 -20.025 1.00 97.00 332 VAL A N 1
ATOM 2451 C CA . VAL A 1 332 ? 14.377 4.060 -19.535 1.00 97.00 332 VAL A CA 1
ATOM 2452 C C . VAL A 1 332 ? 13.029 3.365 -19.553 1.00 97.00 332 VAL A C 1
ATOM 2454 O O . VAL A 1 332 ? 12.603 2.878 -20.594 1.00 97.00 332 VAL A O 1
ATOM 2457 N N . MET A 1 333 ? 12.377 3.267 -18.402 1.00 96.69 333 MET A N 1
ATOM 2458 C CA . MET A 1 333 ? 11.092 2.591 -18.256 1.00 96.69 333 MET A CA 1
ATOM 2459 C C . MET A 1 333 ? 10.048 3.620 -17.855 1.00 96.69 333 MET A C 1
ATOM 2461 O O . MET A 1 333 ? 10.144 4.195 -16.776 1.00 96.69 333 MET A O 1
ATOM 2465 N N . THR A 1 334 ? 9.045 3.835 -18.700 1.00 95.88 334 THR A N 1
ATOM 2466 C CA . THR A 1 334 ? 7.896 4.691 -18.389 1.00 95.88 334 THR A CA 1
ATOM 2467 C C . THR A 1 334 ? 6.666 3.819 -18.214 1.00 95.88 334 THR A C 1
ATOM 2469 O O . THR A 1 334 ? 6.249 3.131 -19.145 1.00 95.88 334 THR A O 1
ATOM 2472 N N . SER A 1 335 ? 6.087 3.826 -17.017 1.00 95.06 335 SER A N 1
ATOM 2473 C CA . SER A 1 335 ? 4.909 3.042 -16.659 1.00 95.06 335 SER A CA 1
ATOM 2474 C C . SER A 1 335 ? 3.718 3.921 -16.324 1.00 95.06 335 SER A C 1
ATOM 2476 O O . SER A 1 335 ? 3.860 4.909 -15.617 1.00 95.06 335 SER A O 1
ATOM 2478 N N . ILE A 1 336 ? 2.533 3.544 -16.790 1.00 94.69 336 ILE A N 1
ATOM 2479 C CA . ILE A 1 336 ? 1.273 4.246 -16.515 1.00 94.69 336 ILE A CA 1
ATOM 2480 C C . ILE A 1 336 ? 0.210 3.256 -16.023 1.00 94.69 336 ILE A C 1
ATOM 2482 O O . ILE A 1 336 ? 0.374 2.047 -16.247 1.00 94.69 336 ILE A O 1
ATOM 2486 N N . PRO A 1 337 ? -0.878 3.727 -15.381 1.00 93.50 337 PRO A N 1
ATOM 2487 C CA . PRO A 1 337 ? -2.011 2.886 -15.031 1.00 93.50 337 PRO A CA 1
ATOM 2488 C C . PRO A 1 337 ? -2.515 2.128 -16.257 1.00 93.50 337 PRO A C 1
ATOM 2490 O O . PRO A 1 337 ? -2.550 2.660 -17.373 1.00 93.50 337 PRO A O 1
ATOM 2493 N N . ALA A 1 338 ? -2.860 0.858 -16.074 1.00 93.69 338 ALA A N 1
ATOM 2494 C CA . ALA A 1 338 ? -3.168 -0.034 -17.184 1.00 93.69 338 ALA A CA 1
ATOM 2495 C C . ALA A 1 338 ? -4.394 0.407 -18.009 1.00 93.69 338 ALA A C 1
ATOM 2497 O O . ALA A 1 338 ? -4.555 -0.029 -19.147 1.00 93.69 338 ALA A O 1
ATOM 2498 N N . GLU A 1 339 ? -5.282 1.217 -17.445 1.00 92.62 339 GLU A N 1
ATOM 2499 C CA . GLU A 1 339 ? -6.428 1.870 -18.083 1.00 92.62 339 GLU A CA 1
ATOM 2500 C C . GLU A 1 339 ? -6.036 3.049 -18.984 1.00 92.62 339 GLU A C 1
ATOM 2502 O O . GLU A 1 339 ? -6.739 3.332 -19.950 1.00 92.62 339 GLU A O 1
ATOM 2507 N N . ASN A 1 340 ? -4.887 3.680 -18.732 1.00 93.88 340 ASN A N 1
ATOM 2508 C CA . ASN A 1 340 ? -4.385 4.802 -19.528 1.00 93.88 340 ASN A CA 1
ATOM 2509 C C . ASN A 1 340 ? -3.532 4.337 -20.721 1.00 93.88 340 ASN A C 1
ATOM 2511 O O . ASN A 1 340 ? -3.199 5.137 -21.599 1.00 93.88 340 ASN A O 1
ATOM 2515 N N . PHE A 1 341 ? -3.169 3.050 -20.772 1.00 95.44 341 PHE A N 1
ATOM 2516 C CA . PHE A 1 341 ? -2.231 2.524 -21.764 1.00 95.44 341 PHE A CA 1
ATOM 2517 C C . PHE A 1 341 ? -2.700 2.675 -23.208 1.00 95.44 341 PHE A C 1
ATOM 2519 O O . PHE A 1 341 ? -1.929 3.137 -24.049 1.00 95.44 341 PHE A O 1
ATOM 2526 N N . ASP A 1 342 ? -3.962 2.361 -23.495 1.00 96.25 342 ASP A N 1
ATOM 2527 C CA . ASP A 1 342 ? -4.486 2.427 -24.862 1.00 96.25 342 ASP A CA 1
ATOM 2528 C C . ASP A 1 342 ? -4.503 3.867 -25.398 1.00 96.25 342 ASP A C 1
ATOM 2530 O O . ASP A 1 342 ? -4.198 4.102 -26.569 1.00 96.25 342 ASP A O 1
ATOM 2534 N N . ALA A 1 343 ? -4.771 4.853 -24.534 1.00 95.50 343 ALA A N 1
ATOM 2535 C CA . ALA A 1 343 ? -4.715 6.269 -24.896 1.00 95.50 343 ALA A CA 1
ATOM 2536 C C . ALA A 1 343 ? -3.284 6.715 -25.240 1.00 95.50 343 ALA A C 1
ATOM 2538 O O . ALA A 1 343 ? -3.071 7.437 -26.216 1.00 95.50 343 ALA A O 1
ATOM 2539 N N . TRP A 1 344 ? -2.290 6.247 -24.481 1.00 96.75 344 TRP A N 1
ATOM 2540 C CA . TRP A 1 344 ? -0.884 6.526 -24.770 1.00 96.75 344 TRP A CA 1
ATOM 2541 C C . TRP A 1 344 ? -0.394 5.813 -26.041 1.00 96.75 344 TRP A C 1
ATOM 2543 O O . TRP A 1 344 ? 0.310 6.407 -26.863 1.00 96.75 344 TRP A O 1
ATOM 2553 N N . ALA A 1 345 ? -0.828 4.570 -26.265 1.00 96.88 345 ALA A N 1
ATOM 2554 C CA . ALA A 1 345 ? -0.547 3.819 -27.486 1.00 96.88 345 ALA A CA 1
ATOM 2555 C C . ALA A 1 345 ? -1.154 4.490 -28.732 1.00 96.88 345 ALA A C 1
ATOM 2557 O O . ALA A 1 345 ? -0.499 4.563 -29.774 1.00 96.88 345 ALA A O 1
ATOM 2558 N N . ALA A 1 346 ? -2.362 5.054 -28.622 1.00 96.94 346 ALA A N 1
ATOM 2559 C CA . ALA A 1 346 ? -3.031 5.769 -29.711 1.00 96.94 346 ALA A CA 1
ATOM 2560 C C . ALA A 1 346 ? -2.249 7.006 -30.192 1.00 96.94 346 ALA A C 1
ATOM 2562 O O . ALA A 1 346 ? -2.324 7.372 -31.366 1.00 96.94 346 ALA A O 1
ATOM 2563 N N . VAL A 1 347 ? -1.446 7.618 -29.316 1.00 96.56 347 VAL A N 1
ATOM 2564 C CA . VAL A 1 347 ? -0.534 8.719 -29.666 1.00 96.56 347 VAL A CA 1
ATOM 2565 C C . VAL A 1 347 ? 0.899 8.249 -29.937 1.00 96.56 347 VAL A C 1
ATOM 2567 O O . VAL A 1 347 ? 1.817 9.064 -29.896 1.00 96.56 347 VAL A O 1
ATOM 2570 N N . ARG A 1 348 ? 1.096 6.957 -30.244 1.00 96.44 348 ARG A N 1
ATOM 2571 C CA . ARG A 1 348 ? 2.396 6.325 -30.541 1.00 96.44 348 ARG A CA 1
ATOM 2572 C C . ARG A 1 348 ? 3.430 6.498 -29.427 1.00 96.44 348 ARG A C 1
ATOM 2574 O O . ARG A 1 348 ? 4.593 6.779 -29.698 1.00 96.44 348 ARG A O 1
ATOM 2581 N N . PHE A 1 349 ? 2.996 6.361 -28.177 1.00 97.00 349 PHE A N 1
ATOM 2582 C CA . PHE A 1 349 ? 3.875 6.405 -27.007 1.00 97.00 349 PHE A CA 1
ATOM 2583 C C . PHE A 1 349 ? 4.709 7.692 -26.889 1.00 97.00 349 PHE A C 1
ATOM 2585 O O . PHE A 1 349 ? 5.823 7.656 -26.372 1.00 97.00 349 PHE A O 1
ATOM 2592 N N . LYS A 1 350 ? 4.214 8.843 -27.374 1.00 96.00 350 LYS A N 1
ATOM 2593 C CA . LYS A 1 350 ? 4.943 10.123 -27.268 1.00 96.00 350 LYS A CA 1
ATOM 2594 C C . LYS A 1 350 ? 5.483 10.336 -25.837 1.00 96.00 350 LYS A C 1
ATOM 2596 O O . LYS A 1 350 ? 4.701 10.155 -24.900 1.00 96.00 350 LYS A O 1
ATOM 2601 N N . PRO A 1 351 ? 6.774 10.704 -25.666 1.00 96.94 351 PRO A N 1
ATOM 2602 C CA . PRO A 1 351 ? 7.734 11.151 -26.689 1.00 96.94 351 PRO A CA 1
ATOM 2603 C C . PRO A 1 351 ? 8.682 10.063 -27.265 1.00 96.94 351 PRO A C 1
ATOM 2605 O O . PRO A 1 351 ? 9.759 10.416 -27.738 1.00 96.94 351 PRO A O 1
ATOM 2608 N N . GLU A 1 352 ? 8.314 8.772 -27.262 1.00 97.44 352 GLU A N 1
ATOM 2609 C CA . GLU A 1 352 ? 9.172 7.633 -27.683 1.00 97.44 352 GLU A CA 1
ATOM 2610 C C . GLU A 1 352 ? 9.942 7.868 -28.990 1.00 97.44 352 GLU A C 1
ATOM 2612 O O . GLU A 1 352 ? 11.155 7.689 -29.027 1.00 97.44 352 GLU A O 1
ATOM 2617 N N . GLU A 1 353 ? 9.274 8.316 -30.055 1.00 97.06 353 GLU A N 1
ATOM 2618 C CA . GLU A 1 353 ? 9.919 8.539 -31.358 1.00 97.06 353 GLU A CA 1
ATOM 2619 C C . GLU A 1 353 ? 11.083 9.546 -31.286 1.00 97.06 353 GLU A C 1
ATOM 2621 O O . GLU A 1 353 ? 12.131 9.315 -31.891 1.00 97.06 353 GLU A O 1
ATOM 2626 N N . ASN A 1 354 ? 10.942 10.623 -30.503 1.00 96.31 354 ASN A N 1
ATOM 2627 C CA . ASN A 1 354 ? 12.005 11.615 -30.321 1.00 96.31 354 ASN A CA 1
ATOM 2628 C C . ASN A 1 354 ? 13.200 10.993 -29.596 1.00 96.31 354 ASN A C 1
ATOM 2630 O O . ASN A 1 354 ? 14.328 11.111 -30.070 1.00 96.31 354 ASN A O 1
ATOM 2634 N N . PHE A 1 355 ? 12.937 10.267 -28.501 1.00 96.56 355 PHE A N 1
ATOM 2635 C CA . PHE A 1 355 ? 13.978 9.563 -27.756 1.00 96.56 355 PHE A CA 1
ATOM 2636 C C . PHE A 1 355 ? 14.768 8.624 -28.673 1.00 96.56 355 PHE A C 1
ATOM 2638 O O . PHE A 1 355 ? 15.991 8.709 -28.727 1.00 96.56 355 PHE A O 1
ATOM 2645 N N . LEU A 1 356 ? 14.075 7.759 -29.424 1.00 97.56 356 LEU A N 1
ATOM 2646 C CA . LEU A 1 356 ? 14.708 6.755 -30.283 1.00 97.56 356 LEU A CA 1
ATOM 2647 C C . LEU A 1 356 ? 15.573 7.389 -31.380 1.00 97.56 356 LEU A C 1
ATOM 2649 O O . LEU A 1 356 ? 16.686 6.917 -31.623 1.00 97.56 356 LEU A O 1
ATOM 2653 N N . ASN A 1 357 ? 15.095 8.460 -32.016 1.00 97.56 357 ASN A N 1
ATOM 2654 C CA . ASN A 1 357 ? 15.841 9.168 -33.057 1.00 97.56 357 ASN A CA 1
ATOM 2655 C C . ASN A 1 357 ? 17.115 9.823 -32.504 1.00 97.56 357 ASN A C 1
ATOM 2657 O O . ASN A 1 357 ? 18.186 9.723 -33.114 1.00 97.56 357 ASN A O 1
ATOM 2661 N N . GLU A 1 358 ? 17.014 10.462 -31.339 1.00 97.88 358 GLU A N 1
ATOM 2662 C CA . GLU A 1 358 ? 18.144 11.132 -30.702 1.00 97.88 358 GLU A CA 1
ATOM 2663 C C . GLU A 1 358 ? 19.192 10.125 -30.221 1.00 97.88 358 GLU A C 1
ATOM 2665 O O . GLU A 1 358 ? 20.359 10.247 -30.595 1.00 97.88 358 GLU A O 1
ATOM 2670 N N . VAL A 1 359 ? 18.800 9.069 -29.493 1.00 97.38 359 VAL A N 1
ATOM 2671 C CA . VAL A 1 359 ? 19.776 8.095 -28.968 1.00 97.38 359 VAL A CA 1
ATOM 2672 C C . VAL A 1 359 ? 20.434 7.250 -30.056 1.00 97.38 359 VAL A C 1
ATOM 2674 O O . VAL A 1 359 ? 21.604 6.901 -29.923 1.00 97.38 359 VAL A O 1
ATOM 2677 N N . THR A 1 360 ? 19.738 6.957 -31.158 1.00 97.75 360 THR A N 1
ATOM 2678 C CA . THR A 1 360 ? 20.329 6.229 -32.299 1.00 97.75 360 THR A CA 1
ATOM 2679 C C . THR A 1 360 ? 21.412 7.055 -33.001 1.00 97.75 360 THR A C 1
ATOM 2681 O O . THR A 1 360 ? 22.333 6.501 -33.596 1.00 97.75 360 THR A O 1
ATOM 2684 N N . SER A 1 361 ? 21.328 8.385 -32.914 1.00 97.50 361 SER A N 1
ATOM 2685 C CA . SER A 1 361 ? 22.296 9.300 -33.527 1.00 97.50 361 SER A CA 1
ATOM 2686 C C . SER A 1 361 ? 23.567 9.485 -32.685 1.00 97.50 361 SER A C 1
ATOM 2688 O O . SER A 1 361 ? 24.550 10.058 -33.163 1.00 97.50 361 SER A O 1
ATOM 2690 N N . ILE A 1 362 ? 23.575 9.002 -31.438 1.00 97.44 362 ILE A N 1
ATOM 2691 C CA . ILE A 1 362 ? 24.715 9.113 -30.526 1.00 97.44 362 ILE A CA 1
ATOM 2692 C C . ILE A 1 362 ? 25.806 8.128 -30.942 1.00 97.44 362 ILE A C 1
ATOM 2694 O O . ILE A 1 362 ? 25.630 6.906 -30.943 1.00 97.44 362 ILE A O 1
ATOM 2698 N N . ARG A 1 363 ? 26.998 8.656 -31.234 1.00 97.00 363 ARG A N 1
ATOM 2699 C CA . ARG A 1 363 ? 28.166 7.823 -31.526 1.00 97.00 363 ARG A CA 1
ATOM 2700 C C . ARG A 1 363 ? 28.505 6.955 -30.310 1.00 97.00 363 ARG A C 1
ATOM 2702 O O . ARG A 1 363 ? 28.777 7.471 -29.231 1.00 97.00 363 ARG A O 1
ATOM 2709 N N . GLY A 1 364 ? 28.574 5.642 -30.520 1.00 96.44 364 GLY A N 1
ATOM 2710 C CA . GLY A 1 364 ? 28.855 4.660 -29.467 1.00 96.44 364 GLY A CA 1
ATOM 2711 C C . GLY A 1 364 ? 27.610 3.946 -28.938 1.00 96.44 364 GLY A C 1
ATOM 2712 O O . GLY A 1 364 ? 27.762 3.005 -28.164 1.00 96.44 364 GLY A O 1
ATOM 2713 N N . ILE A 1 365 ? 26.409 4.332 -29.388 1.00 97.75 365 ILE A N 1
ATOM 2714 C CA . ILE A 1 365 ? 25.211 3.503 -29.243 1.00 97.75 365 ILE A CA 1
ATOM 2715 C C . ILE A 1 365 ? 25.170 2.474 -30.379 1.00 97.75 365 ILE A C 1
ATOM 2717 O O . ILE A 1 365 ? 25.242 2.841 -31.550 1.00 97.75 365 ILE A O 1
ATOM 2721 N N . SER A 1 366 ? 25.090 1.183 -30.048 1.00 96.75 366 SER A N 1
ATOM 2722 C CA . SER A 1 366 ? 25.167 0.089 -31.039 1.00 96.75 366 SER A CA 1
ATOM 2723 C C . SER A 1 366 ? 23.844 -0.631 -31.295 1.00 96.75 366 SER A C 1
ATOM 2725 O O . SER A 1 366 ? 23.687 -1.295 -32.318 1.00 96.75 366 SER A O 1
ATOM 2727 N N . GLN A 1 367 ? 22.889 -0.510 -30.379 1.00 97.56 367 GLN A N 1
ATOM 2728 C CA . GLN A 1 367 ? 21.604 -1.197 -30.436 1.00 97.56 367 GLN A CA 1
ATOM 2729 C C . GLN A 1 367 ? 20.572 -0.358 -29.697 1.00 97.56 367 GLN A C 1
ATOM 2731 O O . GLN A 1 367 ? 20.877 0.172 -28.628 1.00 97.56 367 GLN A O 1
ATOM 2736 N N . VAL A 1 368 ? 19.365 -0.267 -30.256 1.00 97.31 368 VAL A N 1
ATOM 2737 C CA . VAL A 1 368 ? 18.208 0.390 -29.645 1.00 97.31 368 VAL A CA 1
ATOM 2738 C C . VAL A 1 368 ? 17.006 -0.539 -29.781 1.00 97.31 368 VAL A C 1
ATOM 2740 O O . VAL A 1 368 ? 16.723 -1.040 -30.867 1.00 97.31 368 VAL A O 1
ATOM 2743 N N . GLU A 1 369 ? 16.319 -0.796 -28.675 1.00 96.69 369 GLU A N 1
ATOM 2744 C CA . GLU A 1 369 ? 15.166 -1.689 -28.598 1.00 96.69 369 GLU A CA 1
ATOM 2745 C C . GLU A 1 369 ? 14.046 -1.049 -27.784 1.00 96.69 369 GLU A C 1
ATOM 2747 O O . GLU A 1 369 ? 14.285 -0.239 -26.887 1.00 96.69 369 GLU A O 1
ATOM 2752 N N . VAL A 1 370 ? 12.817 -1.474 -28.065 1.00 97.19 370 VAL A N 1
ATOM 2753 C CA . VAL A 1 370 ? 11.636 -1.106 -27.286 1.00 97.19 370 VAL A CA 1
ATOM 2754 C C . VAL A 1 370 ? 10.876 -2.348 -26.863 1.00 97.19 370 VAL A C 1
ATOM 2756 O O . VAL A 1 370 ? 10.726 -3.295 -27.639 1.00 97.19 370 VAL A O 1
ATOM 2759 N N . GLN A 1 371 ? 10.376 -2.354 -25.633 1.00 96.12 371 GLN A N 1
ATOM 2760 C CA . GLN A 1 371 ? 9.591 -3.461 -25.095 1.00 96.12 371 GLN A CA 1
ATOM 2761 C C . GLN A 1 371 ? 8.396 -2.947 -24.301 1.00 96.12 371 GLN A C 1
ATOM 2763 O O . GLN A 1 371 ? 8.441 -1.884 -23.689 1.00 96.12 371 GLN A O 1
ATOM 2768 N N . THR A 1 372 ? 7.315 -3.724 -24.306 1.00 96.56 372 THR A N 1
ATOM 2769 C CA . THR A 1 372 ? 6.147 -3.485 -23.454 1.00 96.56 372 THR A CA 1
ATOM 2770 C C . THR A 1 372 ? 6.003 -4.637 -22.479 1.00 96.56 372 THR A C 1
ATOM 2772 O O . THR A 1 372 ? 6.014 -5.804 -22.879 1.00 96.56 372 THR A O 1
ATOM 2775 N N . PHE A 1 373 ? 5.831 -4.308 -21.207 1.00 94.88 373 PHE A N 1
ATOM 2776 C CA . PHE A 1 373 ? 5.583 -5.286 -20.159 1.00 94.88 373 PHE A CA 1
ATOM 2777 C C . PHE A 1 373 ? 4.575 -4.766 -19.144 1.00 94.88 373 PHE A C 1
ATOM 2779 O O . PHE A 1 373 ? 4.349 -3.567 -19.001 1.00 94.88 373 PHE A O 1
ATOM 2786 N N . THR A 1 374 ? 3.958 -5.697 -18.431 1.00 95.12 374 THR A N 1
ATOM 2787 C CA . THR A 1 374 ? 3.091 -5.388 -17.300 1.00 95.12 374 THR A CA 1
ATOM 2788 C C . THR A 1 374 ? 3.930 -5.322 -16.034 1.00 95.12 374 THR A C 1
ATOM 2790 O O . THR A 1 374 ? 4.757 -6.209 -15.795 1.00 95.12 374 THR A O 1
ATOM 2793 N N . LEU A 1 375 ? 3.692 -4.293 -15.229 1.00 91.31 375 LEU A N 1
ATOM 2794 C CA . LEU A 1 375 ? 4.330 -4.094 -13.939 1.00 91.31 375 LEU A CA 1
ATOM 2795 C C . LEU A 1 375 ? 3.330 -4.279 -12.810 1.00 91.31 375 LEU A C 1
ATOM 2797 O O . LEU A 1 375 ? 2.143 -3.970 -12.917 1.00 91.31 375 LEU A O 1
ATOM 2801 N N . MET A 1 376 ? 3.867 -4.749 -11.698 1.00 84.94 376 MET A N 1
ATOM 2802 C CA . MET A 1 376 ? 3.214 -4.687 -10.408 1.00 84.94 376 MET A CA 1
ATOM 2803 C C . MET A 1 376 ? 4.242 -4.132 -9.429 1.00 84.94 376 MET A C 1
ATOM 2805 O O . MET A 1 376 ? 5.212 -4.823 -9.092 1.00 84.94 376 MET A O 1
ATOM 2809 N N . SER A 1 377 ? 4.050 -2.877 -9.020 1.00 69.19 377 SER A N 1
ATOM 2810 C CA . SER A 1 377 ? 4.805 -2.316 -7.904 1.00 69.19 377 SER A CA 1
ATOM 2811 C C . SER A 1 377 ? 4.313 -3.013 -6.642 1.00 69.19 377 SER A C 1
ATOM 2813 O O . SER A 1 377 ? 3.130 -2.950 -6.321 1.00 69.19 377 SER A O 1
ATOM 2815 N N . ARG A 1 378 ? 5.184 -3.754 -5.951 1.00 60.78 378 ARG A N 1
ATOM 2816 C CA . ARG A 1 378 ? 4.810 -4.421 -4.691 1.00 60.78 378 ARG A CA 1
ATOM 2817 C C . ARG A 1 378 ? 5.237 -3.635 -3.457 1.00 60.78 378 ARG A C 1
ATOM 2819 O O . ARG A 1 378 ? 5.170 -4.180 -2.350 1.00 60.78 378 ARG A O 1
ATOM 2826 N N . THR A 1 379 ? 5.628 -2.376 -3.658 1.00 50.75 379 THR A N 1
ATOM 2827 C CA . THR A 1 379 ? 6.160 -1.482 -2.625 1.00 50.75 379 THR A CA 1
ATOM 2828 C C . THR A 1 379 ? 5.385 -0.194 -2.368 1.00 50.75 379 THR A C 1
ATOM 2830 O O . THR A 1 379 ? 5.837 0.615 -1.567 1.00 50.75 379 THR A O 1
ATOM 2833 N N . GLY A 1 380 ? 4.177 -0.045 -2.913 1.00 46.16 380 GLY A N 1
ATOM 2834 C CA . GLY A 1 380 ? 3.176 0.871 -2.356 1.00 46.16 380 GLY A CA 1
ATOM 2835 C C . GLY A 1 380 ? 2.171 0.098 -1.497 1.00 46.16 380 GLY A C 1
ATOM 2836 O O . GLY A 1 380 ? 1.527 -0.816 -1.998 1.00 46.16 380 GLY A O 1
ATOM 2837 N N . ASP A 1 381 ? 2.060 0.423 -0.209 1.00 40.91 381 ASP A N 1
ATOM 2838 C CA . ASP A 1 381 ? 0.941 0.075 0.689 1.00 40.91 381 ASP A CA 1
ATOM 2839 C C . ASP A 1 381 ? 0.596 -1.418 0.925 1.00 40.91 381 ASP A C 1
ATOM 2841 O O . ASP A 1 381 ? -0.550 -1.779 1.204 1.00 40.91 381 ASP A O 1
ATOM 2845 N N . ILE A 1 382 ? 1.588 -2.310 0.967 1.00 40.16 382 ILE A N 1
ATOM 2846 C CA . ILE A 1 382 ? 1.496 -3.439 1.910 1.00 40.16 382 ILE A CA 1
ATOM 2847 C C . ILE A 1 382 ? 2.480 -3.140 3.038 1.00 40.16 382 ILE A C 1
ATOM 2849 O O . ILE A 1 382 ? 3.679 -3.333 2.825 1.00 40.16 382 ILE A O 1
ATOM 2853 N N . PRO A 1 383 ? 2.007 -2.647 4.200 1.00 34.47 383 PRO A N 1
ATOM 2854 C CA . PRO A 1 383 ? 2.867 -2.367 5.339 1.00 34.47 383 PRO A CA 1
ATOM 2855 C C . PRO A 1 383 ? 3.771 -3.573 5.657 1.00 34.47 383 PRO A C 1
ATOM 2857 O O . PRO A 1 383 ? 3.292 -4.713 5.596 1.00 34.47 383 PRO A O 1
ATOM 2860 N N . PRO A 1 384 ? 5.055 -3.358 5.995 1.00 31.55 384 PRO A N 1
ATOM 2861 C CA . PRO A 1 384 ? 5.953 -4.432 6.409 1.00 31.55 384 PRO A CA 1
ATOM 2862 C C . PRO A 1 384 ? 5.392 -5.117 7.665 1.00 31.55 384 PRO A C 1
ATOM 2864 O O . PRO A 1 384 ? 5.088 -4.444 8.648 1.00 31.55 384 PRO A O 1
ATOM 2867 N N . GLY A 1 385 ? 5.230 -6.445 7.615 1.00 40.00 385 GLY A N 1
ATOM 2868 C CA . GLY A 1 385 ? 4.625 -7.256 8.687 1.00 40.00 385 GLY A CA 1
ATOM 2869 C C . GLY A 1 385 ? 3.323 -7.973 8.302 1.00 40.00 385 GLY A C 1
ATOM 2870 O O . GLY A 1 385 ? 2.449 -8.139 9.148 1.00 40.00 385 GLY A O 1
ATOM 2871 N N . SER A 1 386 ? 3.162 -8.361 7.032 1.00 43.25 386 SER A N 1
ATOM 2872 C CA . SER A 1 386 ? 1.937 -8.942 6.474 1.00 43.25 386 SER A CA 1
ATOM 2873 C C . SER A 1 386 ? 1.478 -10.217 7.193 1.00 43.25 386 SER A C 1
ATOM 2875 O O . SER A 1 386 ? 1.860 -11.323 6.811 1.00 43.25 386 SER A O 1
ATOM 2877 N N . ALA A 1 387 ? 0.542 -10.065 8.130 1.00 48.09 387 ALA A N 1
ATOM 2878 C CA . ALA A 1 387 ? -0.608 -10.955 8.128 1.00 48.09 387 ALA A CA 1
ATOM 2879 C C . ALA A 1 387 ? -1.160 -10.964 6.698 1.00 48.09 387 ALA A C 1
ATOM 2881 O O . ALA A 1 387 ? -1.370 -9.892 6.116 1.00 48.09 387 ALA A O 1
ATOM 2882 N N . GLU A 1 388 ? -1.304 -12.150 6.110 1.00 63.69 388 GLU A N 1
ATOM 2883 C CA . GLU A 1 388 ? -1.901 -12.310 4.788 1.00 63.69 388 GLU A CA 1
ATOM 2884 C C . GLU A 1 388 ? -3.199 -11.497 4.719 1.00 63.69 388 GLU A C 1
ATOM 2886 O O . GLU A 1 388 ? -4.054 -11.576 5.610 1.00 63.69 388 GLU A O 1
ATOM 2891 N N . TYR A 1 389 ? -3.335 -10.665 3.683 1.00 67.38 389 TYR A N 1
ATOM 2892 C CA . TYR A 1 389 ? -4.605 -10.001 3.435 1.00 67.38 389 TYR A CA 1
ATOM 2893 C C . TYR A 1 389 ? -5.657 -11.080 3.220 1.00 67.38 389 TYR A C 1
ATOM 2895 O O . TYR A 1 389 ? -5.568 -11.885 2.298 1.00 67.38 389 TYR A O 1
ATOM 2903 N N . SER A 1 390 ? -6.662 -11.080 4.079 1.00 82.00 390 SER A N 1
ATOM 2904 C CA . SER A 1 390 ? -7.824 -11.936 3.934 1.00 82.00 390 SER A CA 1
ATOM 2905 C C . SER A 1 390 ? -8.865 -11.209 3.091 1.00 82.00 390 SER A C 1
ATOM 2907 O O . SER A 1 390 ? -9.095 -10.012 3.266 1.00 82.00 390 SER A O 1
ATOM 2909 N N . GLU A 1 391 ? -9.506 -11.917 2.168 1.00 83.38 391 GLU A N 1
ATOM 2910 C CA . GLU A 1 391 ? -10.583 -11.366 1.347 1.00 83.38 391 GLU A CA 1
ATOM 2911 C C . GLU A 1 391 ? -11.935 -11.647 2.014 1.00 83.38 391 GLU A C 1
ATOM 2913 O O . GLU A 1 391 ? -12.266 -12.789 2.335 1.00 83.38 391 GLU A O 1
ATOM 2918 N N . LYS A 1 392 ? -12.718 -10.595 2.272 1.00 84.31 392 LYS A N 1
ATOM 2919 C CA . LYS A 1 392 ? -14.053 -10.712 2.876 1.00 84.31 392 LYS A CA 1
ATOM 2920 C C . LYS A 1 392 ? -15.138 -10.963 1.831 1.00 84.31 392 LYS A C 1
ATOM 2922 O O . LYS A 1 392 ? -16.063 -11.726 2.085 1.00 84.31 392 LYS A O 1
ATOM 2927 N N . ALA A 1 393 ? -15.018 -10.267 0.711 1.00 84.19 393 ALA A N 1
ATOM 2928 C CA . ALA A 1 393 ? -15.819 -10.355 -0.501 1.00 84.19 393 ALA A CA 1
ATOM 2929 C C . ALA A 1 393 ? -14.925 -9.886 -1.655 1.00 84.19 393 ALA A C 1
ATOM 2931 O O . ALA A 1 393 ? -13.882 -9.281 -1.399 1.00 84.19 393 ALA A O 1
ATOM 2932 N N . LYS A 1 394 ? -15.327 -10.126 -2.906 1.00 77.44 394 LYS A N 1
ATOM 2933 C CA . LYS A 1 394 ? -14.512 -9.793 -4.082 1.00 77.44 394 LYS A CA 1
ATOM 2934 C C . LYS A 1 394 ? -14.019 -8.339 -4.035 1.00 77.44 394 LYS A C 1
ATOM 2936 O O . LYS A 1 394 ? -14.835 -7.417 -4.083 1.00 77.44 394 LYS A O 1
ATOM 2941 N N . GLY A 1 395 ? -12.702 -8.147 -3.963 1.00 71.50 395 GLY A N 1
ATOM 2942 C CA . GLY A 1 395 ? -12.056 -6.830 -3.908 1.00 71.50 395 GLY A CA 1
ATOM 2943 C C . GLY A 1 395 ? -12.046 -6.155 -2.528 1.00 71.50 395 GLY A C 1
ATOM 2944 O O . GLY A 1 395 ? -11.571 -5.031 -2.412 1.00 71.50 395 GLY A O 1
ATOM 2945 N N . VAL A 1 396 ? -12.545 -6.811 -1.475 1.00 83.88 396 VAL A N 1
ATOM 2946 C CA . VAL A 1 396 ? -12.649 -6.265 -0.111 1.00 83.88 396 VAL A CA 1
ATOM 2947 C C . VAL A 1 396 ? -11.680 -6.994 0.816 1.00 83.88 396 VAL A C 1
ATOM 2949 O O . VAL A 1 396 ? -12.023 -7.999 1.439 1.00 83.88 396 VAL A O 1
ATOM 2952 N N . PHE A 1 397 ? -10.457 -6.481 0.918 1.00 85.94 397 PHE A N 1
ATOM 2953 C CA . PHE A 1 397 ? -9.358 -7.117 1.654 1.00 85.94 397 PHE A CA 1
ATOM 2954 C C . PHE A 1 397 ? -9.165 -6.533 3.043 1.00 85.94 397 PHE A C 1
ATOM 2956 O O . PHE A 1 397 ? -9.285 -5.335 3.209 1.00 85.94 397 PHE A O 1
ATOM 2963 N N . PHE A 1 398 ? -8.777 -7.311 4.043 1.00 89.50 398 PHE A N 1
ATOM 2964 C CA . PHE A 1 398 ? -8.409 -6.798 5.362 1.00 89.50 398 PHE A CA 1
ATOM 2965 C C . PHE A 1 398 ? -7.167 -7.509 5.885 1.00 89.50 398 PHE A C 1
ATOM 2967 O O . PHE A 1 398 ? -6.924 -8.665 5.564 1.00 89.50 398 PHE A O 1
ATOM 2974 N N . ASN A 1 399 ? -6.389 -6.821 6.713 1.00 86.81 399 ASN A N 1
ATOM 2975 C CA . ASN A 1 399 ? -5.199 -7.385 7.355 1.00 86.81 399 ASN A CA 1
ATOM 2976 C C . ASN A 1 399 ? -5.336 -7.470 8.878 1.00 86.81 399 ASN A C 1
ATOM 2978 O O . ASN A 1 399 ? -4.453 -8.004 9.549 1.00 86.81 399 ASN A O 1
ATOM 2982 N N . ARG A 1 400 ? -6.426 -6.935 9.444 1.00 94.25 400 ARG A N 1
ATOM 2983 C CA . ARG A 1 400 ? -6.656 -6.913 10.888 1.00 94.25 400 ARG A CA 1
ATOM 2984 C C . ARG A 1 400 ? -8.091 -7.278 11.228 1.00 94.25 400 ARG A C 1
ATOM 2986 O O . ARG A 1 400 ? -9.034 -6.910 10.522 1.00 94.25 400 ARG A O 1
ATOM 2993 N N . VAL A 1 401 ? -8.251 -7.970 12.347 1.00 96.06 401 VAL A N 1
ATOM 2994 C CA . VAL A 1 401 ? -9.554 -8.232 12.962 1.00 96.06 401 VAL A CA 1
ATOM 2995 C C . VAL A 1 401 ? -9.616 -7.446 14.261 1.00 96.06 401 VAL A C 1
ATOM 2997 O O . VAL A 1 401 ? -8.656 -7.409 15.030 1.00 96.06 401 VAL A O 1
ATOM 3000 N N . ALA A 1 402 ? -10.730 -6.762 14.472 1.00 97.38 402 ALA A N 1
ATOM 3001 C CA . ALA A 1 402 ? -10.943 -5.871 15.592 1.00 97.38 402 ALA A CA 1
ATOM 3002 C C . ALA A 1 402 ? -12.120 -6.336 16.447 1.00 97.38 402 ALA A C 1
ATOM 3004 O O . ALA A 1 402 ? -13.131 -6.841 15.947 1.00 97.38 402 ALA A O 1
ATOM 3005 N N . ARG A 1 403 ? -11.961 -6.116 17.747 1.00 97.69 403 ARG A N 1
ATOM 3006 C CA . ARG A 1 403 ? -12.948 -6.286 18.795 1.00 97.69 403 ARG A CA 1
ATOM 3007 C C . ARG A 1 403 ? -13.225 -4.909 19.389 1.00 97.69 403 ARG A C 1
ATOM 3009 O O . ARG A 1 403 ? -12.338 -4.268 19.945 1.00 97.69 403 ARG A O 1
ATOM 3016 N N . GLU A 1 404 ? -14.446 -4.436 19.199 1.00 97.75 404 GLU A N 1
ATOM 3017 C CA . GLU A 1 404 ? -14.950 -3.198 19.783 1.00 97.75 404 GLU A CA 1
ATOM 3018 C C . GLU A 1 404 ? -15.692 -3.532 21.072 1.00 97.75 404 GLU A C 1
ATOM 3020 O O . GLU A 1 404 ? -16.641 -4.315 21.060 1.00 97.75 404 GLU A O 1
ATOM 3025 N N . TRP A 1 405 ? -15.263 -2.918 22.164 1.00 98.31 405 TRP A N 1
ATOM 3026 C CA . TRP A 1 405 ? -15.958 -2.860 23.442 1.00 98.31 405 TRP A CA 1
ATOM 3027 C C . TRP A 1 405 ? -16.615 -1.501 23.527 1.00 98.31 405 TRP A C 1
ATOM 3029 O O . TRP A 1 405 ? -15.937 -0.488 23.350 1.00 98.31 405 TRP A O 1
ATOM 3039 N N . ARG A 1 406 ? -17.920 -1.444 23.771 1.00 97.38 406 ARG A N 1
ATOM 3040 C CA . ARG A 1 406 ? -18.615 -0.161 23.817 1.00 97.38 406 ARG A CA 1
ATOM 3041 C C . ARG A 1 406 ? -19.667 -0.113 24.897 1.00 97.38 406 ARG A C 1
ATOM 3043 O O . ARG A 1 406 ? -20.236 -1.130 25.276 1.00 97.38 406 ARG A O 1
ATOM 3050 N N . CYS A 1 407 ? -19.937 1.100 25.344 1.00 98.25 407 CYS A N 1
ATOM 3051 C CA . CYS A 1 407 ? -21.035 1.407 26.236 1.00 98.25 407 CYS A CA 1
ATOM 3052 C C . CYS A 1 407 ? -21.593 2.802 25.947 1.00 98.25 407 CYS A C 1
ATOM 3054 O O . CYS A 1 407 ? -20.975 3.613 25.245 1.00 98.25 407 CYS A O 1
ATOM 3056 N N . LYS A 1 408 ? -22.768 3.080 26.508 1.00 98.12 408 LYS A N 1
ATOM 3057 C CA . LYS A 1 408 ? -23.341 4.419 26.595 1.00 98.12 408 LYS A CA 1
ATOM 3058 C C . LYS A 1 408 ? -22.988 5.039 27.937 1.00 98.12 408 LYS A C 1
ATOM 3060 O O . LYS A 1 408 ? -23.246 4.426 28.970 1.00 98.12 408 LYS A O 1
ATOM 3065 N N . TRP A 1 409 ? -22.438 6.248 27.920 1.00 97.69 409 TRP A N 1
ATOM 3066 C CA . TRP A 1 409 ? -22.164 7.036 29.122 1.00 97.69 409 TRP A CA 1
ATOM 3067 C C . TRP A 1 409 ? -23.243 8.102 29.349 1.00 97.69 409 TRP A C 1
ATOM 3069 O O . TRP A 1 409 ? -23.940 8.505 28.421 1.00 97.69 409 TRP A O 1
ATOM 3079 N N . SER A 1 410 ? -23.399 8.561 30.589 1.00 96.62 410 SER A N 1
ATOM 3080 C CA . SER A 1 410 ? -24.340 9.625 30.951 1.00 96.62 410 SER A CA 1
ATOM 3081 C C . SER A 1 410 ? -23.664 10.995 30.932 1.00 96.62 410 SER A C 1
ATOM 3083 O O . SER A 1 410 ? -22.594 11.182 31.517 1.00 96.62 410 SER A O 1
ATOM 3085 N N . ALA A 1 411 ? -24.322 11.972 30.302 1.00 94.06 411 ALA A N 1
ATOM 3086 C CA . ALA A 1 411 ? -23.900 13.373 30.311 1.00 94.06 411 ALA A CA 1
ATOM 3087 C C . ALA A 1 411 ? -24.108 14.075 31.665 1.00 94.06 411 ALA A C 1
ATOM 3089 O O . ALA A 1 411 ? -23.637 15.197 31.852 1.00 94.06 411 ALA A O 1
ATOM 3090 N N . GLU A 1 412 ? -24.802 13.427 32.599 1.00 93.31 412 GLU A N 1
ATOM 3091 C CA . GLU A 1 412 ? -25.059 13.937 33.942 1.00 93.31 412 GLU A CA 1
ATOM 3092 C C . GLU A 1 412 ? -23.785 13.981 34.796 1.00 93.31 412 GLU A C 1
ATOM 3094 O O . GLU A 1 412 ? -22.757 13.386 34.459 1.00 93.31 412 GLU A O 1
ATOM 3099 N N . ASN A 1 413 ? -23.863 14.700 35.922 1.00 89.38 413 ASN A N 1
ATOM 3100 C CA . ASN A 1 413 ? -22.786 14.806 36.910 1.00 89.38 413 ASN A CA 1
ATOM 3101 C C . ASN A 1 413 ? -21.433 15.181 36.278 1.00 89.38 413 ASN A C 1
ATOM 3103 O O . ASN A 1 413 ? -20.418 14.551 36.555 1.00 89.38 413 ASN A O 1
ATOM 3107 N N . ASP A 1 414 ? -21.439 16.169 35.377 1.00 90.06 414 ASP A N 1
ATOM 3108 C CA . ASP A 1 414 ? -20.254 16.630 34.639 1.00 90.06 414 ASP A CA 1
ATOM 3109 C C . ASP A 1 414 ? -19.497 15.496 33.917 1.00 90.06 414 ASP A C 1
ATOM 3111 O O . ASP A 1 414 ? -18.270 15.397 33.938 1.00 90.06 414 ASP A O 1
ATOM 3115 N N . LYS A 1 415 ? -20.252 14.601 33.263 1.00 95.25 415 LYS A N 1
ATOM 3116 C CA . LYS A 1 415 ? -19.712 13.445 32.529 1.00 95.25 415 LYS A CA 1
ATOM 3117 C C . LYS A 1 415 ? -18.904 12.492 33.425 1.00 95.25 415 LYS A C 1
ATOM 3119 O O . LYS A 1 415 ? -17.981 11.831 32.941 1.00 95.25 415 LYS A O 1
ATOM 3124 N N . ALA A 1 416 ? -19.245 12.384 34.712 1.00 96.50 416 ALA A N 1
ATOM 3125 C CA . ALA A 1 416 ? -18.530 11.531 35.668 1.00 96.50 416 ALA A CA 1
ATOM 3126 C C . ALA A 1 416 ? -18.380 10.077 35.185 1.00 96.50 416 ALA A C 1
ATOM 3128 O O . ALA A 1 416 ? -17.309 9.489 35.329 1.00 96.50 416 ALA A O 1
ATOM 3129 N N . SER A 1 417 ? -19.416 9.518 34.550 1.00 98.00 417 SER A N 1
ATOM 3130 C CA . SER A 1 417 ? -19.388 8.151 34.005 1.00 98.00 417 SER A CA 1
ATOM 3131 C C . SER A 1 417 ? -18.362 7.973 32.873 1.00 98.00 417 SER A C 1
ATOM 3133 O O . SER A 1 417 ? -17.685 6.948 32.812 1.00 98.00 417 SER A O 1
ATOM 3135 N N . LEU A 1 418 ? -18.160 8.991 32.027 1.00 97.94 418 LEU A N 1
ATOM 3136 C CA . LEU A 1 418 ? -17.129 8.996 30.983 1.00 97.94 418 LEU A CA 1
ATOM 3137 C C . LEU A 1 418 ? -15.718 9.046 31.584 1.00 97.94 418 LEU A C 1
ATOM 3139 O O . LEU A 1 418 ? -14.831 8.320 31.139 1.00 97.94 418 LEU A O 1
ATOM 3143 N N . VAL A 1 419 ? -15.513 9.884 32.605 1.00 97.94 419 VAL A N 1
ATOM 3144 C CA . VAL A 1 419 ? -14.233 9.972 33.330 1.00 97.94 419 VAL A CA 1
ATOM 3145 C C . VAL A 1 419 ? -13.922 8.648 34.034 1.00 97.94 419 VAL A C 1
ATOM 3147 O O . VAL A 1 419 ? -12.786 8.179 34.008 1.00 97.94 419 VAL A O 1
ATOM 3150 N N . ALA A 1 420 ? -14.924 8.007 34.636 1.00 98.12 420 ALA A N 1
ATOM 3151 C CA . ALA A 1 420 ? -14.766 6.696 35.254 1.00 98.12 420 ALA A CA 1
ATOM 3152 C C . ALA A 1 420 ? -14.427 5.607 34.218 1.00 98.12 420 ALA A C 1
ATOM 3154 O O . ALA A 1 420 ? -13.512 4.821 34.452 1.00 98.12 420 ALA A O 1
ATOM 3155 N N . ALA A 1 421 ? -15.084 5.600 33.052 1.00 98.31 421 ALA A N 1
ATOM 3156 C CA . ALA A 1 421 ? -14.773 4.663 31.969 1.00 98.31 421 ALA A CA 1
ATOM 3157 C C . ALA A 1 421 ? -13.333 4.831 31.450 1.00 98.31 421 ALA A C 1
ATOM 3159 O O . ALA A 1 421 ? -12.635 3.845 31.210 1.00 98.31 421 ALA A O 1
ATOM 3160 N N . GLN A 1 422 ? -12.857 6.075 31.340 1.00 98.25 422 GLN A N 1
ATOM 3161 C CA . GLN A 1 422 ? -11.470 6.379 30.982 1.00 98.25 422 GLN A CA 1
ATOM 3162 C C . GLN A 1 422 ? -10.473 5.816 32.012 1.00 98.25 422 GLN A C 1
ATOM 3164 O O . GLN A 1 422 ? -9.483 5.209 31.614 1.00 98.25 422 GLN A O 1
ATOM 3169 N N . LYS A 1 423 ? -10.761 5.914 33.317 1.00 98.44 423 LYS A N 1
ATOM 3170 C CA . LYS A 1 423 ? -9.915 5.314 34.369 1.00 98.44 423 LYS A CA 1
ATOM 3171 C C . LYS A 1 423 ? -9.853 3.788 34.291 1.00 98.44 423 LYS A C 1
ATOM 3173 O O . LYS A 1 423 ? -8.803 3.206 34.555 1.00 98.44 423 LYS A O 1
ATOM 3178 N N . VAL A 1 424 ? -10.958 3.133 33.922 1.00 98.56 424 VAL A N 1
ATOM 3179 C CA . VAL A 1 424 ? -10.944 1.683 33.664 1.00 98.56 424 VAL A CA 1
ATOM 3180 C C . VAL A 1 424 ? -10.018 1.380 32.486 1.00 98.56 424 VAL A C 1
ATOM 3182 O O . VAL A 1 424 ? -9.175 0.502 32.599 1.00 98.56 424 VAL A O 1
ATOM 3185 N N . LEU A 1 425 ? -10.076 2.136 31.386 1.00 98.25 425 LEU A N 1
ATOM 3186 C CA . LEU A 1 425 ? -9.157 1.942 30.256 1.00 98.25 425 LEU A CA 1
ATOM 3187 C C . LEU A 1 425 ? -7.682 2.120 30.637 1.00 98.25 425 LEU A C 1
ATOM 3189 O O . LEU A 1 425 ? -6.869 1.265 30.292 1.00 98.25 425 LEU A O 1
ATOM 3193 N N . GLU A 1 426 ? -7.349 3.161 31.396 1.00 97.88 426 GLU A N 1
ATOM 3194 C CA . GLU A 1 426 ? -5.982 3.416 31.880 1.00 97.88 426 GLU A CA 1
ATOM 3195 C C . GLU A 1 426 ? -5.423 2.242 32.697 1.00 97.88 426 GLU A C 1
ATOM 3197 O O . GLU A 1 426 ? -4.254 1.883 32.555 1.00 97.88 426 GLU A O 1
ATOM 3202 N N . LYS A 1 427 ? -6.266 1.579 33.500 1.00 98.31 427 LYS A N 1
ATOM 3203 C CA . LYS A 1 427 ? -5.882 0.385 34.269 1.00 98.31 427 LYS A CA 1
ATOM 3204 C C . LYS A 1 427 ? -5.448 -0.786 33.379 1.00 98.31 427 LYS A C 1
ATOM 3206 O O . LYS A 1 427 ? -4.556 -1.538 33.769 1.00 98.31 427 LYS A O 1
ATOM 3211 N N . TYR A 1 428 ? -6.059 -0.951 32.204 1.00 98.12 428 TYR A N 1
ATOM 3212 C CA . TYR A 1 428 ? -5.772 -2.059 31.280 1.00 98.12 428 TYR A CA 1
ATOM 3213 C C . TYR A 1 428 ? -4.828 -1.680 30.132 1.00 98.12 428 TYR A C 1
ATOM 3215 O O . TYR A 1 428 ? -4.420 -2.553 29.366 1.00 98.12 428 TYR A O 1
ATOM 3223 N N . GLU A 1 429 ? -4.442 -0.409 30.008 1.00 95.38 429 GLU A N 1
ATOM 3224 C CA . GLU A 1 429 ? -3.657 0.099 28.881 1.00 95.38 429 GLU A CA 1
ATOM 3225 C C . GLU A 1 429 ? -2.312 -0.624 28.726 1.00 95.38 429 GLU A C 1
ATOM 3227 O O . GLU A 1 429 ? -1.968 -1.050 27.625 1.00 95.38 429 GLU A O 1
ATOM 3232 N N . ALA A 1 430 ? -1.581 -0.838 29.825 1.00 95.50 430 ALA A N 1
ATOM 3233 C CA . ALA A 1 430 ? -0.306 -1.558 29.800 1.00 95.50 430 ALA A CA 1
ATOM 3234 C C . ALA A 1 430 ? -0.468 -3.010 29.318 1.00 95.50 430 ALA A C 1
ATOM 3236 O O . ALA A 1 430 ? 0.330 -3.486 28.511 1.00 95.50 430 ALA A O 1
ATOM 3237 N N . THR A 1 431 ? -1.528 -3.694 29.761 1.00 97.00 431 THR A N 1
ATOM 3238 C CA . THR A 1 431 ? -1.853 -5.057 29.319 1.00 97.00 431 THR A CA 1
ATOM 3239 C C . THR A 1 431 ? -2.170 -5.082 27.829 1.00 97.00 431 THR A C 1
ATOM 3241 O O . THR A 1 431 ? -1.614 -5.900 27.102 1.00 97.00 431 THR A O 1
ATOM 3244 N N . LEU A 1 432 ? -3.011 -4.157 27.354 1.00 95.81 432 LEU A N 1
ATOM 3245 C CA . LEU A 1 432 ? -3.393 -4.078 25.945 1.00 95.81 432 LEU A CA 1
ATOM 3246 C C . LEU A 1 432 ? -2.196 -3.756 25.035 1.00 95.81 432 LEU A C 1
ATOM 3248 O O . LEU A 1 432 ? -2.043 -4.372 23.982 1.00 95.81 432 LEU A O 1
ATOM 3252 N N . LYS A 1 433 ? -1.329 -2.826 25.455 1.00 91.38 433 LYS A N 1
ATOM 3253 C CA . LYS A 1 433 ? -0.101 -2.444 24.735 1.00 91.38 433 LYS A CA 1
ATOM 3254 C C . LYS A 1 433 ? 0.965 -3.534 24.737 1.00 91.38 433 LYS A C 1
ATOM 3256 O O . LYS A 1 433 ? 1.771 -3.593 23.815 1.00 91.38 433 LYS A O 1
ATOM 3261 N N . GLY A 1 434 ? 0.976 -4.385 25.761 1.00 92.81 434 GLY A N 1
ATOM 3262 C CA . GLY A 1 434 ? 1.885 -5.525 25.852 1.00 92.81 434 GLY A CA 1
ATOM 3263 C C . GLY A 1 434 ? 1.555 -6.660 24.878 1.00 92.81 434 GLY A C 1
ATOM 3264 O O . GLY A 1 434 ? 2.382 -7.549 24.686 1.00 92.81 434 GLY A O 1
ATOM 3265 N N . MET A 1 435 ? 0.372 -6.648 24.255 1.00 91.81 435 MET A N 1
ATOM 3266 C CA . MET A 1 435 ? -0.025 -7.680 23.302 1.00 91.81 435 MET A CA 1
ATOM 3267 C C . MET A 1 435 ? 0.664 -7.490 21.947 1.00 91.81 435 MET A C 1
ATOM 3269 O O . MET A 1 435 ? 0.649 -6.419 21.339 1.00 91.81 435 MET A O 1
ATOM 3273 N N . GLU A 1 436 ? 1.250 -8.567 21.437 1.00 86.56 436 GLU A N 1
ATOM 3274 C CA . GLU A 1 436 ? 2.095 -8.510 20.252 1.00 86.56 436 GLU A CA 1
ATOM 3275 C C . GLU A 1 436 ? 1.297 -8.148 18.981 1.00 86.56 436 GLU A C 1
ATOM 3277 O O . GLU A 1 436 ? 0.376 -8.859 18.569 1.00 86.56 436 GLU A O 1
ATOM 3282 N N . GLY A 1 437 ? 1.687 -7.059 18.309 1.00 85.75 437 GLY A N 1
ATOM 3283 C CA . GLY A 1 437 ? 1.062 -6.593 17.063 1.00 85.75 437 GLY A CA 1
ATOM 3284 C C . GLY A 1 437 ? -0.303 -5.915 17.242 1.00 85.75 437 GLY A C 1
ATOM 3285 O O . GLY A 1 437 ? -0.971 -5.601 16.248 1.00 85.75 437 GLY A O 1
ATOM 3286 N N . VAL A 1 438 ? -0.735 -5.686 18.485 1.00 92.81 438 VAL A N 1
ATOM 3287 C CA . VAL A 1 438 ? -2.024 -5.068 18.800 1.00 92.81 438 VAL A CA 1
ATOM 3288 C C . VAL A 1 438 ? -2.027 -3.576 18.513 1.00 92.81 438 VAL A C 1
ATOM 3290 O O . VAL A 1 438 ? -1.023 -2.882 18.616 1.00 92.81 438 VAL A O 1
ATOM 3293 N N . GLN A 1 439 ? -3.201 -3.086 18.127 1.00 93.50 439 GLN A N 1
ATOM 3294 C CA . GLN A 1 439 ? -3.498 -1.667 18.063 1.00 93.50 439 GLN A CA 1
ATOM 3295 C C . GLN A 1 439 ? -4.756 -1.401 18.868 1.00 93.50 439 GLN A C 1
ATOM 3297 O O . GLN A 1 439 ? -5.777 -2.071 18.669 1.00 93.50 439 GLN A O 1
ATOM 3302 N N . VAL A 1 440 ? -4.671 -0.402 19.738 1.00 95.81 440 VAL A N 1
ATOM 3303 C CA . VAL A 1 440 ? -5.760 0.019 20.610 1.00 95.81 440 VAL A CA 1
ATOM 3304 C C . VAL A 1 440 ? -6.182 1.419 20.202 1.00 95.81 440 VAL A C 1
ATOM 3306 O O . VAL A 1 440 ? -5.358 2.321 20.043 1.00 95.81 440 VAL A O 1
ATOM 3309 N N . GLN A 1 441 ? -7.479 1.605 20.004 1.00 96.12 441 GLN A N 1
ATOM 3310 C CA . GLN A 1 441 ? -8.059 2.913 19.731 1.00 96.12 441 GLN A CA 1
ATOM 3311 C C . GLN A 1 441 ? -9.181 3.178 20.714 1.00 96.12 441 GLN A C 1
ATOM 3313 O O . GLN A 1 441 ? -9.955 2.282 21.043 1.00 96.12 441 GLN A O 1
ATOM 3318 N N . ARG A 1 442 ? -9.303 4.429 21.142 1.00 97.12 442 ARG A N 1
ATOM 3319 C CA . ARG A 1 442 ? -10.413 4.886 21.965 1.00 97.12 442 ARG A CA 1
ATOM 3320 C C . ARG A 1 442 ? -11.214 5.940 21.219 1.00 97.12 442 ARG A C 1
ATOM 3322 O O . ARG A 1 442 ? -10.673 6.962 20.786 1.00 97.12 442 ARG A O 1
ATOM 3329 N N . VAL A 1 443 ? -12.520 5.715 21.139 1.00 97.12 443 VAL A N 1
ATOM 3330 C CA . VAL A 1 443 ? -13.488 6.604 20.495 1.00 97.12 443 VAL A CA 1
ATOM 3331 C C . VAL A 1 443 ? -14.475 7.131 21.528 1.00 97.12 443 VAL A C 1
ATOM 3333 O O . VAL A 1 443 ? -15.046 6.358 22.295 1.00 97.12 443 VAL A O 1
ATOM 3336 N N . VAL A 1 444 ? -14.707 8.445 21.522 1.00 97.12 444 VAL A N 1
ATOM 3337 C CA . VAL A 1 444 ? -15.744 9.083 22.345 1.00 97.12 444 VAL A CA 1
ATOM 3338 C C . VAL A 1 444 ? -16.669 9.896 21.448 1.00 97.12 444 VAL A C 1
ATOM 3340 O O . VAL A 1 444 ? -16.263 10.879 20.823 1.00 97.12 444 VAL A O 1
ATOM 3343 N N . CYS A 1 445 ? -17.940 9.502 21.385 1.00 94.94 445 CYS A N 1
ATOM 3344 C CA . CYS A 1 445 ? -18.957 10.247 20.653 1.00 94.94 445 CYS A CA 1
ATOM 3345 C C . CYS A 1 445 ? -19.723 11.174 21.599 1.00 94.94 445 CYS A C 1
ATOM 3347 O O . CYS A 1 445 ? -20.310 10.727 22.581 1.00 94.94 445 CYS A O 1
ATOM 3349 N N . GLY A 1 446 ? -19.753 12.471 21.280 1.00 89.56 446 GLY A N 1
ATOM 3350 C CA . GLY A 1 446 ? -20.488 13.463 22.070 1.00 89.56 446 GLY A CA 1
ATOM 3351 C C . GLY A 1 446 ? -22.005 13.424 21.870 1.00 89.56 446 GLY A C 1
ATOM 3352 O O . GLY A 1 446 ? -22.732 13.660 22.823 1.00 89.56 446 GLY A O 1
ATOM 3353 N N . GLY A 1 447 ? -22.480 13.129 20.655 1.00 90.25 447 GLY A N 1
ATOM 3354 C CA . GLY A 1 447 ? -23.918 13.106 20.349 1.00 90.25 447 GLY A CA 1
ATOM 3355 C C . GLY A 1 447 ? -24.584 11.774 20.690 1.00 90.25 447 GLY A C 1
ATOM 3356 O O . GLY A 1 447 ? -25.652 11.745 21.287 1.00 90.25 447 GLY A O 1
ATOM 3357 N N . GLY A 1 448 ? -23.927 10.663 20.345 1.00 91.81 448 GLY A N 1
ATOM 3358 C CA . GLY A 1 448 ? -24.419 9.312 20.631 1.00 91.81 448 GLY A CA 1
ATOM 3359 C C . GLY A 1 448 ? -24.106 8.819 22.042 1.00 91.81 448 GLY A C 1
ATOM 3360 O O . GLY A 1 448 ? -24.553 7.731 22.394 1.00 91.81 448 GLY A O 1
ATOM 3361 N N . LEU A 1 449 ? -23.333 9.588 22.817 1.00 95.94 449 LEU A N 1
ATOM 3362 C CA . LEU A 1 449 ? -22.840 9.227 24.147 1.00 95.94 449 LEU A CA 1
ATOM 3363 C C . LEU A 1 449 ? -22.149 7.855 24.184 1.00 95.94 449 LEU A C 1
ATOM 3365 O O . LEU A 1 449 ? -22.264 7.114 25.150 1.00 95.94 449 LEU A O 1
ATOM 3369 N N . ASP A 1 450 ? -21.439 7.497 23.115 1.00 96.88 450 ASP A N 1
ATOM 3370 C CA . ASP A 1 450 ? -20.682 6.248 23.048 1.00 96.88 450 ASP A CA 1
ATOM 3371 C C . ASP A 1 450 ? -19.276 6.439 23.616 1.00 96.88 450 ASP A C 1
ATOM 3373 O O . ASP A 1 450 ? -18.582 7.395 23.254 1.00 96.88 450 ASP A O 1
ATOM 3377 N N . PHE A 1 451 ? -18.843 5.494 24.446 1.00 98.19 451 PHE A N 1
ATOM 3378 C CA . PHE A 1 451 ? -17.441 5.255 24.772 1.00 98.19 451 PHE A CA 1
ATOM 3379 C C . PHE A 1 451 ? -17.058 3.906 24.177 1.00 98.19 451 PHE A C 1
ATOM 3381 O O . PHE A 1 451 ? -17.735 2.910 24.437 1.00 98.19 451 PHE A O 1
ATOM 3388 N N . LYS A 1 452 ? -16.016 3.875 23.345 1.00 98.00 452 LYS A N 1
ATOM 3389 C CA . LYS A 1 452 ? -15.576 2.655 22.666 1.00 98.00 452 LYS A CA 1
ATOM 3390 C C . LYS A 1 452 ? -14.082 2.443 22.821 1.00 98.00 452 LYS A C 1
ATOM 3392 O O . LYS A 1 452 ? -13.305 3.385 22.659 1.00 98.00 452 LYS A O 1
ATOM 3397 N N . VAL A 1 453 ? -13.701 1.193 23.032 1.00 98.25 453 VAL A N 1
ATOM 3398 C CA . VAL A 1 453 ? -12.326 0.701 22.978 1.00 98.25 453 VAL A CA 1
ATOM 3399 C C . VAL A 1 453 ? -12.259 -0.327 21.859 1.00 98.25 453 VAL A C 1
ATOM 3401 O O . VAL A 1 453 ? -12.981 -1.317 21.872 1.00 98.25 453 VAL A O 1
ATOM 3404 N N . ILE A 1 454 ? -11.434 -0.063 20.855 1.00 98.06 454 ILE A N 1
ATOM 3405 C CA . ILE A 1 454 ? -11.253 -0.919 19.689 1.00 98.06 454 ILE A CA 1
ATOM 3406 C C . ILE A 1 454 ? -9.876 -1.551 19.817 1.00 98.06 454 ILE A C 1
ATOM 3408 O O . ILE A 1 454 ? -8.858 -0.907 19.555 1.00 98.06 454 ILE A O 1
ATOM 3412 N N . THR A 1 455 ? -9.858 -2.817 20.213 1.00 97.44 455 THR A N 1
ATOM 3413 C CA . THR A 1 455 ? -8.647 -3.631 20.275 1.00 97.44 455 THR A CA 1
ATOM 3414 C C . THR A 1 455 ? -8.587 -4.466 19.019 1.00 97.44 455 THR A C 1
ATOM 3416 O O . THR A 1 455 ? -9.539 -5.149 18.653 1.00 97.44 455 THR A O 1
ATOM 3419 N N . SER A 1 456 ? -7.481 -4.395 18.303 1.00 96.19 456 SER A N 1
ATOM 3420 C CA . SER A 1 456 ? -7.387 -5.026 16.999 1.00 96.19 456 SER A CA 1
ATOM 3421 C C . SER A 1 456 ? -6.046 -5.720 16.852 1.00 96.19 456 SER A C 1
ATOM 3423 O O . SER A 1 456 ? -5.039 -5.204 17.335 1.00 96.19 456 SER A O 1
ATOM 3425 N N . VAL A 1 457 ? -6.033 -6.877 16.196 1.00 94.62 457 VAL A N 1
ATOM 3426 C CA . VAL A 1 457 ? -4.869 -7.763 16.020 1.00 94.62 457 VAL A CA 1
ATOM 3427 C C . VAL A 1 457 ? -4.643 -8.049 14.530 1.00 94.62 457 VAL A C 1
ATOM 3429 O O . VAL A 1 457 ? -5.588 -7.932 13.741 1.00 94.62 457 VAL A O 1
ATOM 3432 N N . PRO A 1 458 ? -3.420 -8.427 14.120 1.00 92.94 458 PRO A N 1
ATOM 3433 C CA . PRO A 1 458 ? -3.171 -9.004 12.801 1.00 92.94 458 PRO A CA 1
ATOM 3434 C C . PRO A 1 458 ? -4.092 -10.211 12.546 1.00 92.94 458 PRO A C 1
ATOM 3436 O O . PRO A 1 458 ? -4.412 -10.957 13.475 1.00 92.94 458 PRO A O 1
ATOM 3439 N N . ALA A 1 459 ? -4.583 -10.372 11.314 1.00 90.25 459 ALA A N 1
ATOM 3440 C CA . ALA A 1 459 ? -5.607 -11.373 10.992 1.00 90.25 459 ALA A CA 1
ATOM 3441 C C . ALA A 1 459 ? -5.165 -12.819 11.294 1.00 90.25 459 ALA A C 1
ATOM 3443 O O . ALA A 1 459 ? -5.964 -13.611 11.790 1.00 90.25 459 ALA A O 1
ATOM 3444 N N . ASP A 1 460 ? -3.889 -13.129 11.079 1.00 87.62 460 ASP A N 1
ATOM 3445 C CA . ASP A 1 460 ? -3.247 -14.416 11.379 1.00 87.62 460 ASP A CA 1
ATOM 3446 C C . ASP A 1 460 ? -3.155 -14.721 12.887 1.00 87.62 460 ASP A C 1
ATOM 3448 O O . ASP A 1 460 ? -3.088 -15.881 13.287 1.00 87.62 460 ASP A O 1
ATOM 3452 N N . ARG A 1 461 ? -3.218 -13.698 13.746 1.00 91.19 461 ARG A N 1
ATOM 3453 C CA . ARG A 1 461 ? -3.191 -13.837 15.215 1.00 91.19 461 ARG A CA 1
ATOM 3454 C C . ARG A 1 461 ? -4.569 -13.891 15.852 1.00 91.19 461 ARG A C 1
ATOM 3456 O O . ARG A 1 461 ? -4.692 -14.215 17.033 1.00 91.19 461 ARG A O 1
ATOM 3463 N N . PHE A 1 462 ? -5.613 -13.575 15.089 1.00 93.94 462 PHE A N 1
ATOM 3464 C CA . PHE A 1 462 ? -6.969 -13.493 15.617 1.00 93.94 462 PHE A CA 1
ATOM 3465 C C . PHE A 1 462 ? -7.455 -14.815 16.225 1.00 93.94 462 PHE A C 1
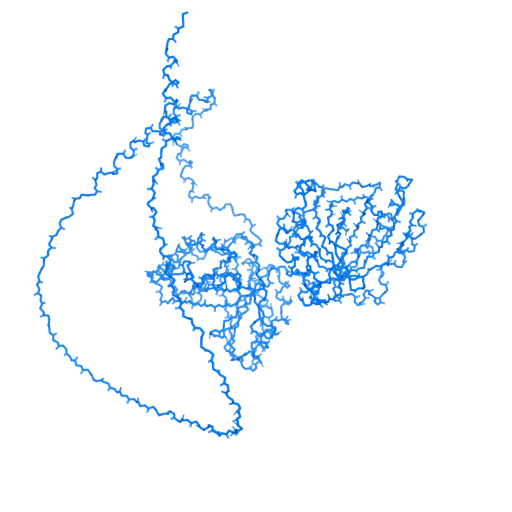ATOM 3467 O O . PHE A 1 462 ? -8.107 -14.782 17.265 1.00 93.94 462 PHE A O 1
ATOM 3474 N N . GLY A 1 463 ? -7.106 -15.960 15.623 1.00 94.75 463 GLY A N 1
ATOM 3475 C CA . GLY A 1 463 ? -7.472 -17.284 16.141 1.00 94.75 463 GLY A CA 1
ATOM 3476 C C . GLY A 1 463 ? -7.001 -17.494 17.581 1.00 94.75 463 GLY A C 1
ATOM 3477 O O . GLY A 1 463 ? -7.824 -17.700 18.464 1.00 94.75 463 GLY A O 1
ATOM 3478 N N . ALA A 1 464 ? -5.703 -17.306 17.837 1.00 94.31 464 ALA A N 1
ATOM 3479 C CA . ALA A 1 464 ? -5.123 -17.471 19.171 1.00 94.31 464 ALA A CA 1
ATOM 3480 C C . ALA A 1 464 ? -5.718 -16.502 20.208 1.00 94.31 464 ALA A C 1
ATOM 3482 O O . ALA A 1 464 ? -5.991 -16.894 21.340 1.00 94.31 464 ALA A O 1
ATOM 3483 N N . TRP A 1 465 ? -5.954 -15.242 19.828 1.00 96.19 465 TRP A N 1
ATOM 3484 C CA . TRP A 1 465 ? -6.556 -14.262 20.738 1.00 96.19 465 TRP A CA 1
ATOM 3485 C C . TRP A 1 465 ? -8.025 -14.578 21.059 1.00 96.19 465 TRP A C 1
ATOM 3487 O O . TRP A 1 465 ? -8.453 -14.417 22.200 1.00 96.19 465 TRP A O 1
ATOM 3497 N N . LYS A 1 466 ? -8.787 -15.072 20.075 1.00 96.81 466 LYS A N 1
ATOM 3498 C CA . LYS A 1 466 ? -10.160 -15.554 20.265 1.00 96.81 466 LYS A CA 1
ATOM 3499 C C . LYS A 1 466 ? -10.212 -16.803 21.144 1.00 96.81 466 LYS A C 1
ATOM 3501 O O . LYS A 1 466 ? -11.077 -16.877 22.009 1.00 96.81 466 LYS A O 1
ATOM 3506 N N . ASP A 1 467 ? -9.315 -17.761 20.926 1.00 96.94 467 ASP A N 1
ATOM 3507 C CA . ASP A 1 467 ? -9.256 -19.011 21.695 1.00 96.94 467 ASP A CA 1
ATOM 3508 C C . ASP A 1 467 ? -8.886 -18.761 23.166 1.00 96.94 467 ASP A C 1
ATOM 3510 O O . ASP A 1 467 ? -9.278 -19.525 24.042 1.00 96.94 467 ASP A O 1
ATOM 3514 N N . ALA A 1 468 ? -8.188 -17.657 23.443 1.00 97.00 468 ALA A N 1
ATOM 3515 C CA . ALA A 1 468 ? -7.931 -17.162 24.792 1.00 97.00 468 ALA A CA 1
ATOM 3516 C C . ALA A 1 468 ? -9.104 -16.363 25.403 1.00 97.00 468 ALA A C 1
ATOM 3518 O O . ALA A 1 468 ? -8.955 -15.848 26.506 1.00 97.00 468 ALA A O 1
ATOM 3519 N N . GLU A 1 469 ? -10.239 -16.240 24.706 1.00 97.44 469 GLU A N 1
ATOM 3520 C CA . GLU A 1 469 ? -11.419 -15.448 25.098 1.00 97.44 469 GLU A CA 1
ATOM 3521 C C . GLU A 1 469 ? -11.185 -13.925 25.148 1.00 97.44 469 GLU A C 1
ATOM 3523 O O . GLU A 1 469 ? -11.768 -13.207 25.958 1.00 97.44 469 GLU A O 1
ATOM 3528 N N . PHE A 1 470 ? -10.368 -13.405 24.225 1.00 97.44 470 PHE A N 1
ATOM 3529 C CA . PHE A 1 470 ? -10.118 -11.967 24.038 1.00 97.44 470 PHE A CA 1
ATOM 3530 C C . PHE A 1 470 ? -9.582 -11.221 25.279 1.00 97.44 470 PHE A C 1
ATOM 3532 O O . PHE A 1 470 ? -10.038 -10.109 25.558 1.00 97.44 470 PHE A O 1
ATOM 3539 N N . PRO A 1 471 ? -8.606 -11.745 26.039 1.00 96.19 471 PRO A N 1
ATOM 3540 C CA . PRO A 1 471 ? -8.156 -11.088 27.262 1.00 96.19 471 PRO A CA 1
ATOM 3541 C C . PRO A 1 471 ? -7.611 -9.679 26.951 1.00 96.19 471 PRO A C 1
ATOM 3543 O O . PRO A 1 471 ? -6.959 -9.506 25.911 1.00 96.19 471 PRO A O 1
ATOM 3546 N N . PRO A 1 472 ? -7.855 -8.665 27.812 1.00 97.56 472 PRO A N 1
ATOM 3547 C CA . PRO A 1 472 ? -8.581 -8.685 29.098 1.00 97.56 472 PRO A CA 1
ATOM 3548 C C . PRO A 1 472 ? -10.082 -8.287 29.004 1.00 97.56 472 PRO A C 1
ATOM 3550 O O . PRO A 1 472 ? -10.582 -7.546 29.851 1.00 97.56 472 PRO A O 1
ATOM 3553 N N . GLU A 1 473 ? -10.800 -8.683 27.941 1.00 98.06 473 GLU A N 1
ATOM 3554 C CA . GLU A 1 473 ? -12.184 -8.243 27.661 1.00 98.06 473 GLU A CA 1
ATOM 3555 C C . GLU A 1 473 ? -13.148 -8.477 28.833 1.00 98.06 473 GLU A C 1
ATOM 3557 O O . GLU A 1 473 ? -13.884 -7.564 29.207 1.00 98.06 473 GLU A O 1
ATOM 3562 N N . ALA A 1 474 ? -13.156 -9.676 29.420 1.00 98.12 474 ALA A N 1
ATOM 3563 C CA . ALA A 1 474 ? -14.135 -10.044 30.439 1.00 98.12 474 ALA A CA 1
ATOM 3564 C C . ALA A 1 474 ? -14.035 -9.155 31.689 1.00 98.12 474 ALA A C 1
ATOM 3566 O O . ALA A 1 474 ? -15.046 -8.621 32.156 1.00 98.12 474 ALA A O 1
ATOM 3567 N N . GLU A 1 475 ? -12.822 -8.947 32.207 1.00 98.44 475 GLU A N 1
ATOM 3568 C CA . GLU A 1 475 ? -12.588 -8.108 33.380 1.00 98.44 475 GLU A CA 1
ATOM 3569 C C . GLU A 1 475 ? -12.857 -6.632 33.074 1.00 98.44 475 GLU A C 1
ATOM 3571 O O . GLU A 1 475 ? -13.512 -5.945 33.861 1.00 98.44 475 GLU A O 1
ATOM 3576 N N . PHE A 1 476 ? -12.423 -6.159 31.900 1.00 98.44 476 PHE A N 1
ATOM 3577 C CA . PHE A 1 476 ? -12.669 -4.789 31.460 1.00 98.44 476 PHE A CA 1
ATOM 3578 C C . PHE A 1 476 ? -14.173 -4.474 31.383 1.00 98.44 476 PHE A C 1
ATOM 3580 O O . PHE A 1 476 ? -14.624 -3.458 31.914 1.00 98.44 476 PHE A O 1
ATOM 3587 N N . LEU A 1 477 ? -14.971 -5.346 30.755 1.00 98.38 477 LEU A N 1
ATOM 3588 C CA . LEU A 1 477 ? -16.415 -5.141 30.600 1.00 98.38 477 LEU A CA 1
ATOM 3589 C C . LEU A 1 477 ? -17.170 -5.235 31.930 1.00 98.38 477 LEU A C 1
ATOM 3591 O O . LEU A 1 477 ? -18.146 -4.504 32.125 1.00 98.38 477 LEU A O 1
ATOM 3595 N N . ALA A 1 478 ? -16.732 -6.106 32.845 1.00 98.44 478 ALA A N 1
ATOM 3596 C CA . ALA A 1 478 ? -17.315 -6.211 34.179 1.00 98.44 478 ALA A CA 1
ATOM 3597 C C . ALA A 1 478 ? -17.122 -4.910 34.975 1.00 98.44 478 ALA A C 1
ATOM 3599 O O . ALA A 1 478 ? -18.084 -4.385 35.537 1.00 98.44 478 ALA A O 1
ATOM 3600 N N . GLU A 1 479 ? -15.910 -4.346 34.963 1.00 98.56 479 GLU A N 1
ATOM 3601 C CA . GLU A 1 479 ? -15.623 -3.069 35.627 1.00 98.56 479 GLU A CA 1
ATOM 3602 C C . GLU A 1 479 ? -16.351 -1.900 34.965 1.00 98.56 479 GLU A C 1
ATOM 3604 O O . GLU A 1 479 ? -16.914 -1.058 35.662 1.00 98.56 479 GLU A O 1
ATOM 3609 N N . LEU A 1 480 ? -16.420 -1.878 33.630 1.00 98.06 480 LEU A N 1
ATOM 3610 C CA . LEU A 1 480 ? -17.153 -0.854 32.887 1.00 98.06 480 LEU A CA 1
ATOM 3611 C C . LEU A 1 480 ? -18.658 -0.871 33.212 1.00 98.06 480 LEU A C 1
ATOM 3613 O O . LEU A 1 480 ? -19.265 0.187 33.365 1.00 98.06 480 LEU A O 1
ATOM 3617 N N . SER A 1 481 ? -19.252 -2.060 33.356 1.00 98.12 481 SER A N 1
ATOM 3618 C CA . SER A 1 481 ? -20.680 -2.238 33.673 1.00 98.12 481 SER A CA 1
ATOM 3619 C C . SER A 1 481 ? -21.045 -1.842 35.105 1.00 98.12 481 SER A C 1
ATOM 3621 O O . SER A 1 481 ? -22.209 -1.567 35.382 1.00 98.12 481 SER A O 1
ATOM 3623 N N . ALA A 1 482 ? -20.073 -1.825 36.021 1.00 98.38 482 ALA A N 1
ATOM 3624 C CA . ALA A 1 482 ? -20.285 -1.459 37.420 1.00 98.38 482 ALA A CA 1
ATOM 3625 C C . ALA A 1 482 ? -20.315 0.064 37.656 1.00 98.38 482 ALA A C 1
ATOM 3627 O O . ALA A 1 482 ? -20.641 0.510 38.756 1.00 98.38 482 ALA A O 1
ATOM 3628 N N . ILE A 1 483 ? -19.965 0.870 36.648 1.00 98.19 483 ILE A N 1
ATOM 3629 C CA . ILE A 1 483 ? -19.932 2.330 36.754 1.00 98.19 483 ILE A CA 1
ATOM 3630 C C . ILE A 1 483 ? -21.357 2.888 36.713 1.00 98.19 483 ILE A C 1
ATOM 3632 O O . ILE A 1 483 ? -22.098 2.696 35.747 1.00 98.19 483 ILE A O 1
ATOM 3636 N N . GLU A 1 484 ? -21.718 3.665 37.732 1.00 97.81 484 GLU A N 1
ATOM 3637 C CA . GLU A 1 484 ? -22.974 4.410 37.746 1.00 97.81 484 GLU A CA 1
ATOM 3638 C C . GLU A 1 484 ? -23.066 5.369 36.544 1.00 97.81 484 GLU A C 1
ATOM 3640 O O . GLU A 1 484 ? -22.152 6.148 36.261 1.00 97.81 484 GLU A O 1
ATOM 3645 N N . GLY A 1 485 ? -24.182 5.304 35.814 1.00 97.31 485 GLY A N 1
ATOM 3646 C CA . GLY A 1 485 ? -24.409 6.091 34.599 1.00 97.31 485 GLY A CA 1
ATOM 3647 C C . GLY A 1 485 ? -23.886 5.455 33.305 1.00 97.31 485 GLY A C 1
ATOM 3648 O O . GLY A 1 485 ? -24.076 6.047 32.242 1.00 97.31 485 GLY A O 1
ATOM 3649 N N . ILE A 1 486 ? -23.271 4.266 33.359 1.00 98.19 486 ILE A N 1
ATOM 3650 C CA . ILE A 1 486 ? -23.000 3.447 32.171 1.00 98.19 486 ILE A CA 1
ATOM 3651 C C . ILE A 1 486 ? -24.198 2.539 31.860 1.00 98.19 486 ILE A C 1
ATOM 3653 O O . ILE A 1 486 ? -24.827 1.968 32.746 1.00 98.19 486 ILE A O 1
ATOM 3657 N N . SER A 1 487 ? -24.516 2.389 30.574 1.00 97.88 487 SER A N 1
ATOM 3658 C CA . SER A 1 487 ? -25.525 1.447 30.077 1.00 97.88 487 SER A CA 1
ATOM 3659 C C . SER A 1 487 ? -25.103 0.828 28.741 1.00 97.88 487 SER A C 1
ATOM 3661 O O . SER A 1 487 ? -24.111 1.244 28.145 1.00 97.88 487 SER A O 1
ATOM 3663 N N . GLN A 1 488 ? -25.851 -0.175 28.263 1.00 96.88 488 GLN A N 1
ATOM 3664 C CA . GLN A 1 488 ? -25.644 -0.817 26.951 1.00 96.88 488 GLN A CA 1
ATOM 3665 C C . GLN A 1 488 ? -24.196 -1.274 26.710 1.00 96.88 488 GLN A C 1
ATOM 3667 O O . GLN A 1 488 ? -23.604 -0.969 25.675 1.00 96.88 488 GLN A O 1
ATOM 3672 N N . VAL A 1 489 ? -23.614 -1.976 27.684 1.00 98.12 489 VAL A N 1
ATOM 3673 C CA . VAL A 1 489 ? -22.289 -2.580 27.518 1.00 98.12 489 VAL A CA 1
ATOM 3674 C C . VAL A 1 489 ? -22.406 -3.744 26.536 1.00 98.12 489 VAL A C 1
ATOM 3676 O O . VAL A 1 489 ? -23.089 -4.729 26.807 1.00 98.12 489 VAL A O 1
ATOM 3679 N N . GLU A 1 490 ? -21.771 -3.611 25.377 1.00 97.12 490 GLU A N 1
ATOM 3680 C CA . GLU A 1 490 ? -21.829 -4.590 24.294 1.00 97.12 490 GLU A CA 1
ATOM 3681 C C . GLU A 1 490 ? -20.469 -4.747 23.607 1.00 97.12 490 GLU A C 1
ATOM 3683 O O . GLU A 1 490 ? -19.568 -3.909 23.727 1.00 97.12 490 GLU A O 1
ATOM 3688 N N . THR A 1 491 ? -20.327 -5.842 22.862 1.00 97.88 491 THR A N 1
ATOM 3689 C CA . THR A 1 491 ? -19.137 -6.122 22.061 1.00 97.88 491 THR A CA 1
ATOM 3690 C C . THR A 1 491 ? -19.499 -6.308 20.600 1.00 97.88 491 THR A C 1
ATOM 3692 O O . THR A 1 491 ? -20.568 -6.811 20.254 1.00 97.88 491 THR A O 1
ATOM 3695 N N . GLN A 1 492 ? -18.587 -5.923 19.715 1.00 97.06 492 GLN A N 1
ATOM 3696 C CA . GLN A 1 492 ? -18.733 -6.127 18.283 1.00 97.06 492 GLN A CA 1
ATOM 3697 C C . GLN A 1 492 ? -17.414 -6.600 17.682 1.00 97.06 492 GLN A C 1
ATOM 3699 O O . GLN A 1 492 ? -16.335 -6.211 18.113 1.00 97.06 492 GLN A O 1
ATOM 3704 N N . MET A 1 493 ? -17.503 -7.460 16.670 1.00 96.94 493 MET A N 1
ATOM 3705 C CA . MET A 1 493 ? -16.350 -7.942 15.919 1.00 96.94 493 MET A CA 1
ATOM 3706 C C . MET A 1 493 ? -16.466 -7.506 14.462 1.00 96.94 493 MET A C 1
ATOM 3708 O O . MET A 1 493 ? -17.523 -7.663 13.842 1.00 96.94 493 MET A O 1
ATOM 3712 N N . TYR A 1 494 ? -15.377 -6.989 13.907 1.00 97.19 494 TYR A N 1
ATOM 3713 C CA . TYR A 1 494 ? -15.312 -6.582 12.508 1.00 97.19 494 TYR A CA 1
ATOM 3714 C C . TYR A 1 494 ? -13.899 -6.685 11.948 1.00 97.19 494 TYR A C 1
ATOM 3716 O O . TYR A 1 494 ? -12.910 -6.756 12.674 1.00 97.19 494 TYR A O 1
ATOM 3724 N N . THR A 1 495 ? -13.808 -6.684 10.625 1.00 96.88 495 THR A N 1
ATOM 3725 C CA . THR A 1 495 ? -12.534 -6.576 9.920 1.00 96.88 495 THR A CA 1
ATOM 3726 C C . THR A 1 495 ? -12.181 -5.107 9.747 1.00 96.88 495 THR A C 1
ATOM 3728 O O . THR A 1 495 ? -13.059 -4.305 9.413 1.00 96.88 495 THR A O 1
ATOM 3731 N N . LEU A 1 496 ? -10.912 -4.764 9.940 1.00 94.94 496 LEU A N 1
ATOM 3732 C CA . LEU A 1 496 ? -10.402 -3.402 9.846 1.00 94.94 496 LEU A CA 1
ATOM 3733 C C . LEU A 1 496 ? -9.232 -3.361 8.861 1.00 94.94 496 LEU A C 1
ATOM 3735 O O . LEU A 1 496 ? -8.360 -4.229 8.881 1.00 94.94 496 LEU A O 1
ATOM 3739 N N . GLN A 1 497 ? -9.211 -2.337 8.014 1.00 91.94 497 GLN A N 1
ATOM 3740 C CA . GLN A 1 497 ? -8.073 -2.019 7.160 1.00 91.94 497 GLN A CA 1
ATOM 3741 C C . GLN A 1 497 ? -7.725 -0.541 7.321 1.00 91.94 497 GLN A C 1
ATOM 3743 O O . GLN A 1 497 ? -8.593 0.322 7.188 1.00 91.94 497 GLN A O 1
ATOM 3748 N N . HIS A 1 498 ? -6.455 -0.261 7.598 1.00 89.69 498 HIS A N 1
ATOM 3749 C CA . HIS A 1 498 ? -5.893 1.078 7.428 1.00 89.69 498 HIS A CA 1
ATOM 3750 C C . HIS A 1 498 ? -5.616 1.261 5.947 1.00 89.69 498 HIS A C 1
ATOM 3752 O O . HIS A 1 498 ? -4.985 0.403 5.330 1.00 89.69 498 HIS A O 1
ATOM 3758 N N . LEU A 1 499 ? -6.171 2.317 5.373 1.00 84.12 499 LEU A N 1
ATOM 3759 C CA . LEU A 1 499 ? -6.019 2.615 3.958 1.00 84.12 499 LEU A CA 1
ATOM 3760 C C . LEU A 1 499 ? -4.983 3.705 3.726 1.00 84.12 499 LEU A C 1
ATOM 3762 O O . LEU A 1 499 ? -4.611 3.910 2.585 1.00 84.12 499 LEU A O 1
ATOM 3766 N N . ASP A 1 500 ? -4.513 4.387 4.765 1.00 77.19 500 ASP A N 1
ATOM 3767 C CA . ASP A 1 500 ? -3.451 5.384 4.715 1.00 77.19 500 ASP A CA 1
ATOM 3768 C C . ASP A 1 500 ? -2.061 4.757 4.500 1.00 77.19 500 ASP A C 1
ATOM 3770 O O . ASP A 1 500 ? -1.706 3.758 5.121 1.00 77.19 500 ASP A O 1
ATOM 3774 N N . GLY A 1 501 ? -1.274 5.366 3.606 1.00 57.19 501 GLY A N 1
ATOM 3775 C CA . GLY A 1 501 ? 0.111 4.975 3.300 1.00 57.19 501 GLY A CA 1
ATOM 3776 C C . GLY A 1 501 ? 1.171 5.844 3.989 1.00 57.19 501 GLY A C 1
ATOM 3777 O O . GLY A 1 501 ? 2.354 5.751 3.668 1.00 57.19 501 GLY A O 1
ATOM 3778 N N . THR A 1 502 ? 0.778 6.745 4.895 1.00 52.50 502 THR A N 1
ATOM 3779 C CA . THR A 1 502 ? 1.668 7.773 5.458 1.00 52.50 502 THR A CA 1
ATOM 3780 C C . THR A 1 502 ? 1.873 7.632 6.963 1.00 52.50 502 THR A C 1
ATOM 3782 O O . THR A 1 502 ? 1.042 7.107 7.701 1.00 52.50 502 THR A O 1
ATOM 3785 N N . VAL A 1 503 ? 3.021 8.131 7.427 1.00 55.56 503 VAL A N 1
ATOM 3786 C CA . VAL A 1 503 ? 3.313 8.295 8.853 1.00 55.56 503 VAL A CA 1
ATOM 3787 C C . VAL A 1 503 ? 2.375 9.363 9.410 1.00 55.56 503 VAL A C 1
ATOM 3789 O O . VAL A 1 503 ? 2.368 10.503 8.944 1.00 55.56 503 VAL A O 1
ATOM 3792 N N . LEU A 1 504 ? 1.580 8.990 10.409 1.00 66.56 504 LEU A N 1
ATOM 3793 C CA . LEU A 1 504 ? 0.666 9.906 11.078 1.00 66.56 504 LEU A CA 1
ATOM 3794 C C . LEU A 1 504 ? 1.460 10.978 11.829 1.00 66.56 504 LEU A C 1
ATOM 3796 O O . LEU A 1 504 ? 2.271 10.661 12.696 1.00 66.56 504 LEU A O 1
ATOM 3800 N N . THR A 1 505 ? 1.190 12.251 11.548 1.00 65.31 505 THR A N 1
ATOM 3801 C CA . THR A 1 505 ? 1.580 13.334 12.449 1.00 65.31 505 THR A CA 1
ATOM 3802 C C . THR A 1 505 ? 0.638 13.333 13.649 1.00 65.31 505 THR A C 1
ATOM 3804 O O . THR A 1 505 ? -0.590 13.410 13.510 1.00 65.31 505 THR A O 1
ATOM 3807 N N . GLU A 1 506 ? 1.200 13.204 14.849 1.00 75.69 506 GLU A N 1
ATOM 3808 C CA . GLU A 1 506 ? 0.418 13.363 16.069 1.00 75.69 506 GLU A CA 1
ATOM 3809 C C . GLU A 1 506 ? 0.010 14.830 16.225 1.00 75.69 506 GLU A C 1
ATOM 3811 O O . GLU A 1 506 ? 0.840 15.738 16.200 1.00 75.69 506 GLU A O 1
ATOM 3816 N N . GLY A 1 507 ? -1.297 15.066 16.354 1.00 80.31 507 GLY A N 1
ATOM 3817 C CA . GLY A 1 507 ? -1.825 16.384 16.684 1.00 80.31 507 GLY A CA 1
ATOM 3818 C C . GLY A 1 507 ? -1.606 16.724 18.158 1.00 80.31 507 GLY A C 1
ATOM 3819 O O . GLY A 1 507 ? -1.386 15.843 18.991 1.00 80.31 507 GLY A O 1
ATOM 3820 N N . ALA A 1 508 ? -1.741 18.005 18.500 1.00 89.38 508 ALA A N 1
ATOM 3821 C CA . ALA A 1 508 ? -1.757 18.432 19.894 1.00 89.38 508 ALA A CA 1
ATOM 3822 C C . ALA A 1 508 ? -2.920 17.775 20.658 1.00 89.38 508 ALA A C 1
ATOM 3824 O O . ALA A 1 508 ? -4.053 17.711 20.168 1.00 89.38 508 ALA A O 1
ATOM 3825 N N . MET A 1 509 ? -2.637 17.315 21.876 1.00 93.50 509 MET A N 1
ATOM 3826 C CA . MET A 1 509 ? -3.638 16.729 22.763 1.00 93.50 509 MET A CA 1
ATOM 3827 C C . MET A 1 509 ? -4.631 17.795 23.236 1.00 93.50 509 MET A C 1
ATOM 3829 O O . MET A 1 509 ? -4.252 18.878 23.677 1.00 93.50 509 MET A O 1
ATOM 3833 N N . LYS A 1 510 ? -5.917 17.465 23.158 1.00 94.88 510 LYS A N 1
ATOM 3834 C CA . LYS A 1 510 ? -7.048 18.241 23.666 1.00 94.88 510 LYS A CA 1
ATOM 3835 C C . LYS A 1 510 ? -7.797 17.419 24.704 1.00 94.88 510 LYS A C 1
ATOM 3837 O O . LYS A 1 510 ? -7.793 16.196 24.646 1.00 94.88 510 LYS A O 1
ATOM 3842 N N . GLU A 1 511 ? -8.469 18.084 25.630 1.00 95.25 511 GLU A N 1
ATOM 3843 C CA . GLU A 1 511 ? -9.233 17.431 26.693 1.00 95.25 511 GLU A CA 1
ATOM 3844 C C . GLU A 1 511 ? -10.740 17.533 26.414 1.00 95.25 511 GLU A C 1
ATOM 3846 O O . GLU A 1 511 ? -11.251 18.596 26.059 1.00 95.25 511 GLU A O 1
ATOM 3851 N N . LYS A 1 512 ? -11.466 16.413 26.520 1.00 92.44 512 LYS A N 1
ATOM 3852 C CA . LYS A 1 512 ? -12.925 16.341 26.292 1.00 92.44 512 LYS A CA 1
ATOM 3853 C C . LYS A 1 512 ? -13.734 16.396 27.596 1.00 92.44 512 LYS A C 1
ATOM 3855 O O . LYS A 1 512 ? -14.871 16.892 27.616 1.00 92.44 512 LYS A O 1
ATOM 3860 N N . ALA A 1 513 ? -13.150 15.829 28.640 1.00 93.75 513 ALA A N 1
ATOM 3861 C CA . ALA A 1 513 ? -13.572 15.775 30.036 1.00 93.75 513 ALA A CA 1
ATOM 3862 C C . ALA A 1 513 ? -12.303 15.510 30.873 1.00 93.75 513 ALA A C 1
ATOM 3864 O O . ALA A 1 513 ? -11.321 15.069 30.273 1.00 93.75 513 ALA A O 1
ATOM 3865 N N . PRO A 1 514 ? -12.299 15.728 32.199 1.00 95.56 514 PRO A N 1
ATOM 3866 C CA . PRO A 1 514 ? -11.114 15.522 33.035 1.00 95.56 514 PRO A CA 1
ATOM 3867 C C . PRO A 1 514 ? -10.419 14.170 32.785 1.00 95.56 514 PRO A C 1
ATOM 3869 O O . PRO A 1 514 ? -11.014 13.117 33.013 1.00 95.56 514 PRO A O 1
ATOM 3872 N N . GLY A 1 515 ? -9.183 14.195 32.276 1.00 93.19 515 GLY A N 1
ATOM 3873 C CA . GLY A 1 515 ? -8.381 13.006 31.932 1.00 93.19 515 GLY A CA 1
ATOM 3874 C C . GLY A 1 515 ? -8.732 12.325 30.599 1.00 93.19 515 GLY A C 1
ATOM 3875 O O . GLY A 1 515 ? -8.031 11.426 30.146 1.00 93.19 515 GLY A O 1
ATOM 3876 N N . VAL A 1 516 ? -9.786 12.762 29.907 1.00 95.31 516 VAL A N 1
ATOM 3877 C CA . VAL A 1 516 ? -10.249 12.184 28.636 1.00 95.31 516 VAL A CA 1
ATOM 3878 C C . VAL A 1 516 ? -9.643 12.962 27.472 1.00 95.31 516 VAL A C 1
ATOM 3880 O O . VAL A 1 516 ? -10.264 13.863 26.897 1.00 95.31 516 VAL A O 1
ATOM 3883 N N . MET A 1 517 ? -8.411 12.608 27.119 1.00 95.44 517 MET A N 1
ATOM 3884 C CA . MET A 1 517 ? -7.626 13.322 26.106 1.00 95.44 517 MET A CA 1
ATOM 3885 C C . MET A 1 517 ? -7.892 12.816 24.687 1.00 95.44 517 MET A C 1
ATOM 3887 O O . MET A 1 517 ? -8.244 11.662 24.511 1.00 95.44 517 MET A O 1
ATOM 3891 N N . PHE A 1 518 ? -7.730 13.631 23.650 1.00 95.56 518 PHE A N 1
ATOM 3892 C CA . PHE A 1 518 ? -7.789 13.224 22.243 1.00 95.56 518 PHE A CA 1
ATOM 3893 C C . PHE A 1 518 ? -6.917 14.145 21.392 1.00 95.56 518 PHE A C 1
ATOM 3895 O O . PHE A 1 518 ? -6.835 15.337 21.662 1.00 95.56 518 PHE A O 1
ATOM 3902 N N . ASN A 1 519 ? -6.309 13.630 20.329 1.00 94.81 519 ASN A N 1
ATOM 3903 C CA . ASN A 1 519 ? -5.529 14.437 19.382 1.00 94.81 519 ASN A CA 1
ATOM 3904 C C . ASN A 1 519 ? -6.133 14.471 17.975 1.00 94.81 519 ASN A C 1
ATOM 3906 O O . ASN A 1 519 ? -5.632 15.192 17.110 1.00 94.81 519 ASN A O 1
ATOM 3910 N N . ARG A 1 520 ? -7.211 13.714 17.732 1.00 95.12 520 ARG A N 1
ATOM 3911 C CA . ARG A 1 520 ? -7.855 13.619 16.420 1.00 95.12 520 ARG A CA 1
ATOM 3912 C C . ARG A 1 520 ? -9.370 13.702 16.522 1.00 95.12 520 ARG A C 1
ATOM 3914 O O . ARG A 1 520 ? -9.977 13.259 17.501 1.00 95.12 520 ARG A O 1
ATOM 3921 N N . VAL A 1 521 ? -9.972 14.252 15.477 1.00 96.00 521 VAL A N 1
ATOM 3922 C CA . VAL A 1 521 ? -11.422 14.243 15.267 1.00 96.00 521 VAL A CA 1
ATOM 3923 C C . VAL A 1 521 ? -11.693 13.452 13.998 1.00 96.00 521 VAL A C 1
ATOM 3925 O O . VAL A 1 521 ? -10.966 13.588 13.013 1.00 96.00 521 VAL A O 1
ATOM 3928 N N . ALA A 1 522 ? -12.699 12.588 14.048 1.00 96.00 522 ALA A N 1
ATOM 3929 C CA . ALA A 1 522 ? -13.045 11.694 12.961 1.00 96.00 522 ALA A CA 1
ATOM 3930 C C . ALA A 1 522 ? -14.469 11.937 12.466 1.00 96.00 522 ALA A C 1
ATOM 3932 O O . ALA A 1 522 ? -15.384 12.191 13.257 1.00 96.00 522 ALA A O 1
ATOM 3933 N N . ARG A 1 523 ? -14.638 11.792 11.151 1.00 96.69 523 ARG A N 1
ATOM 3934 C CA . ARG A 1 523 ? -15.921 11.557 10.500 1.00 96.69 523 ARG A CA 1
ATOM 3935 C C . ARG A 1 523 ? -16.017 10.097 10.099 1.00 96.69 523 ARG A C 1
ATOM 3937 O O . ARG A 1 523 ? -15.148 9.571 9.410 1.00 96.69 523 ARG A O 1
ATOM 3944 N N . GLU A 1 524 ? -17.086 9.461 10.549 1.00 97.06 524 GLU A N 1
ATOM 3945 C CA . GLU A 1 524 ? -17.497 8.136 10.111 1.00 97.06 524 GLU A CA 1
ATOM 3946 C C . GLU A 1 524 ? -18.625 8.283 9.099 1.00 97.06 524 GLU A C 1
ATOM 3948 O O . GLU A 1 524 ? -19.635 8.929 9.379 1.00 97.06 524 GLU A O 1
ATOM 3953 N N . TRP A 1 525 ? -18.459 7.656 7.944 1.00 98.06 525 TRP A N 1
ATOM 3954 C CA . TRP A 1 525 ? -19.492 7.455 6.938 1.00 98.06 525 TRP A CA 1
ATOM 3955 C C . TRP A 1 525 ? -19.857 5.989 6.955 1.00 98.06 525 TRP A C 1
ATOM 3957 O O . TRP A 1 525 ? -18.974 5.136 6.858 1.00 98.06 525 TRP A O 1
ATOM 3967 N N . ARG A 1 526 ? -21.139 5.669 7.088 1.00 97.56 526 ARG A N 1
ATOM 3968 C CA . ARG A 1 526 ? -21.567 4.280 7.235 1.00 97.56 526 ARG A CA 1
ATOM 3969 C C . ARG A 1 526 ? -22.797 3.970 6.415 1.00 97.56 526 ARG A C 1
ATOM 3971 O O . ARG A 1 526 ? -23.610 4.847 6.145 1.00 97.56 526 ARG A O 1
ATOM 3978 N N . CYS A 1 527 ? -22.933 2.701 6.063 1.00 98.50 527 CYS A N 1
ATOM 3979 C CA . CYS A 1 527 ? -24.145 2.143 5.490 1.00 98.50 527 CYS A CA 1
ATOM 3980 C C . CYS A 1 527 ? -24.308 0.672 5.882 1.00 98.50 527 CYS A C 1
ATOM 3982 O O . CYS A 1 527 ? -23.357 0.022 6.334 1.00 98.50 527 CYS A O 1
ATOM 3984 N N . LYS A 1 528 ? -25.521 0.155 5.702 1.00 98.44 528 LYS A N 1
ATOM 3985 C CA . LYS A 1 528 ? -25.833 -1.272 5.732 1.00 98.44 528 LYS A CA 1
ATOM 3986 C C . LYS A 1 528 ? -25.793 -1.844 4.322 1.00 98.44 528 LYS A C 1
ATOM 3988 O O . LYS A 1 528 ? -26.198 -1.156 3.389 1.00 98.44 528 LYS A O 1
ATOM 3993 N N . TRP A 1 529 ? -25.370 -3.096 4.185 1.00 98.19 529 TRP A N 1
ATOM 3994 C CA . TRP A 1 529 ? -25.370 -3.834 2.917 1.00 98.19 529 TRP A CA 1
ATOM 3995 C C . TRP A 1 529 ? -26.128 -5.164 3.037 1.00 98.19 529 TRP A C 1
ATOM 3997 O O . TRP A 1 529 ? -26.092 -5.818 4.077 1.00 98.19 529 TRP A O 1
ATOM 4007 N N . GLU A 1 530 ? -26.826 -5.577 1.984 1.00 97.94 530 GLU A N 1
ATOM 4008 C CA . GLU A 1 530 ? -27.638 -6.803 1.992 1.00 97.94 530 GLU A CA 1
ATOM 4009 C C . GLU A 1 530 ? -26.825 -8.044 1.588 1.00 97.94 530 GLU A C 1
ATOM 4011 O O . GLU A 1 530 ? -26.871 -9.072 2.272 1.00 97.94 530 GLU A O 1
ATOM 4016 N N . ASP A 1 531 ? -26.019 -7.930 0.531 1.00 97.25 531 ASP A N 1
ATOM 4017 C CA . ASP A 1 531 ? -25.242 -9.027 -0.049 1.00 97.25 531 ASP A CA 1
ATOM 4018 C C . ASP A 1 531 ? -23.809 -8.620 -0.444 1.00 97.25 531 ASP A C 1
ATOM 4020 O O . ASP A 1 531 ? -23.405 -7.456 -0.360 1.00 97.25 531 ASP A O 1
ATOM 4024 N N . ASP A 1 532 ? -23.008 -9.604 -0.853 1.00 95.56 532 ASP A N 1
ATOM 4025 C CA . ASP A 1 532 ? -21.604 -9.384 -1.206 1.00 95.56 532 ASP A CA 1
ATOM 4026 C C . ASP A 1 532 ? -21.442 -8.483 -2.444 1.00 95.56 532 ASP A C 1
ATOM 4028 O O . ASP A 1 532 ? -20.425 -7.803 -2.567 1.00 95.56 532 ASP A O 1
ATOM 4032 N N . ALA A 1 533 ? -22.440 -8.417 -3.336 1.00 95.69 533 ALA A N 1
ATOM 4033 C CA . ALA A 1 533 ? -22.402 -7.523 -4.490 1.00 95.69 533 ALA A CA 1
ATOM 4034 C C . ALA A 1 533 ? -22.550 -6.057 -4.057 1.00 95.69 533 ALA A C 1
ATOM 4036 O O . ALA A 1 533 ? -21.786 -5.206 -4.521 1.00 95.69 533 ALA A O 1
ATOM 4037 N N . ALA A 1 534 ? -23.463 -5.772 -3.122 1.00 98.12 534 ALA A N 1
ATOM 4038 C CA . ALA A 1 534 ? -23.595 -4.461 -2.494 1.00 98.12 534 ALA A CA 1
ATOM 4039 C C . ALA A 1 534 ? -22.310 -4.072 -1.743 1.00 98.12 534 ALA A C 1
ATOM 4041 O O . ALA A 1 534 ? -21.817 -2.955 -1.900 1.00 98.12 534 ALA A O 1
ATOM 4042 N N . LEU A 1 535 ? -21.706 -5.003 -0.993 1.00 97.56 535 LEU A N 1
ATOM 4043 C CA . LEU A 1 535 ? -20.440 -4.766 -0.291 1.00 97.56 535 LEU A CA 1
ATOM 4044 C C . LEU A 1 535 ? -19.282 -4.443 -1.256 1.00 97.56 535 LEU A C 1
ATOM 4046 O O . LEU A 1 535 ? -18.549 -3.477 -1.032 1.00 97.56 535 LEU A O 1
ATOM 4050 N N . THR A 1 536 ? -19.124 -5.207 -2.341 1.00 91.75 536 THR A N 1
ATOM 4051 C CA . THR A 1 536 ? -18.122 -4.927 -3.385 1.00 91.75 536 THR A CA 1
ATOM 4052 C C . THR A 1 536 ? -18.375 -3.575 -4.058 1.00 91.75 536 THR A C 1
ATOM 4054 O O . THR A 1 536 ? -17.428 -2.838 -4.334 1.00 91.75 536 THR A O 1
ATOM 4057 N N . ALA A 1 537 ? -19.635 -3.200 -4.293 1.00 94.69 537 ALA A N 1
ATOM 4058 C CA . ALA A 1 537 ? -19.970 -1.889 -4.843 1.00 94.69 537 ALA A CA 1
ATOM 4059 C C . ALA A 1 537 ? -19.628 -0.744 -3.871 1.00 94.69 537 ALA A C 1
ATOM 4061 O O . ALA A 1 537 ? -19.087 0.273 -4.307 1.00 94.69 537 ALA A O 1
ATOM 4062 N N . CYS A 1 538 ? -19.859 -0.915 -2.562 1.00 97.81 538 CYS A N 1
ATOM 4063 C CA . CYS A 1 538 ? -19.426 0.049 -1.545 1.00 97.81 538 CYS A CA 1
ATOM 4064 C C . CYS A 1 538 ? -17.906 0.234 -1.556 1.00 97.81 538 CYS A C 1
ATOM 4066 O O . CYS A 1 538 ? -17.421 1.363 -1.474 1.00 97.81 538 CYS A O 1
ATOM 4068 N N . GLN A 1 539 ? -17.152 -0.863 -1.689 1.00 95.81 539 GLN A N 1
ATOM 4069 C CA . GLN A 1 539 ? -15.696 -0.801 -1.804 1.00 95.81 539 GLN A CA 1
ATOM 4070 C C . GLN A 1 539 ? -15.262 -0.032 -3.052 1.00 95.81 539 GLN A C 1
ATOM 4072 O O . GLN A 1 539 ? -14.407 0.838 -2.945 1.00 95.81 539 GLN A O 1
ATOM 4077 N N . LYS A 1 540 ? -15.894 -0.275 -4.204 1.00 85.88 540 LYS A N 1
ATOM 4078 C CA . LYS A 1 540 ? -15.580 0.459 -5.435 1.00 85.88 540 LYS A CA 1
ATOM 4079 C C . LYS A 1 540 ? -15.791 1.969 -5.274 1.00 85.88 540 LYS A C 1
ATOM 4081 O O . LYS A 1 540 ? -14.949 2.749 -5.702 1.00 85.88 540 LYS A O 1
ATOM 4086 N N . VAL A 1 541 ? -16.886 2.377 -4.628 1.00 96.38 541 VAL A N 1
ATOM 4087 C CA . VAL A 1 541 ? -17.128 3.793 -4.307 1.00 96.38 541 VAL A CA 1
ATOM 4088 C C . VAL A 1 541 ? -16.027 4.338 -3.391 1.00 96.38 541 VAL A C 1
ATOM 4090 O O . VAL A 1 541 ? -15.538 5.437 -3.614 1.00 96.38 541 VAL A O 1
ATOM 4093 N N . LEU A 1 542 ? -15.574 3.582 -2.389 1.00 95.00 542 LEU A N 1
ATOM 4094 C CA . LEU A 1 542 ? -14.429 3.993 -1.569 1.00 95.00 542 LEU A CA 1
ATOM 4095 C C . LEU A 1 542 ? -13.149 4.162 -2.391 1.00 95.00 542 LEU A C 1
ATOM 4097 O O . LEU A 1 542 ? -12.481 5.178 -2.228 1.00 95.00 542 LEU A O 1
ATOM 4101 N N . ASP A 1 543 ? -12.838 3.226 -3.283 1.00 84.44 543 ASP A N 1
ATOM 4102 C CA . ASP A 1 543 ? -11.641 3.290 -4.127 1.00 84.44 543 ASP A CA 1
ATOM 4103 C C . ASP A 1 543 ? -11.638 4.550 -5.012 1.00 84.44 543 ASP A C 1
ATOM 4105 O O . ASP A 1 543 ? -10.619 5.229 -5.107 1.00 84.44 543 ASP A O 1
ATOM 4109 N N . GLU A 1 544 ? -12.794 4.925 -5.577 1.00 85.81 544 GLU A N 1
ATOM 4110 C CA . GLU A 1 544 ? -12.963 6.142 -6.391 1.00 85.81 544 GLU A CA 1
ATOM 4111 C C . GLU A 1 544 ? -12.687 7.444 -5.610 1.00 85.81 544 GLU A C 1
ATOM 4113 O O . GLU A 1 544 ? -12.226 8.427 -6.191 1.00 85.81 544 GLU A O 1
ATOM 4118 N N . HIS A 1 545 ? -12.948 7.468 -4.296 1.00 91.94 545 HIS A N 1
ATOM 4119 C CA . HIS A 1 545 ? -12.748 8.651 -3.439 1.00 91.94 545 HIS A CA 1
ATOM 4120 C C . HIS A 1 545 ? -11.470 8.592 -2.597 1.00 91.94 545 HIS A C 1
ATOM 4122 O O . HIS A 1 545 ? -11.135 9.567 -1.915 1.00 91.94 545 HIS A O 1
ATOM 4128 N N . LEU A 1 546 ? -10.742 7.473 -2.630 1.00 86.88 546 LEU A N 1
ATOM 4129 C CA . LEU A 1 546 ? -9.626 7.232 -1.723 1.00 86.88 546 LEU A CA 1
ATOM 4130 C C . LEU A 1 546 ? -8.490 8.240 -1.924 1.00 86.88 546 LEU A C 1
ATOM 4132 O O . LEU A 1 546 ? -7.925 8.699 -0.934 1.00 86.88 546 LEU A O 1
ATOM 4136 N N . TYR A 1 547 ? -8.207 8.650 -3.164 1.00 81.31 547 TYR A N 1
ATOM 4137 C CA . TYR A 1 547 ? -7.201 9.680 -3.447 1.00 81.31 547 TYR A CA 1
ATOM 4138 C C . TYR A 1 547 ? -7.530 11.008 -2.763 1.00 81.31 547 TYR A C 1
ATOM 4140 O O . TYR A 1 547 ? -6.694 11.582 -2.066 1.00 81.31 547 TYR A O 1
ATOM 4148 N N . SER A 1 548 ? -8.774 11.479 -2.900 1.00 85.69 548 SER A N 1
ATOM 4149 C CA . SER A 1 548 ? -9.209 12.735 -2.282 1.00 85.69 548 SER A CA 1
ATOM 4150 C C . SER A 1 548 ? -9.168 12.659 -0.756 1.00 85.69 548 SER A C 1
ATOM 4152 O O . SER A 1 548 ? -8.831 13.651 -0.111 1.00 85.69 548 SER A O 1
ATOM 4154 N N . LEU A 1 549 ? -9.476 11.493 -0.181 1.00 88.38 549 LEU A N 1
ATOM 4155 C CA . LEU A 1 549 ? -9.370 11.254 1.256 1.00 88.38 549 LEU A CA 1
ATOM 4156 C C . LEU A 1 549 ? -7.911 11.255 1.734 1.00 88.38 549 LEU A C 1
ATOM 4158 O O . LEU A 1 549 ? -7.596 11.926 2.714 1.00 88.38 549 LEU A O 1
ATOM 4162 N N . LYS A 1 550 ? -7.022 10.545 1.026 1.00 84.38 550 LYS A N 1
ATOM 4163 C CA . LYS A 1 550 ? -5.584 10.444 1.329 1.00 84.38 550 LYS A CA 1
ATOM 4164 C C . LYS A 1 550 ? -4.829 11.753 1.116 1.00 84.38 550 LYS A C 1
ATOM 4166 O O . LYS A 1 550 ? -3.857 12.016 1.818 1.00 84.38 550 LYS A O 1
ATOM 4171 N N . GLY A 1 551 ? -5.260 12.569 0.155 1.00 82.50 551 GLY A N 1
ATOM 4172 C CA . GLY A 1 551 ? -4.603 13.823 -0.215 1.00 82.50 551 GLY A CA 1
ATOM 4173 C C . GLY A 1 551 ? -4.624 14.888 0.884 1.00 82.50 551 GLY A C 1
ATOM 4174 O O . GLY A 1 551 ? -3.910 15.885 0.787 1.00 82.50 551 GLY A O 1
ATOM 4175 N N . ARG A 1 552 ? -5.412 14.692 1.949 1.00 84.12 552 ARG A N 1
ATOM 4176 C CA . ARG A 1 552 ? -5.466 15.622 3.075 1.00 84.12 552 ARG A CA 1
ATOM 4177 C C . ARG A 1 552 ? -4.291 15.389 4.022 1.00 84.12 552 ARG A C 1
ATOM 4179 O O . ARG A 1 552 ? -4.154 14.313 4.611 1.00 84.12 552 ARG A O 1
ATOM 4186 N N . THR A 1 553 ? -3.474 16.424 4.206 1.00 81.81 553 THR A N 1
ATOM 4187 C CA . THR A 1 553 ? -2.321 16.412 5.114 1.00 81.81 553 THR A CA 1
ATOM 4188 C C . THR A 1 553 ? -2.711 15.911 6.499 1.00 81.81 553 THR A C 1
ATOM 4190 O O . THR A 1 553 ? -3.683 16.371 7.094 1.00 81.81 553 THR A O 1
ATOM 4193 N N . GLY A 1 554 ? -1.948 14.942 7.002 1.00 85.44 554 GLY A N 1
ATOM 4194 C CA . GLY A 1 554 ? -2.138 14.380 8.333 1.00 85.44 554 GLY A CA 1
ATOM 4195 C C . GLY A 1 554 ? -3.405 13.544 8.498 1.00 85.44 554 GLY A C 1
ATOM 4196 O O . GLY A 1 554 ? -3.651 13.110 9.619 1.00 85.44 554 GLY A O 1
ATOM 4197 N N . SER A 1 555 ? -4.207 13.307 7.452 1.00 89.88 555 SER A N 1
ATOM 4198 C CA . SER A 1 555 ? -5.412 12.476 7.534 1.00 89.88 555 SER A CA 1
ATOM 4199 C C . SER A 1 555 ? -5.091 10.988 7.710 1.00 89.88 555 SER A C 1
ATOM 4201 O O . SER A 1 555 ? -4.019 10.511 7.350 1.00 89.88 555 SER A O 1
ATOM 4203 N N . ARG A 1 556 ? -6.035 10.256 8.303 1.00 91.00 556 ARG A N 1
ATOM 4204 C CA . ARG A 1 556 ? -6.017 8.798 8.450 1.00 91.00 556 ARG A CA 1
ATOM 4205 C C . ARG A 1 556 ? -7.338 8.258 7.953 1.00 91.00 556 ARG A C 1
ATOM 4207 O O . ARG A 1 556 ? -8.373 8.725 8.428 1.00 91.00 556 ARG A O 1
ATOM 4214 N N . VAL A 1 557 ? -7.293 7.260 7.080 1.00 94.00 557 VAL A N 1
ATOM 4215 C CA . VAL A 1 557 ? -8.484 6.635 6.499 1.00 94.00 557 VAL A CA 1
ATOM 4216 C C . VAL A 1 557 ? -8.521 5.171 6.907 1.00 94.00 557 VAL A C 1
ATOM 4218 O O . VAL A 1 557 ? -7.581 4.422 6.658 1.00 94.00 557 VAL A O 1
ATOM 4221 N N . GLN A 1 558 ? -9.615 4.749 7.528 1.00 95.56 558 GLN A N 1
ATOM 4222 C CA . GLN A 1 558 ? -9.844 3.363 7.913 1.00 95.56 558 GLN A CA 1
ATOM 4223 C C . GLN A 1 558 ? -11.130 2.864 7.282 1.00 95.56 558 GLN A C 1
ATOM 4225 O O . GLN A 1 558 ? -12.126 3.583 7.224 1.00 95.56 558 GLN A O 1
ATOM 4230 N N . ARG A 1 559 ? -11.132 1.599 6.876 1.00 96.94 559 ARG A N 1
ATOM 4231 C CA . ARG A 1 559 ? -12.348 0.900 6.481 1.00 96.94 559 ARG A CA 1
ATOM 4232 C C . ARG A 1 559 ? -12.661 -0.196 7.482 1.00 96.94 559 ARG A C 1
ATOM 4234 O O . ARG A 1 559 ? -11.807 -1.024 7.802 1.00 96.94 559 ARG A O 1
ATOM 4241 N N . VAL A 1 560 ? -13.913 -0.232 7.920 1.00 97.56 560 VAL A N 1
ATOM 4242 C CA . VAL A 1 560 ? -14.458 -1.253 8.812 1.00 97.56 560 VAL A CA 1
ATOM 4243 C C . VAL A 1 560 ? -15.589 -1.993 8.107 1.00 97.56 560 VAL A C 1
ATOM 4245 O O . VAL A 1 560 ? -16.506 -1.373 7.571 1.00 97.56 560 VAL A O 1
ATOM 4248 N N . VAL A 1 561 ? -15.539 -3.326 8.132 1.00 97.44 561 VAL A N 1
ATOM 4249 C CA . VAL A 1 561 ? -16.603 -4.186 7.592 1.00 97.44 561 VAL A CA 1
ATOM 4250 C C . VAL A 1 561 ? -17.043 -5.185 8.655 1.00 97.44 561 VAL A C 1
ATOM 4252 O O . VAL A 1 561 ? -16.264 -6.004 9.143 1.00 97.44 561 VAL A O 1
ATOM 4255 N N . CYS A 1 562 ? -18.318 -5.121 9.019 1.00 96.69 562 CYS A N 1
ATOM 4256 C CA . CYS A 1 562 ? -18.933 -5.972 10.030 1.00 96.69 562 CYS A CA 1
ATOM 4257 C C . CYS A 1 562 ? -19.774 -7.052 9.349 1.00 96.69 562 CYS A C 1
ATOM 4259 O O . CYS A 1 562 ? -20.821 -6.761 8.776 1.00 96.69 562 CYS A O 1
ATOM 4261 N N . GLY A 1 563 ? -19.346 -8.315 9.431 1.00 90.38 563 GLY A N 1
ATOM 4262 C CA . GLY A 1 563 ? -20.072 -9.424 8.801 1.00 90.38 563 GLY A CA 1
ATOM 4263 C C . GLY A 1 563 ? -21.429 -9.732 9.445 1.00 90.38 563 GLY A C 1
ATOM 4264 O O . GLY A 1 563 ? -22.355 -10.108 8.736 1.00 90.38 563 GLY A O 1
ATOM 4265 N N . GLY A 1 564 ?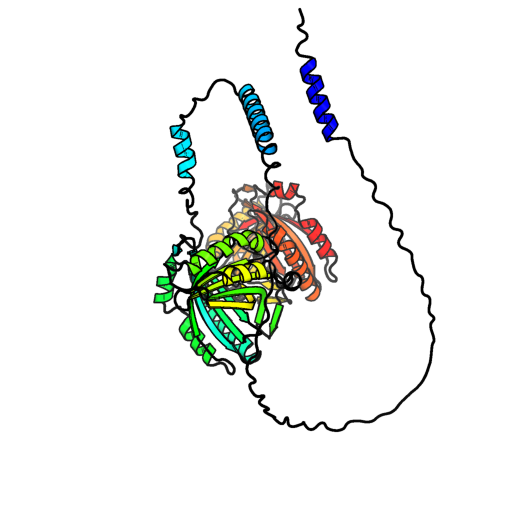 -21.550 -9.563 10.768 1.00 92.06 564 GLY A N 1
ATOM 4266 C CA . GLY A 1 564 ? -22.782 -9.879 11.502 1.00 92.06 564 GLY A CA 1
ATOM 4267 C C . GLY A 1 564 ? -23.846 -8.793 11.367 1.00 92.06 564 GLY A C 1
ATOM 4268 O O . GLY A 1 564 ? -24.976 -9.063 10.988 1.00 92.06 564 GLY A O 1
ATOM 4269 N N . CYS A 1 565 ? -23.462 -7.545 11.628 1.00 93.88 565 CYS A N 1
ATOM 4270 C CA . CYS A 1 565 ? -24.361 -6.396 11.585 1.00 93.88 565 CYS A CA 1
ATOM 4271 C C . CYS A 1 565 ? -24.475 -5.742 10.203 1.00 93.88 565 CYS A C 1
ATOM 4273 O O . CYS A 1 565 ? -25.194 -4.751 10.070 1.00 93.88 565 CYS A O 1
ATOM 4275 N N . LYS A 1 566 ? -23.740 -6.265 9.214 1.00 96.81 566 LYS A N 1
ATOM 4276 C CA . LYS A 1 566 ? -23.710 -5.788 7.830 1.00 96.81 566 LYS A CA 1
ATOM 4277 C C . LYS A 1 566 ? -23.391 -4.299 7.689 1.00 96.81 566 LYS A C 1
ATOM 4279 O O . LYS A 1 566 ? -23.911 -3.636 6.805 1.00 96.81 566 LYS A O 1
ATOM 4284 N N . ASP A 1 567 ? -22.539 -3.764 8.563 1.00 97.25 567 ASP A N 1
ATOM 4285 C CA . ASP A 1 567 ? -22.033 -2.395 8.424 1.00 97.25 567 ASP A CA 1
ATOM 4286 C C . ASP A 1 567 ? -20.838 -2.354 7.468 1.00 97.25 567 ASP A C 1
ATOM 4288 O O . ASP A 1 567 ? -19.911 -3.162 7.586 1.00 97.25 567 ASP A O 1
ATOM 4292 N N . PHE A 1 568 ? -20.832 -1.355 6.592 1.00 98.31 568 PHE A N 1
ATOM 4293 C CA . PHE A 1 568 ? -19.650 -0.844 5.906 1.00 98.31 568 PHE A CA 1
ATOM 4294 C C . PHE A 1 568 ? -19.402 0.577 6.409 1.00 98.31 568 PHE A C 1
ATOM 4296 O O . PHE A 1 568 ? -20.290 1.424 6.295 1.00 98.31 568 PHE A O 1
ATOM 4303 N N . LYS A 1 569 ? -18.228 0.832 6.994 1.00 98.00 569 LYS A N 1
ATOM 4304 C CA . LYS A 1 569 ? -17.862 2.142 7.543 1.00 98.00 569 LYS A CA 1
ATOM 4305 C C . LYS A 1 569 ? -16.539 2.617 6.956 1.00 98.00 569 LYS A C 1
ATOM 4307 O O . LYS A 1 569 ? -15.587 1.841 6.861 1.00 98.00 569 LYS A O 1
ATOM 4312 N N . VAL A 1 570 ? -16.478 3.900 6.637 1.00 97.81 570 VAL A N 1
ATOM 4313 C CA . VAL A 1 570 ? -15.264 4.636 6.285 1.00 97.81 570 VAL A CA 1
ATOM 4314 C C . VAL A 1 570 ? -15.045 5.668 7.375 1.00 97.81 570 VAL A C 1
ATOM 4316 O O . VAL A 1 570 ? -15.915 6.497 7.626 1.00 97.81 570 VAL A O 1
ATOM 4319 N N . VAL A 1 571 ? -13.910 5.590 8.055 1.00 97.00 571 VAL A N 1
ATOM 4320 C CA . VAL A 1 571 ? -13.542 6.500 9.137 1.00 97.00 571 VAL A CA 1
ATOM 4321 C C . VAL A 1 571 ? -12.363 7.329 8.673 1.00 97.00 571 VAL A C 1
ATOM 4323 O O . VAL A 1 571 ? -11.256 6.814 8.528 1.00 97.00 571 VAL A O 1
ATOM 4326 N N . THR A 1 572 ? -12.599 8.618 8.472 1.00 95.12 572 THR A N 1
ATOM 4327 C CA . THR A 1 572 ? -11.558 9.579 8.120 1.00 95.12 572 THR A CA 1
ATOM 4328 C C . THR A 1 572 ? -11.322 10.488 9.314 1.00 95.12 572 THR A C 1
ATOM 4330 O O . THR A 1 572 ? -12.239 11.155 9.790 1.00 95.12 572 THR A O 1
ATOM 4333 N N . SER A 1 573 ? -10.094 10.505 9.831 1.00 94.50 573 SER A N 1
ATOM 4334 C CA . SER A 1 573 ? -9.711 11.357 10.959 1.00 94.50 573 SER A CA 1
ATOM 4335 C C . SER A 1 573 ? -8.582 12.303 10.598 1.00 94.50 573 SER A C 1
ATOM 4337 O O . SER A 1 573 ? -7.669 11.931 9.865 1.00 94.50 573 SER A O 1
ATOM 4339 N N . VAL A 1 574 ? -8.606 13.497 11.175 1.00 93.81 574 VAL A N 1
ATOM 4340 C CA . VAL A 1 574 ? -7.580 14.538 11.015 1.00 93.81 574 VAL A CA 1
ATOM 4341 C C . VAL A 1 574 ? -7.084 14.997 12.390 1.00 93.81 574 VAL A C 1
ATOM 4343 O O . VAL A 1 574 ? -7.784 14.770 13.389 1.00 93.81 574 VAL A O 1
ATOM 4346 N N . PRO A 1 575 ? -5.895 15.623 12.488 1.00 94.19 575 PRO A N 1
ATOM 4347 C CA . PRO A 1 575 ? -5.470 16.286 13.714 1.00 94.19 575 PRO A CA 1
ATOM 4348 C C . PRO A 1 575 ? -6.551 17.247 14.209 1.00 94.19 575 PRO A C 1
ATOM 4350 O O . PRO A 1 575 ? -7.216 17.926 13.427 1.00 94.19 575 PRO A O 1
ATOM 4353 N N . ALA A 1 576 ? -6.749 17.322 15.523 1.00 94.50 576 ALA A N 1
ATOM 4354 C CA . ALA A 1 576 ? -7.824 18.135 16.084 1.00 94.50 576 ALA A CA 1
ATOM 4355 C C . ALA A 1 576 ? -7.653 19.646 15.825 1.00 94.50 576 ALA A C 1
ATOM 4357 O O . ALA A 1 576 ? -8.608 20.399 16.019 1.00 94.50 576 ALA A O 1
ATOM 4358 N N . SER A 1 577 ? -6.454 20.103 15.452 1.00 92.88 577 SER A N 1
ATOM 4359 C CA . SER A 1 577 ? -6.175 21.464 14.968 1.00 92.88 577 SER A CA 1
ATOM 4360 C C . SER A 1 577 ? -6.729 21.724 13.569 1.00 92.88 577 SER A C 1
ATOM 4362 O O . SER A 1 577 ? -7.129 22.845 13.282 1.00 92.88 577 SER A O 1
ATOM 4364 N N . ASP A 1 578 ? -6.802 20.687 12.739 1.00 93.44 578 ASP A N 1
ATOM 4365 C CA . ASP A 1 578 ? -7.059 20.803 11.301 1.00 93.44 578 ASP A CA 1
ATOM 4366 C C . ASP A 1 578 ? -8.532 20.517 10.975 1.00 93.44 578 ASP A C 1
ATOM 4368 O O . ASP A 1 578 ? -8.989 20.731 9.856 1.00 93.44 578 ASP A O 1
ATOM 4372 N N . PHE A 1 579 ? -9.300 20.044 11.964 1.00 93.69 579 PHE A N 1
ATOM 4373 C CA . PHE A 1 579 ? -10.704 19.678 11.785 1.00 93.69 579 PHE A CA 1
ATOM 4374 C C . PHE A 1 579 ? -11.574 20.841 11.297 1.00 93.69 579 PHE A C 1
ATOM 4376 O O . PHE A 1 579 ? -12.392 20.629 10.410 1.00 93.69 579 PHE A O 1
ATOM 4383 N N . GLY A 1 580 ? -11.363 22.059 11.814 1.00 95.12 580 GLY A N 1
ATOM 4384 C CA . GLY A 1 580 ? -12.127 23.238 11.385 1.00 95.12 580 GLY A CA 1
ATOM 4385 C C . GLY A 1 580 ? -11.957 23.537 9.894 1.00 95.12 580 GLY A C 1
ATOM 4386 O O . GLY A 1 580 ? -12.934 23.807 9.215 1.00 95.12 580 GLY A O 1
ATOM 4387 N N . MET A 1 581 ? -10.745 23.360 9.352 1.00 94.06 581 MET A N 1
ATOM 4388 C CA . MET A 1 581 ? -10.499 23.541 7.916 1.00 94.06 581 MET A CA 1
ATOM 4389 C C . MET A 1 581 ? -11.256 22.518 7.068 1.00 94.06 581 MET A C 1
ATOM 4391 O O . MET A 1 581 ? -11.718 22.830 5.979 1.00 94.06 581 MET A O 1
ATOM 4395 N N . TRP A 1 582 ? -11.378 21.281 7.551 1.00 94.50 582 TRP A N 1
ATOM 4396 C CA . TRP A 1 582 ? -12.124 20.255 6.829 1.00 94.50 582 TRP A CA 1
ATOM 4397 C C . TRP A 1 582 ? -13.641 20.459 6.925 1.00 94.50 582 TRP A C 1
ATOM 4399 O O . TRP A 1 582 ? -14.358 20.171 5.969 1.00 94.50 582 TRP A O 1
ATOM 4409 N N . GLU A 1 583 ? -14.122 20.973 8.057 1.00 95.88 583 GLU A N 1
ATOM 4410 C CA . GLU A 1 583 ? -15.514 21.390 8.238 1.00 95.88 583 GLU A CA 1
ATOM 4411 C C . GLU A 1 583 ? -15.879 22.564 7.316 1.00 95.88 583 GLU A C 1
ATOM 4413 O O . GLU A 1 583 ? -16.909 22.497 6.654 1.00 95.88 583 GLU A O 1
ATOM 4418 N N . ASP A 1 584 ? -15.001 23.565 7.178 1.00 96.44 584 ASP A N 1
ATOM 4419 C CA . ASP A 1 584 ? -15.172 24.697 6.249 1.00 96.44 584 ASP A CA 1
ATOM 4420 C C . ASP A 1 584 ? -15.217 24.262 4.767 1.00 96.44 584 ASP A C 1
ATOM 4422 O O . ASP A 1 584 ? -15.745 24.972 3.913 1.00 96.44 584 ASP A O 1
ATOM 4426 N N . GLU A 1 585 ? -14.677 23.081 4.453 1.00 94.88 585 GLU A N 1
ATOM 4427 C CA . GLU A 1 585 ? -14.729 22.443 3.132 1.00 94.88 585 GLU A CA 1
ATOM 4428 C C . GLU A 1 585 ? -15.918 21.469 2.984 1.00 94.88 585 GLU A C 1
ATOM 4430 O O . GLU A 1 585 ? -15.887 20.576 2.128 1.00 94.88 585 GLU A O 1
ATOM 4435 N N . ASP A 1 586 ? -16.942 21.584 3.836 1.00 95.94 586 ASP A N 1
ATOM 4436 C CA . ASP A 1 586 ? -18.129 20.716 3.874 1.00 95.94 586 ASP A CA 1
ATOM 4437 C C . ASP A 1 586 ? -17.775 19.217 3.931 1.00 95.94 586 ASP A C 1
ATOM 4439 O O . ASP A 1 586 ? -18.421 18.360 3.319 1.00 95.94 586 ASP A O 1
ATOM 4443 N N . PHE A 1 587 ? -16.691 18.888 4.639 1.00 96.06 587 PHE A N 1
ATOM 4444 C CA . PHE A 1 587 ? -16.150 17.534 4.744 1.00 96.06 587 PHE A CA 1
ATOM 4445 C C . PHE A 1 587 ? -15.838 16.869 3.389 1.00 96.06 587 PHE A C 1
ATOM 4447 O O . PHE A 1 587 ? -15.865 15.640 3.279 1.00 96.06 587 PHE A O 1
ATOM 4454 N N . THR A 1 588 ? -15.516 17.639 2.343 1.00 93.38 588 THR A N 1
ATOM 4455 C CA . THR A 1 588 ? -15.211 17.113 0.997 1.00 93.38 588 THR A CA 1
ATOM 4456 C C . THR A 1 588 ? -14.219 15.933 1.065 1.00 93.38 588 THR A C 1
ATOM 4458 O O . THR A 1 588 ? -13.185 16.058 1.743 1.00 93.38 588 THR A O 1
ATOM 4461 N N . PRO A 1 589 ? -14.512 14.782 0.405 1.00 95.44 589 PRO A N 1
ATOM 4462 C CA . PRO A 1 589 ? -15.572 14.528 -0.592 1.00 95.44 589 PRO A CA 1
ATOM 4463 C C . PRO A 1 589 ? -16.901 13.919 -0.064 1.00 95.44 589 PRO A C 1
ATOM 4465 O O . PRO A 1 589 ? -17.638 13.316 -0.848 1.00 95.44 589 PRO A O 1
ATOM 4468 N N . GLU A 1 590 ? -17.241 14.067 1.228 1.00 97.06 590 GLU A N 1
ATOM 4469 C CA . GLU A 1 590 ? -18.371 13.389 1.910 1.00 97.06 590 GLU A CA 1
ATOM 4470 C C . GLU A 1 590 ? -19.671 13.340 1.088 1.00 97.06 590 GLU A C 1
ATOM 4472 O O . GLU A 1 590 ? -20.206 12.264 0.822 1.00 97.06 590 GLU A O 1
ATOM 4477 N N . SER A 1 591 ? -20.176 14.491 0.636 1.00 97.38 591 SER A N 1
ATOM 4478 C CA . SER A 1 591 ? -21.463 14.566 -0.072 1.00 97.38 591 SER A CA 1
ATOM 4479 C C . SER A 1 591 ? -21.498 13.716 -1.352 1.00 97.38 591 SER A C 1
ATOM 4481 O O . SER A 1 591 ? -22.476 13.002 -1.609 1.00 97.38 591 SER A O 1
ATOM 4483 N N . ALA A 1 592 ? -20.414 13.729 -2.138 1.00 97.56 592 ALA A N 1
ATOM 4484 C CA . ALA A 1 592 ? -20.306 12.939 -3.363 1.00 97.56 592 ALA A CA 1
ATOM 4485 C C . ALA A 1 592 ? -20.246 11.436 -3.057 1.00 97.56 592 ALA A C 1
ATOM 4487 O O . ALA A 1 592 ? -20.970 10.652 -3.677 1.00 97.56 592 ALA A O 1
ATOM 4488 N N . PHE A 1 593 ? -19.450 11.058 -2.055 1.00 97.62 593 PHE A N 1
ATOM 4489 C CA . PHE A 1 593 ? -19.321 9.681 -1.590 1.00 97.62 593 PHE A CA 1
ATOM 4490 C C . PHE A 1 593 ? -20.664 9.117 -1.092 1.00 97.62 593 PHE A C 1
ATOM 4492 O O . PHE A 1 593 ? -21.128 8.076 -1.562 1.00 97.62 593 PHE A O 1
ATOM 4499 N N . LEU A 1 594 ? -21.363 9.836 -0.204 1.00 98.31 594 LEU A N 1
ATOM 4500 C CA . LEU A 1 594 ? -22.654 9.399 0.342 1.00 98.31 594 LEU A CA 1
ATOM 4501 C C . LEU A 1 594 ? -23.740 9.296 -0.733 1.00 98.31 594 LEU A C 1
ATOM 4503 O O . LEU A 1 594 ? -24.593 8.407 -0.669 1.00 98.31 594 LEU A O 1
ATOM 4507 N N . LYS A 1 595 ? -23.733 10.200 -1.722 1.00 98.38 595 LYS A N 1
ATOM 4508 C CA . LYS A 1 595 ? -24.662 10.144 -2.857 1.00 98.38 595 LYS A CA 1
ATOM 4509 C C . LYS A 1 595 ? -24.467 8.864 -3.668 1.00 98.38 595 LYS A C 1
ATOM 4511 O O . LYS A 1 595 ? -25.458 8.238 -4.036 1.00 98.38 595 LYS A O 1
ATOM 4516 N N . GLN A 1 596 ? -23.219 8.477 -3.933 1.00 98.38 596 GLN A N 1
ATOM 4517 C CA . GLN A 1 596 ? -22.914 7.240 -4.649 1.00 98.38 596 GLN A CA 1
ATOM 4518 C C . GLN A 1 596 ? -23.288 6.003 -3.826 1.00 98.38 596 GLN A C 1
ATOM 4520 O O . GLN A 1 596 ? -23.935 5.116 -4.374 1.00 98.38 596 GLN A O 1
ATOM 4525 N N . LEU A 1 597 ? -23.003 5.973 -2.515 1.00 98.19 597 LEU A N 1
ATOM 4526 C CA . LEU A 1 597 ? -23.424 4.862 -1.648 1.00 98.19 597 LEU A CA 1
ATOM 4527 C C . LEU A 1 597 ? -24.943 4.644 -1.668 1.00 98.19 597 LEU A C 1
ATOM 4529 O O . LEU A 1 597 ? -25.401 3.517 -1.821 1.00 98.19 597 LEU A O 1
ATOM 4533 N N . LYS A 1 598 ? -25.735 5.720 -1.569 1.00 98.50 598 LYS A N 1
ATOM 4534 C CA . LYS A 1 598 ? -27.210 5.648 -1.614 1.00 98.50 598 LYS A CA 1
ATOM 4535 C C . LYS A 1 598 ? -27.758 5.112 -2.939 1.00 98.50 598 LYS A C 1
ATOM 4537 O O . LYS A 1 598 ? -28.907 4.686 -2.979 1.00 98.50 598 LYS A O 1
ATOM 4542 N N . ALA A 1 599 ? -26.979 5.181 -4.016 1.00 98.50 599 ALA A N 1
ATOM 4543 C CA . ALA A 1 599 ? -27.387 4.709 -5.334 1.00 98.50 599 ALA A CA 1
ATOM 4544 C C . ALA A 1 599 ? -27.118 3.209 -5.550 1.00 98.50 599 ALA A C 1
ATOM 4546 O O . ALA A 1 599 ? -27.558 2.662 -6.561 1.00 98.50 599 ALA A O 1
ATOM 4547 N N . ILE A 1 600 ? -26.402 2.545 -4.637 1.00 98.31 600 ILE A N 1
ATOM 4548 C CA . ILE A 1 600 ? -26.067 1.124 -4.749 1.00 98.31 600 ILE A CA 1
ATOM 4549 C C . ILE A 1 600 ? -27.297 0.276 -4.379 1.00 98.31 600 ILE A C 1
ATOM 4551 O O . ILE A 1 600 ? -27.812 0.398 -3.264 1.00 98.31 600 ILE A O 1
ATOM 4555 N N . PRO A 1 601 ? -27.769 -0.621 -5.265 1.00 98.44 601 PRO A N 1
ATOM 4556 C CA . PRO A 1 601 ? -28.791 -1.601 -4.907 1.00 98.44 601 PRO A CA 1
ATOM 4557 C C . PRO A 1 601 ? -28.340 -2.476 -3.727 1.00 98.44 601 PRO A C 1
ATOM 4559 O O . PRO A 1 601 ? -27.210 -2.956 -3.712 1.00 98.44 601 PRO A O 1
ATOM 4562 N N . GLY A 1 602 ? -29.219 -2.683 -2.744 1.00 97.94 602 GLY A N 1
ATOM 4563 C CA . GLY A 1 602 ? -28.906 -3.452 -1.533 1.00 97.94 602 GLY A CA 1
ATOM 4564 C C . GLY A 1 602 ? -28.147 -2.669 -0.454 1.00 97.94 602 GLY A C 1
ATOM 4565 O O . GLY A 1 602 ? -27.710 -3.264 0.530 1.00 97.94 602 GLY A O 1
ATOM 4566 N N . VAL A 1 603 ? -27.986 -1.347 -0.607 1.00 98.50 603 VAL A N 1
ATOM 4567 C CA . VAL A 1 603 ? -27.457 -0.458 0.439 1.00 98.50 603 VAL A CA 1
ATOM 4568 C C . VAL A 1 603 ? -28.583 0.306 1.136 1.00 98.50 603 VAL A C 1
ATOM 4570 O O . VAL A 1 603 ? -29.491 0.837 0.500 1.00 98.50 603 VAL A O 1
ATOM 4573 N N . SER A 1 604 ? -28.514 0.401 2.464 1.00 98.50 604 SER A N 1
ATOM 4574 C CA . SER A 1 604 ? -29.462 1.162 3.289 1.00 98.50 604 SER A CA 1
ATOM 4575 C C . SER A 1 604 ? -28.768 1.871 4.461 1.00 98.50 604 SER A C 1
ATOM 4577 O O . SER A 1 604 ? -27.558 1.748 4.637 1.00 98.50 604 SER A O 1
ATOM 4579 N N . GLN A 1 605 ? -29.517 2.659 5.245 1.00 97.75 605 GLN A N 1
ATOM 4580 C CA . GLN A 1 605 ? -29.029 3.367 6.448 1.00 97.75 605 GLN A CA 1
ATOM 4581 C C . GLN A 1 605 ? -27.718 4.142 6.222 1.00 97.75 605 GLN A C 1
ATOM 4583 O O . GLN A 1 605 ? -26.748 3.990 6.964 1.00 97.75 605 GLN A O 1
ATOM 4588 N N . VAL A 1 606 ? -27.675 4.945 5.153 1.00 98.19 606 VAL A N 1
ATOM 4589 C CA . VAL A 1 606 ? -26.511 5.787 4.854 1.00 98.19 606 VAL A CA 1
ATOM 4590 C C . VAL A 1 606 ? -26.503 6.993 5.791 1.00 98.19 606 VAL A C 1
ATOM 4592 O O . VAL A 1 606 ? -27.329 7.897 5.647 1.00 98.19 606 VAL A O 1
ATOM 4595 N N . GLU A 1 607 ? -25.560 7.003 6.726 1.00 97.06 607 GLU A N 1
ATOM 4596 C CA . GLU A 1 607 ? -25.480 7.953 7.836 1.00 97.06 607 GLU A CA 1
ATOM 4597 C C . GLU A 1 607 ? -24.048 8.459 8.027 1.00 97.06 607 GLU A C 1
ATOM 4599 O O . GLU A 1 607 ? -23.079 7.830 7.589 1.00 97.06 607 GLU A O 1
ATOM 4604 N N . THR A 1 608 ? -23.913 9.589 8.721 1.00 97.31 608 THR A N 1
ATOM 4605 C CA . THR A 1 608 ? -22.618 10.095 9.173 1.00 97.31 608 THR A CA 1
ATOM 4606 C C . THR A 1 608 ? -22.600 10.294 10.677 1.00 97.31 608 THR A C 1
ATOM 4608 O O . THR A 1 608 ? -23.612 10.606 11.305 1.00 97.31 608 THR A O 1
ATOM 4611 N N . GLN A 1 609 ? -21.425 10.123 11.272 1.00 95.88 609 GLN A N 1
ATOM 4612 C CA . GLN A 1 609 ? -21.195 10.369 12.687 1.00 95.88 609 GLN A CA 1
ATOM 4613 C C . GLN A 1 609 ? -19.879 11.121 12.876 1.00 95.88 609 GLN A C 1
ATOM 4615 O O . GLN A 1 609 ? -18.956 11.012 12.072 1.00 95.88 609 GLN A O 1
ATOM 4620 N N . MET A 1 610 ? -19.802 11.906 13.947 1.00 95.94 610 MET A N 1
ATOM 4621 C CA . MET A 1 610 ? -18.584 12.585 14.374 1.00 95.94 610 MET A CA 1
ATOM 4622 C C . MET A 1 610 ? -18.195 12.112 15.773 1.00 95.94 610 MET A C 1
ATOM 4624 O O . MET A 1 610 ? -19.050 11.976 16.658 1.00 95.94 610 MET A O 1
ATOM 4628 N N . TYR A 1 611 ? -16.903 11.885 15.988 1.00 95.62 611 TYR A N 1
ATOM 4629 C CA . TYR A 1 611 ? -16.367 11.530 17.299 1.00 95.62 611 TYR A CA 1
ATOM 4630 C C . TYR A 1 611 ? -14.911 11.957 17.468 1.00 95.62 611 TYR A C 1
ATOM 4632 O O . TYR A 1 611 ? -14.196 12.222 16.500 1.00 95.62 611 TYR A O 1
ATOM 4640 N N . THR A 1 612 ? -14.470 12.025 18.724 1.00 96.00 612 THR A N 1
ATOM 4641 C CA . THR A 1 612 ? -13.054 12.193 19.046 1.00 96.00 612 THR A CA 1
ATOM 4642 C C . THR A 1 612 ? -12.371 10.835 19.081 1.00 96.00 612 THR A C 1
ATOM 4644 O O . THR A 1 612 ? -12.964 9.823 19.464 1.00 96.00 612 THR A O 1
ATOM 4647 N N . PHE A 1 613 ? -11.116 10.817 18.653 1.00 90.19 613 PHE A N 1
ATOM 4648 C CA . PHE A 1 613 ? -10.353 9.606 18.396 1.00 90.19 613 PHE A CA 1
ATOM 4649 C C . PHE A 1 613 ? -8.962 9.735 19.020 1.00 90.19 613 PHE A C 1
ATOM 4651 O O . PHE A 1 613 ? -8.330 10.791 18.940 1.00 90.19 613 PHE A O 1
ATOM 4658 N N . GLN A 1 614 ? -8.487 8.659 19.640 1.00 92.62 614 GLN A N 1
ATOM 4659 C CA . GLN A 1 614 ? -7.122 8.534 20.143 1.00 92.62 614 GLN A CA 1
ATOM 4660 C C . GLN A 1 614 ? -6.618 7.121 19.842 1.00 92.62 614 GLN A C 1
ATOM 4662 O O . GLN A 1 614 ? -7.329 6.148 20.079 1.00 92.62 614 GLN A O 1
ATOM 4667 N N . THR A 1 615 ? -5.405 7.004 19.307 1.00 89.94 615 THR A N 1
ATOM 4668 C CA . THR A 1 615 ? -4.663 5.732 19.306 1.00 89.94 615 THR A CA 1
ATOM 4669 C C . THR A 1 615 ? -3.843 5.693 20.589 1.00 89.94 615 THR A C 1
ATOM 4671 O O . THR A 1 615 ? -3.221 6.706 20.907 1.00 89.94 615 THR A O 1
ATOM 4674 N N . LEU A 1 616 ? -3.932 4.597 21.345 1.00 88.31 616 LEU A N 1
ATOM 4675 C CA . LEU A 1 616 ? -3.258 4.458 22.637 1.00 88.31 616 LEU A CA 1
ATOM 4676 C C . LEU A 1 616 ? -1.880 3.844 22.476 1.00 88.31 616 LEU A C 1
ATOM 4678 O O . LEU A 1 616 ? -1.771 2.784 21.823 1.00 88.31 616 LEU A O 1
#

Organism: NCBI:txid73025

pLDDT: mean 79.91, std 23.97, range [28.06, 98.56]

Sequence (616 aa):
MVNQSTCMAFSAIAAVAACVFLGTVVAQPQQSISLYTTTSTVVSAVGTAGVVSRPTNMQPHKSQTATAALPFGEVDAVPSNPLARGTGASVLRLAQVSSGVVLAVGAALYAVARLFKGPERQSLSPVDLAHHYGSRTMAMATATATKDGPMIEKAPGVLFNRVAREWRCKWTDNAALSAAQQVLEKHLPALKGMAGAEVQRVVCGGCKDFKVVTSVPAADFGAFEASGHGPEAAFLEELKGIDGISQVETQTYTFQDLDVAPVEDGPMKTVCDGVQFNRIAREWRCKWSDDNDSRSLVEAQKVIEELLPQLRGMPGSQVQRVVCGGCKDLKVMTSIPAENFDAWAAVRFKPEENFLNEVTSIRGISQVEVQTFTLMSRTGDIPPGSAEYSEKAKGVFFNRVAREWRCKWSAENDKASLVAAQKVLEKYEATLKGMEGVQVQRVVCGGGLDFKVITSVPADRFGAWKDAEFPPEAEFLAELSAIEGISQVETQMYTLQHLDGTVLTEGAMKEKAPGVMFNRVAREWRCKWEDDAALTACQKVLDEHLYSLKGRTGSRVQRVVCGGCKDFKVVTSVPASDFGMWEDEDFTPESAFLKQLKAIPGVSQVETQMYTFQTL

Radius of gyration: 35.17 Å; chains: 1; bounding box: 77×114×105 Å